Protein AF-A0A7R9VXJ0-F1 (afdb_monomer_lite)

Secondary structure (DSSP, 8-state):
-----PPPP-----S----------------S--------------------PPPP----------------PPPPB-STTTT-SSS---BPP-S-SSSS-HHHH---TTSPPGGGGB-SSTTPBP--TTT-SPPB-TTS-B--SSGGGGSSHHHHHHHHHHHHHHHHHHHHHHHH-TT--HHHHHHHHHHHHHHHHHHHIIIIIHHHHHSSPPSPP----TTS--PPPHHHHHTGGGGGGTS--SEE--B-TTSPBPTTPPEEHHHHTT-HHHHHHTTTT--HHHHHHHTTSPPPPSSS---HIIIIISS-HHHHHHHHHHHTTPPBHHHHHHHTTPPPP--HHHHHGGG-HHHHHHHHHHH-TT-GGG-BHHHHHHHPPPSSTT-SS-HHHHHHHHHHHHHHHHT-TT-GGGTS-HHHHTTPPPHHHHHHHHS-TTTSTTS-S-SSS---GGGGS----S-----

Organism: NCBI:txid2749911

Sequence (467 aa):
AEATIAAPLSSPQCVVNVCPAGGAGAGGTADTPHHLPFHRTTRTSGTGGTSVTSGSAGGSAGGNSQHGSRDLFKGPADGNAQGDTLVPDSPANFATSFLDLDMMYGPVHDGPLQSDLRSGVGGRLVMDSTTDLPLKDANGLFVTADPQSRMTPGFFALNVVWRKYHNLRADALRERYPTMTDEELFQNARMETIAAYQHIVEETYVPTILGEPLDPYEGYDDSVDPSVDVFFSTCSFRYGHSGLSGLVRLLGPDFAPMARDPILLRNAFNRTEHVMSILDDRVEPIIRGLAYEPSKNIDASFVEDVSLFTGTMTFKNVQRGRDNGLPSYNDAREWFNLSRVTSLEELAGENGEAVTKALKGLYGKSGVDKVDSYVGALLELPSSPTMVMGPLMTASIKDQFARLRDGDRLWYKNRYSREEYESFPSLSEIIREVLDEEEMRRFPRDSFAVFDPSSSGLAGRGKSEGG

Foldseek 3Di:
DDDDPDDPDDFFFWLFLDDPPPFPDPDDPPDDDDDDDDDDDDDDDDDDDDDPDDDDDDDDDDDDDPPDDDDGDFADFPCVCVVPPVDDTAHDGQADLFLQPCQAQDQGPPADHNVVQAPQPLLAGDADPPLRAADADPVRHGRTNDSCCQQFLLSRLVSSLLRLQLRVQSVVCCVVPVPDGSVRSNVRSSLLSSQLSLLQCQVPVLCQALVHGFDDFPAADQPFDLHDDPCLSLAQVCLSQQQDDQWQFFAFLLRHGDPCPTDGSLRRGSPNSVVCVVVVNDSLRRLSSSLADTTHFRAPDGDCCSCPRNSRNVVSSLVNLVSNPPAFQQVLCVVLVHHGDQFLCSLQPPVDDVSSVVCCVPQNRRRSRVHRNNNSQRSADPPDSSHRGHPSSSSSSSVSSVSSQRNDPSHSCNPDDPVVSVPRAHPLVSSCVSDPVSSSVQPDSHSGHNDDSVVSPPPDDDDDDDD

Radius of gyration: 24.35 Å; chains: 1; bounding box: 81×63×75 Å

Structure (mmCIF, N/CA/C/O backbone):
data_AF-A0A7R9VXJ0-F1
#
_entry.id   AF-A0A7R9VXJ0-F1
#
loop_
_atom_site.group_PDB
_atom_site.id
_atom_site.type_symbol
_atom_site.label_atom_id
_atom_site.label_alt_id
_atom_site.label_comp_id
_atom_site.label_asym_id
_atom_site.label_entity_id
_atom_site.label_seq_id
_atom_site.pdbx_PDB_ins_code
_atom_site.Cartn_x
_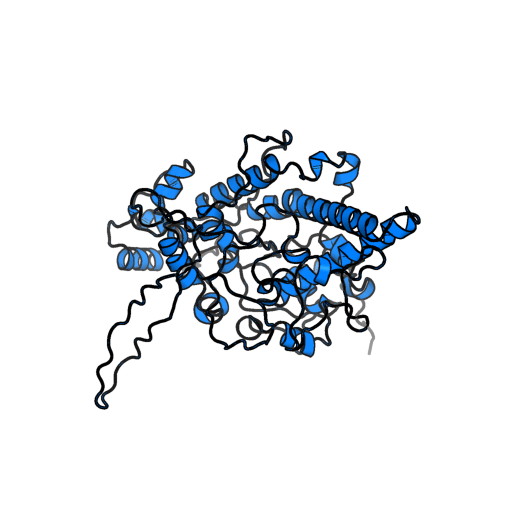atom_site.Cartn_y
_atom_site.Cartn_z
_atom_site.occupancy
_atom_site.B_iso_or_equiv
_atom_site.auth_seq_id
_atom_site.auth_comp_id
_atom_site.auth_asym_id
_atom_site.auth_atom_id
_atom_site.pdbx_PDB_model_num
ATOM 1 N N . ALA A 1 1 ? 5.919 21.228 42.729 1.00 31.42 1 ALA A N 1
ATOM 2 C CA . ALA A 1 1 ? 5.708 19.798 42.445 1.00 31.42 1 ALA A CA 1
ATOM 3 C C . ALA A 1 1 ? 5.103 19.717 41.053 1.00 31.42 1 ALA A C 1
ATOM 5 O O . ALA A 1 1 ? 3.890 19.671 40.908 1.00 31.42 1 ALA A O 1
ATOM 6 N N . GLU A 1 2 ? 5.956 19.870 40.042 1.00 21.97 2 GLU A N 1
ATOM 7 C CA . GLU A 1 2 ? 5.585 19.712 38.638 1.00 21.97 2 GLU A CA 1
ATOM 8 C C . GLU A 1 2 ? 5.627 18.217 38.337 1.00 21.97 2 GLU A C 1
ATOM 10 O O . GLU A 1 2 ? 6.651 17.564 38.537 1.00 21.97 2 GLU A O 1
ATOM 15 N N . ALA A 1 3 ? 4.475 17.666 37.973 1.00 22.23 3 ALA A N 1
ATOM 16 C CA . ALA A 1 3 ? 4.348 16.275 37.590 1.00 22.23 3 ALA A CA 1
ATOM 17 C C . ALA A 1 3 ? 4.893 16.116 36.169 1.00 22.23 3 ALA A C 1
ATOM 19 O O . ALA A 1 3 ? 4.280 16.555 35.198 1.00 22.23 3 ALA A O 1
ATOM 20 N N . THR A 1 4 ? 6.066 15.500 36.071 1.00 20.84 4 THR A N 1
ATOM 21 C CA . THR A 1 4 ? 6.641 14.984 34.834 1.00 20.84 4 THR A CA 1
ATOM 22 C C . THR A 1 4 ? 5.694 13.923 34.274 1.00 20.84 4 THR A C 1
ATOM 24 O O . THR A 1 4 ? 5.582 12.831 34.829 1.00 20.84 4 THR A O 1
ATOM 27 N N . ILE A 1 5 ? 4.982 14.249 33.196 1.00 21.75 5 ILE A N 1
ATOM 28 C CA . ILE A 1 5 ? 4.254 13.260 32.399 1.00 21.75 5 ILE A CA 1
ATOM 29 C C . ILE A 1 5 ? 5.323 12.453 31.662 1.00 21.75 5 ILE A C 1
ATOM 31 O O . ILE A 1 5 ? 6.014 12.973 30.787 1.00 21.75 5 ILE A O 1
ATOM 35 N N . ALA A 1 6 ? 5.520 11.209 32.092 1.00 20.47 6 ALA A N 1
ATOM 36 C CA . ALA A 1 6 ? 6.372 10.254 31.406 1.00 20.47 6 ALA A CA 1
ATOM 37 C C . ALA A 1 6 ? 5.823 10.031 29.989 1.00 20.47 6 ALA A C 1
ATOM 39 O O . ALA A 1 6 ? 4.648 9.707 29.822 1.00 20.47 6 ALA A O 1
ATOM 40 N N . ALA A 1 7 ? 6.666 10.244 28.979 1.00 20.33 7 ALA A N 1
ATOM 41 C CA . ALA A 1 7 ? 6.354 9.892 27.602 1.00 20.33 7 ALA A CA 1
ATOM 42 C C . ALA A 1 7 ? 6.136 8.368 27.514 1.00 20.33 7 ALA A C 1
ATOM 44 O O . ALA A 1 7 ? 6.981 7.623 28.025 1.00 20.33 7 ALA A O 1
ATOM 45 N N . PRO A 1 8 ? 5.036 7.887 26.910 1.00 21.92 8 PRO A N 1
ATOM 46 C CA . PRO A 1 8 ? 4.869 6.465 26.681 1.00 21.92 8 PRO A CA 1
ATOM 47 C C . PRO A 1 8 ? 5.908 5.976 25.665 1.00 21.92 8 PRO A C 1
ATOM 49 O O . PRO A 1 8 ? 6.337 6.706 24.770 1.00 21.92 8 PRO A O 1
ATOM 52 N N . LEU A 1 9 ? 6.345 4.740 25.891 1.00 21.98 9 LEU A N 1
ATOM 53 C CA . LEU A 1 9 ? 7.356 4.002 25.141 1.00 21.98 9 LEU A CA 1
ATOM 54 C C . LEU A 1 9 ? 7.104 4.096 23.628 1.00 21.98 9 LEU A C 1
ATOM 56 O O . LEU A 1 9 ? 5.987 3.895 23.163 1.00 21.98 9 LEU A O 1
ATOM 60 N N . SER A 1 10 ? 8.155 4.412 22.873 1.00 24.64 10 SER A N 1
ATOM 61 C CA . SER A 1 10 ? 8.127 4.539 21.417 1.00 24.64 10 SER A CA 1
ATOM 62 C C . SER A 1 10 ? 7.727 3.216 20.758 1.00 24.64 10 SER A C 1
ATOM 64 O O . SER A 1 10 ? 8.511 2.264 20.772 1.00 24.64 10 SER A O 1
ATOM 66 N N . SER A 1 11 ? 6.535 3.169 20.165 1.00 25.53 11 SER A N 1
ATOM 67 C CA . SER A 1 11 ? 6.144 2.128 19.212 1.00 25.53 11 SER A CA 1
ATOM 68 C C . SER A 1 11 ? 7.113 2.122 18.017 1.00 25.53 11 SER A C 1
ATOM 70 O O . SER A 1 11 ? 7.604 3.190 17.634 1.00 25.53 11 SER A O 1
ATOM 72 N N . PRO A 1 12 ? 7.418 0.965 17.412 1.00 27.91 12 PRO A N 1
ATOM 73 C CA . PRO A 1 12 ? 8.249 0.879 16.223 1.00 27.91 12 PRO A CA 1
ATOM 74 C C . PRO A 1 12 ? 7.531 1.605 15.090 1.00 27.91 12 PRO A C 1
ATOM 76 O O . PRO A 1 12 ? 6.436 1.232 14.677 1.00 27.91 12 PRO A O 1
ATOM 79 N N . GLN A 1 13 ? 8.136 2.690 14.622 1.00 30.86 13 GLN A N 1
ATOM 80 C CA . GLN A 1 13 ? 7.635 3.431 13.476 1.00 30.86 13 GLN A CA 1
ATOM 81 C C . GLN A 1 13 ? 8.172 2.761 12.211 1.00 30.86 13 GLN A C 1
ATOM 83 O O . GLN A 1 13 ? 9.382 2.610 12.058 1.00 30.86 13 GLN A O 1
ATOM 88 N N . CYS A 1 14 ? 7.282 2.339 11.314 1.00 32.22 14 CYS A N 1
ATOM 89 C CA . CYS A 1 14 ? 7.664 1.901 9.974 1.00 32.22 14 CYS A CA 1
ATOM 90 C C . CYS A 1 14 ? 7.820 3.138 9.086 1.00 32.22 14 CYS A C 1
ATOM 92 O O . CYS A 1 14 ? 7.090 4.116 9.224 1.00 32.22 14 CYS A O 1
ATOM 94 N N . VAL A 1 15 ? 8.782 3.121 8.175 1.00 32.78 15 VAL A N 1
ATOM 95 C CA . VAL A 1 15 ? 9.068 4.266 7.297 1.00 32.78 15 VAL A CA 1
ATOM 96 C C . VAL A 1 15 ? 8.158 4.296 6.069 1.00 32.78 15 VAL A C 1
ATOM 98 O O . VAL A 1 15 ? 7.968 5.325 5.432 1.00 32.78 15 VAL A O 1
ATOM 101 N N . VAL A 1 16 ? 7.507 3.180 5.751 1.00 32.38 16 VAL A N 1
ATOM 102 C CA . VAL A 1 16 ? 6.900 2.991 4.440 1.00 32.38 16 VAL A CA 1
ATOM 103 C C . VAL A 1 16 ? 5.430 2.611 4.578 1.00 32.38 16 VAL A C 1
ATOM 105 O O . VAL A 1 16 ? 5.054 1.471 4.835 1.00 32.38 16 VAL A O 1
ATOM 108 N N . ASN A 1 17 ? 4.575 3.605 4.334 1.00 34.47 17 ASN A N 1
ATOM 109 C CA . ASN A 1 17 ? 3.143 3.438 4.097 1.00 34.47 17 ASN A CA 1
ATOM 110 C C . ASN A 1 17 ? 2.949 3.005 2.626 1.00 34.47 17 ASN A C 1
ATOM 112 O O . ASN A 1 17 ? 2.418 3.746 1.801 1.00 34.47 17 ASN A O 1
ATOM 116 N N . VAL A 1 18 ? 3.507 1.846 2.260 1.00 31.80 18 VAL A N 1
ATOM 117 C CA . VAL A 1 18 ? 3.459 1.306 0.893 1.00 31.80 18 VAL A CA 1
ATOM 118 C C . VAL A 1 18 ? 2.881 -0.089 0.939 1.00 31.80 18 VAL A C 1
ATOM 120 O O . VAL A 1 18 ? 3.587 -1.089 0.931 1.00 31.80 18 VAL A O 1
ATOM 123 N N . CYS A 1 19 ? 1.560 -0.132 0.927 1.00 28.03 19 CYS A N 1
ATOM 124 C CA . CYS A 1 19 ? 0.884 -1.086 0.075 1.00 28.03 19 CYS A CA 1
ATOM 125 C C . CYS A 1 19 ? -0.267 -0.379 -0.618 1.00 28.03 19 CYS A C 1
ATOM 127 O O . CYS A 1 19 ? -1.146 0.177 0.043 1.00 28.03 19 CYS A O 1
ATOM 129 N N . PRO A 1 20 ? -0.298 -0.418 -1.949 1.00 33.09 20 PRO A N 1
ATOM 130 C CA . PRO A 1 20 ? -1.513 -0.195 -2.686 1.00 33.09 20 PRO A CA 1
ATOM 131 C C . PRO A 1 20 ? -2.245 -1.530 -2.649 1.00 33.09 20 PRO A C 1
ATOM 133 O O . PRO A 1 20 ? -2.043 -2.369 -3.519 1.00 33.09 20 PRO A O 1
ATOM 136 N N . ALA A 1 21 ? -3.063 -1.772 -1.621 1.00 27.08 21 ALA A N 1
ATOM 137 C CA . ALA A 1 21 ? -4.188 -2.652 -1.901 1.00 27.08 21 ALA A CA 1
ATOM 138 C C . ALA A 1 21 ? -5.062 -1.869 -2.870 1.00 27.08 21 ALA A C 1
ATOM 140 O O . ALA A 1 21 ? -5.585 -0.800 -2.530 1.00 27.08 21 ALA A O 1
ATOM 141 N N . GLY A 1 22 ? -5.134 -2.365 -4.100 1.00 27.19 22 GLY A N 1
ATOM 142 C CA . GLY A 1 22 ? -6.082 -1.880 -5.078 1.00 27.19 22 GLY A CA 1
ATOM 143 C C . GLY A 1 22 ? -7.488 -1.845 -4.478 1.00 27.19 22 GLY A C 1
ATOM 144 O O . GLY A 1 22 ? -7.895 -2.709 -3.703 1.00 27.19 22 GLY A O 1
ATOM 145 N N . GLY A 1 23 ? -8.238 -0.811 -4.847 1.00 28.86 23 GLY A N 1
ATOM 146 C CA . GLY A 1 23 ? -9.669 -0.991 -5.053 1.00 28.86 23 GLY A CA 1
ATOM 147 C C . GLY A 1 23 ? -10.585 -1.106 -3.833 1.00 28.86 23 GLY A C 1
ATOM 148 O O . GLY A 1 23 ? -11.617 -1.751 -3.943 1.00 28.86 23 GLY A O 1
ATOM 149 N N . ALA A 1 24 ? -10.358 -0.396 -2.725 1.00 29.03 24 ALA A N 1
ATOM 150 C CA . ALA A 1 24 ? -11.479 -0.044 -1.838 1.00 29.03 24 ALA A CA 1
ATOM 151 C C . ALA A 1 24 ? -12.126 1.265 -2.322 1.00 29.03 24 ALA A C 1
ATOM 153 O O . ALA A 1 24 ? -11.979 2.312 -1.684 1.00 29.03 24 ALA A O 1
ATOM 154 N N . GLY A 1 25 ? -12.791 1.200 -3.483 1.00 28.59 25 GLY A N 1
ATOM 155 C CA . GLY A 1 25 ? -13.334 2.326 -4.249 1.00 28.59 25 GLY A CA 1
ATOM 156 C C . GLY A 1 25 ? -13.845 3.484 -3.389 1.00 28.59 25 GLY A C 1
ATOM 157 O O . GLY A 1 25 ? -14.967 3.468 -2.876 1.00 28.59 25 GLY A O 1
ATOM 158 N N . ALA A 1 26 ? -13.033 4.533 -3.257 1.00 28.94 26 ALA A N 1
ATOM 159 C CA . ALA A 1 26 ? -13.538 5.835 -2.868 1.00 28.94 26 ALA A CA 1
ATOM 160 C C . ALA A 1 26 ? -14.323 6.348 -4.076 1.00 28.94 26 ALA A C 1
ATOM 162 O O . ALA A 1 26 ? -13.732 6.667 -5.102 1.00 28.94 26 ALA A O 1
ATOM 163 N N . GLY A 1 27 ? -15.656 6.362 -3.970 1.00 28.06 27 GLY A N 1
ATOM 164 C CA . GLY A 1 27 ? -16.522 6.886 -5.023 1.00 28.06 27 GLY A CA 1
ATOM 165 C C . GLY A 1 27 ? -16.023 8.263 -5.449 1.00 28.06 27 GLY A C 1
ATOM 166 O O . GLY A 1 27 ? -16.027 9.202 -4.647 1.00 28.06 27 GLY A O 1
ATOM 167 N N . GLY A 1 28 ? -15.536 8.346 -6.687 1.00 26.08 28 GLY A N 1
ATOM 168 C CA . GLY A 1 28 ? -15.168 9.602 -7.310 1.00 26.08 28 GLY A CA 1
ATOM 169 C C . GLY A 1 28 ? -16.397 10.496 -7.335 1.00 26.08 28 GLY A C 1
ATOM 170 O O . GLY A 1 28 ? -17.466 10.097 -7.793 1.00 26.08 28 GLY A O 1
ATOM 171 N N . THR A 1 29 ? -16.263 11.706 -6.806 1.00 27.02 29 THR A N 1
ATOM 172 C CA . THR A 1 29 ? -17.212 12.779 -7.084 1.00 27.02 29 THR A CA 1
ATOM 173 C C . THR A 1 29 ? -17.069 13.107 -8.564 1.00 27.02 29 THR A C 1
ATOM 175 O O . THR A 1 29 ? -16.114 13.774 -8.963 1.00 27.02 29 THR A O 1
ATOM 178 N N . ALA A 1 30 ? -17.971 12.568 -9.380 1.00 25.17 30 ALA A N 1
ATOM 179 C CA . ALA A 1 30 ? -18.114 12.953 -10.768 1.00 25.17 30 ALA A CA 1
ATOM 180 C C . ALA A 1 30 ? -18.641 14.390 -10.812 1.00 25.17 30 ALA A C 1
ATOM 182 O O . ALA A 1 30 ? -19.838 14.618 -10.699 1.00 25.17 30 ALA A O 1
ATOM 183 N N . ASP A 1 31 ? -17.733 15.345 -10.965 1.00 25.31 31 ASP A N 1
ATOM 184 C CA . ASP A 1 31 ? -18.052 16.678 -11.463 1.00 25.31 31 ASP A CA 1
ATOM 185 C C . ASP A 1 31 ? -16.962 17.081 -12.455 1.00 25.31 31 ASP A C 1
ATOM 187 O O . ASP A 1 31 ? -15.991 17.760 -12.131 1.00 25.31 31 ASP A O 1
ATOM 191 N N . THR A 1 32 ? -17.081 16.584 -13.686 1.00 25.22 32 THR A N 1
ATOM 192 C CA . THR A 1 32 ? -16.586 17.263 -14.893 1.00 25.22 32 THR A CA 1
ATOM 193 C C . THR A 1 32 ? -17.223 16.632 -16.140 1.00 25.22 32 THR A C 1
ATOM 195 O O . THR A 1 32 ? -17.308 15.407 -16.241 1.00 25.22 32 THR A O 1
ATOM 198 N N . PRO A 1 33 ? -17.721 17.436 -17.100 1.00 24.61 33 PRO A N 1
ATOM 199 C CA . PRO A 1 33 ? -18.437 16.926 -18.261 1.00 24.61 33 PRO A CA 1
ATOM 200 C C . PRO A 1 33 ? -17.438 16.428 -19.312 1.00 24.61 33 PRO A C 1
ATOM 202 O O . PRO A 1 33 ? -16.864 17.214 -20.065 1.00 24.61 33 PRO A O 1
ATOM 205 N N . HIS A 1 34 ? -17.232 15.116 -19.389 1.00 28.86 34 HIS A N 1
ATOM 206 C CA . HIS A 1 34 ? -16.459 14.512 -20.470 1.00 28.86 34 HIS A CA 1
ATOM 207 C C . HIS A 1 34 ? -17.331 14.355 -21.721 1.00 28.86 34 HIS A C 1
ATOM 209 O O . HIS A 1 34 ? -18.120 13.423 -21.850 1.00 28.86 34 HIS A O 1
ATOM 215 N N . HIS A 1 35 ? -17.167 15.271 -22.674 1.00 23.44 35 HIS A N 1
ATOM 216 C CA . HIS A 1 35 ? -17.507 15.022 -24.070 1.00 23.44 35 HIS A CA 1
ATOM 217 C C . HIS A 1 35 ? -16.250 14.544 -24.801 1.00 23.44 35 HIS A C 1
ATOM 219 O O . HIS A 1 35 ? -15.355 15.339 -25.073 1.00 23.44 35 HIS A O 1
ATOM 225 N N . LEU A 1 36 ? -16.209 13.266 -25.181 1.00 25.42 36 LEU A N 1
ATOM 226 C CA . LEU A 1 36 ? -15.390 12.800 -26.301 1.00 25.42 36 LEU A CA 1
ATOM 227 C C . LEU A 1 36 ? -16.274 11.993 -27.266 1.00 25.42 36 LEU A C 1
ATOM 229 O O . LEU A 1 36 ? -17.103 11.199 -26.814 1.00 25.42 36 LEU A O 1
ATOM 233 N N . PRO A 1 37 ? -16.163 12.213 -28.589 1.00 24.23 37 PRO A N 1
ATOM 234 C CA . PRO A 1 37 ? -17.080 11.644 -29.559 1.00 24.23 37 PRO A CA 1
ATOM 235 C C . PRO A 1 37 ? -16.534 10.317 -30.087 1.00 24.23 37 PRO A C 1
ATOM 237 O O . PRO A 1 37 ? -15.619 10.308 -30.900 1.00 24.23 37 PRO A O 1
ATOM 240 N N . PHE A 1 38 ? -17.142 9.195 -29.710 1.00 25.50 38 PHE A N 1
ATOM 241 C CA . PHE A 1 38 ? -17.044 7.973 -30.508 1.00 25.50 38 PHE A CA 1
ATOM 242 C C . PHE A 1 38 ? -18.418 7.316 -30.641 1.00 25.50 38 PHE A C 1
ATOM 244 O O . PHE A 1 38 ? -19.027 6.831 -29.691 1.00 25.50 38 PHE A O 1
ATOM 251 N N . HIS A 1 39 ? -18.931 7.347 -31.870 1.00 22.36 39 HIS A N 1
ATOM 252 C CA . HIS A 1 39 ? -20.136 6.648 -32.289 1.00 22.36 39 HIS A CA 1
ATOM 253 C C . HIS A 1 39 ? -19.923 5.126 -32.253 1.00 22.36 39 HIS A C 1
ATOM 255 O O . HIS A 1 39 ? -19.171 4.612 -33.078 1.00 22.36 39 HIS A O 1
ATOM 261 N N . ARG A 1 40 ? -20.699 4.400 -31.430 1.00 23.31 40 ARG A N 1
ATOM 262 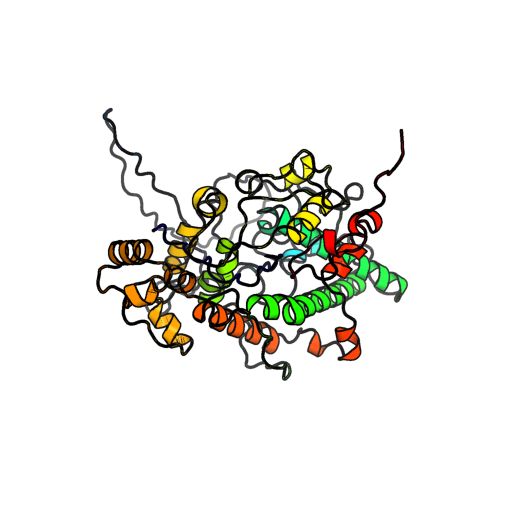C CA . ARG A 1 40 ? -21.526 3.259 -31.888 1.00 23.31 40 ARG A CA 1
ATOM 263 C C . ARG A 1 40 ? -22.481 2.714 -30.809 1.00 23.31 40 ARG A C 1
ATOM 265 O O . ARG A 1 40 ? -22.068 2.107 -29.835 1.00 23.31 40 ARG A O 1
ATOM 272 N N . THR A 1 41 ? -23.775 2.907 -31.078 1.00 23.16 41 THR A N 1
ATOM 273 C CA . THR A 1 41 ? -24.922 1.996 -30.846 1.00 23.16 41 THR A CA 1
ATOM 274 C C . THR A 1 41 ? -25.109 1.315 -29.479 1.00 23.16 41 THR A C 1
ATOM 276 O O . THR A 1 41 ? -24.701 0.180 -29.268 1.00 23.16 41 THR A O 1
ATOM 279 N N . THR A 1 42 ? -25.879 2.002 -28.629 1.00 25.00 42 THR A N 1
ATOM 280 C CA . THR A 1 42 ? -27.056 1.534 -27.857 1.00 25.00 42 THR A CA 1
ATOM 281 C C . THR A 1 42 ? -27.138 0.072 -27.388 1.00 25.00 42 THR A C 1
ATOM 283 O O . THR A 1 42 ? -27.484 -0.820 -28.166 1.00 25.00 42 THR A O 1
ATOM 286 N N . ARG A 1 43 ? -27.127 -0.108 -26.060 1.00 22.81 43 ARG A N 1
ATOM 287 C CA . ARG A 1 43 ? -28.089 -0.975 -25.360 1.00 22.81 43 ARG A CA 1
ATOM 288 C C . ARG A 1 43 ? -28.466 -0.328 -24.023 1.00 22.81 43 ARG A C 1
ATOM 290 O O . ARG A 1 43 ? -27.618 -0.083 -23.179 1.00 22.81 43 ARG A O 1
ATOM 297 N N . THR A 1 44 ? -29.737 0.028 -23.890 1.00 25.73 44 THR A N 1
ATOM 298 C CA . THR A 1 44 ? -30.339 0.668 -22.717 1.00 25.73 44 THR A CA 1
ATOM 299 C C . THR A 1 44 ? -30.647 -0.361 -21.630 1.00 25.73 44 THR A C 1
ATOM 301 O O . THR A 1 44 ? -31.416 -1.287 -21.885 1.00 25.73 44 THR A O 1
ATOM 304 N N . SER A 1 45 ? -30.154 -0.147 -20.413 1.00 25.73 45 SER A N 1
ATOM 305 C CA . SER A 1 45 ? -30.756 -0.664 -19.178 1.00 25.73 45 SER A CA 1
ATOM 306 C C . SER A 1 45 ? -30.746 0.465 -18.152 1.00 25.73 45 SER A C 1
ATOM 308 O O . SER A 1 45 ? -29.687 0.963 -17.782 1.00 25.73 45 SER A O 1
ATOM 310 N N . GLY A 1 46 ? -31.938 0.943 -17.795 1.00 26.78 46 GLY A N 1
ATOM 311 C CA . GLY A 1 46 ? -32.120 2.102 -16.930 1.00 26.78 46 GLY A CA 1
ATOM 312 C C . GLY A 1 46 ? -31.734 1.811 -15.484 1.00 26.78 46 GLY A C 1
ATOM 313 O O . GLY A 1 46 ? -32.154 0.806 -14.919 1.00 26.78 46 GLY A O 1
ATOM 314 N N . THR A 1 47 ? -30.987 2.729 -14.881 1.00 30.02 47 THR A N 1
ATOM 315 C CA . THR A 1 47 ? -30.775 2.807 -13.437 1.00 30.02 47 THR A CA 1
ATOM 316 C C . THR A 1 47 ? -31.591 3.980 -12.900 1.00 30.02 47 THR A C 1
ATOM 318 O O . THR A 1 47 ? -31.352 5.146 -13.213 1.00 30.02 47 THR A O 1
ATOM 321 N N . GLY A 1 48 ? -32.625 3.664 -12.122 1.00 25.64 48 GLY A N 1
ATOM 322 C CA . GLY A 1 48 ? -33.351 4.645 -11.327 1.00 25.64 48 GLY A CA 1
ATOM 323 C C . GLY A 1 48 ? -32.510 5.024 -10.114 1.00 25.64 48 GLY A C 1
ATOM 324 O O . GLY A 1 48 ? -32.505 4.302 -9.125 1.00 25.64 48 GLY A O 1
ATOM 325 N N . GLY A 1 49 ? -31.789 6.141 -10.191 1.00 25.39 49 GLY A N 1
ATOM 326 C CA . GLY A 1 49 ? -31.178 6.764 -9.021 1.00 25.39 49 GLY A CA 1
ATOM 327 C C . GLY A 1 49 ? -32.237 7.522 -8.225 1.00 25.39 49 GLY A C 1
ATOM 328 O O . GLY A 1 49 ? -32.794 8.506 -8.709 1.00 25.39 49 GLY A O 1
ATOM 329 N N . THR A 1 50 ? -32.530 7.084 -7.003 1.00 25.48 50 THR A N 1
ATOM 330 C CA . THR A 1 50 ? -33.296 7.884 -6.041 1.00 25.48 50 THR A CA 1
ATOM 331 C C . THR A 1 50 ? -32.413 9.009 -5.514 1.00 25.48 50 THR A C 1
ATOM 333 O O . THR A 1 50 ? -31.510 8.773 -4.713 1.00 25.48 50 THR A O 1
ATOM 336 N N . SER A 1 51 ? -32.673 10.238 -5.960 1.00 25.02 51 SER A N 1
ATOM 337 C CA . SER A 1 51 ? -32.132 11.441 -5.334 1.00 25.02 51 SER A CA 1
ATOM 338 C C . SER A 1 51 ? -32.932 11.756 -4.069 1.00 25.02 51 SER A C 1
ATOM 340 O O . SER A 1 51 ? -34.158 11.861 -4.094 1.00 25.02 51 SER A O 1
ATOM 342 N N . VAL A 1 52 ? -32.247 11.926 -2.941 1.00 24.72 52 VAL A N 1
ATOM 343 C CA . VAL A 1 52 ? -32.847 12.570 -1.769 1.00 24.72 52 VAL A CA 1
ATOM 344 C C . VAL A 1 52 ? -32.589 14.063 -1.926 1.00 24.72 52 VAL A C 1
ATOM 346 O O . VAL A 1 52 ? -31.521 14.559 -1.585 1.00 24.72 52 VAL A O 1
ATOM 349 N N . THR A 1 53 ? -33.550 14.778 -2.508 1.00 25.44 53 THR A N 1
ATOM 350 C CA . THR A 1 53 ? -33.543 16.246 -2.542 1.00 25.44 53 THR A CA 1
ATOM 351 C C . THR A 1 53 ? -34.377 16.776 -1.376 1.00 25.44 53 THR A C 1
ATOM 353 O O . THR A 1 53 ? -35.571 16.504 -1.278 1.00 25.44 53 THR A O 1
ATOM 356 N N . SER A 1 54 ? -33.765 17.540 -0.469 1.00 27.39 54 SER A N 1
ATOM 357 C CA . SER A 1 54 ? -34.501 18.381 0.484 1.00 27.39 54 SER A CA 1
ATOM 358 C C . SER A 1 54 ? -34.619 19.795 -0.084 1.00 27.39 54 SER A C 1
ATOM 360 O O . SER A 1 54 ? -33.627 20.382 -0.512 1.00 27.39 54 SER A O 1
ATOM 362 N N . GLY A 1 55 ? -35.856 20.293 -0.137 1.00 23.75 55 GLY A N 1
ATOM 363 C CA . GLY A 1 55 ? -36.309 21.371 -1.014 1.00 23.75 55 GLY A CA 1
ATOM 364 C C . GLY A 1 55 ? -35.720 22.768 -0.803 1.00 23.75 55 GLY A C 1
ATOM 365 O O . GLY A 1 55 ? -35.312 23.169 0.285 1.00 23.75 55 GLY A O 1
ATOM 366 N N . SER A 1 56 ? -35.772 23.535 -1.892 1.00 26.48 56 SER A N 1
ATOM 367 C CA . SER A 1 56 ? -35.525 24.971 -1.941 1.00 26.48 56 SER A CA 1
ATOM 368 C C . SER A 1 56 ? -36.688 25.762 -1.335 1.00 26.48 56 SER A C 1
ATOM 370 O O . SER A 1 56 ? -37.832 25.610 -1.770 1.00 26.48 56 SER A O 1
ATOM 372 N N . ALA A 1 57 ? -36.388 26.704 -0.447 1.00 25.55 57 ALA A N 1
ATOM 373 C CA . ALA A 1 57 ? -37.229 27.871 -0.210 1.00 25.55 57 ALA A CA 1
ATOM 374 C C . ALA A 1 57 ? -36.332 29.114 -0.199 1.00 25.55 57 ALA A C 1
ATOM 376 O O . ALA A 1 57 ? -35.360 29.185 0.551 1.00 25.55 57 ALA A O 1
ATOM 377 N N . GLY A 1 58 ? -36.622 30.062 -1.090 1.00 24.64 58 GLY A N 1
ATOM 378 C CA . GLY A 1 58 ? -35.915 31.335 -1.173 1.00 24.64 58 GLY A CA 1
ATOM 379 C C . GLY A 1 58 ? -36.356 32.329 -0.098 1.00 24.64 58 GLY A C 1
ATOM 380 O O . GLY A 1 58 ? -37.472 32.252 0.409 1.00 24.64 58 GLY A O 1
ATOM 381 N N . GLY A 1 59 ? -35.500 33.322 0.164 1.00 24.44 59 GLY A N 1
ATOM 382 C CA . GLY A 1 59 ? -35.930 34.615 0.698 1.00 24.44 59 GLY A CA 1
ATOM 383 C C . GLY A 1 59 ? -35.210 35.138 1.944 1.00 24.44 59 GLY A C 1
ATOM 384 O O . GLY A 1 59 ? -35.581 34.829 3.067 1.00 24.44 59 GLY A O 1
ATOM 385 N N . SER A 1 60 ? -34.341 36.121 1.693 1.00 23.27 60 SER A N 1
ATOM 386 C CA . SER A 1 60 ? -33.954 37.247 2.561 1.00 23.27 60 SER A CA 1
ATOM 387 C C . SER A 1 60 ? -32.864 37.056 3.625 1.00 23.27 60 SER A C 1
ATOM 389 O O . SER A 1 60 ? -32.750 36.050 4.314 1.00 23.27 60 SER A O 1
ATOM 391 N N . ALA A 1 61 ? -32.033 38.096 3.684 1.00 39.59 61 ALA A N 1
ATOM 392 C CA . ALA A 1 61 ? -30.799 38.219 4.432 1.00 39.59 61 ALA A CA 1
ATOM 393 C C . ALA A 1 61 ? -31.011 38.224 5.953 1.00 39.59 61 ALA A C 1
ATOM 395 O O . ALA A 1 61 ? -31.770 39.025 6.491 1.00 39.59 61 ALA A O 1
ATOM 396 N N . GLY A 1 62 ? -30.248 37.379 6.637 1.00 25.05 62 GLY A N 1
ATOM 397 C CA . GLY A 1 62 ? -30.104 37.340 8.087 1.00 25.05 62 GLY A CA 1
ATOM 398 C C . GLY A 1 62 ? -29.111 36.236 8.425 1.00 25.05 62 GLY A C 1
ATOM 399 O O . GLY A 1 62 ? -29.250 35.128 7.917 1.00 25.05 62 GLY A O 1
ATOM 400 N N . GLY A 1 63 ? -28.056 36.566 9.174 1.00 38.28 63 GLY A N 1
ATOM 401 C CA . GLY A 1 63 ? -26.900 35.696 9.396 1.00 38.28 63 GLY A CA 1
ATOM 402 C C . GLY A 1 63 ? -27.284 34.275 9.807 1.00 38.28 63 GLY A C 1
ATOM 403 O O . GLY A 1 63 ? -28.043 34.087 10.751 1.00 38.28 63 GLY A O 1
ATOM 404 N N . ASN A 1 64 ? -26.740 33.286 9.100 1.00 27.86 64 ASN A N 1
ATOM 405 C CA . ASN A 1 64 ? -26.909 31.881 9.434 1.00 27.86 64 ASN A CA 1
ATOM 406 C C . ASN A 1 64 ? -25.609 31.132 9.141 1.00 27.86 64 ASN A C 1
ATOM 408 O O . ASN A 1 64 ? -25.021 31.271 8.067 1.00 27.86 64 ASN A O 1
ATOM 412 N N . SER A 1 65 ? -25.166 30.354 10.125 1.00 34.38 65 SER A N 1
ATOM 413 C CA . SER A 1 65 ? -24.118 29.348 9.998 1.00 34.38 65 SER A CA 1
ATOM 414 C C . SER A 1 65 ? -24.352 28.517 8.740 1.00 34.38 65 SER A C 1
ATOM 416 O O . SER A 1 65 ? -25.421 27.923 8.588 1.00 34.38 65 SER A O 1
ATOM 418 N N . GLN A 1 66 ? -23.368 28.471 7.841 1.00 34.91 66 GLN A N 1
ATOM 419 C CA . GLN A 1 66 ? -23.395 27.574 6.691 1.00 34.91 66 GLN A CA 1
ATOM 420 C C . GLN A 1 66 ? -23.369 26.123 7.190 1.00 34.91 66 GLN A C 1
ATOM 422 O O . GLN A 1 66 ? -22.312 25.525 7.368 1.00 34.91 66 GLN A O 1
ATOM 427 N N . HIS A 1 67 ? -24.543 25.541 7.418 1.00 40.34 67 HIS A N 1
ATOM 428 C CA . HIS A 1 67 ? -24.716 24.097 7.361 1.00 40.34 67 HIS A CA 1
ATOM 429 C C . HIS A 1 67 ? -24.636 23.691 5.889 1.00 40.34 67 HIS A C 1
ATOM 431 O O . HIS A 1 67 ? -25.647 23.570 5.206 1.00 40.34 67 HIS A O 1
ATOM 437 N N . GLY A 1 68 ? -23.410 23.569 5.380 1.00 49.66 68 GLY A N 1
ATOM 438 C CA . GLY A 1 68 ? -23.163 22.953 4.083 1.00 49.66 68 GLY A CA 1
ATOM 439 C C . GLY A 1 68 ? -23.334 21.441 4.201 1.00 49.66 68 GLY A C 1
ATOM 440 O O . GLY A 1 68 ? -22.678 20.813 5.032 1.00 49.66 68 GLY A O 1
ATOM 441 N N . SER A 1 69 ? -24.210 20.852 3.390 1.00 56.91 69 SER A N 1
ATOM 442 C CA . SER A 1 69 ? -24.161 19.419 3.105 1.00 56.91 69 SER A CA 1
ATOM 443 C C . SER A 1 69 ? -22.904 19.122 2.282 1.00 56.91 69 SER A C 1
ATOM 445 O O . SER A 1 69 ? -22.491 19.934 1.454 1.00 56.91 69 SER A O 1
ATOM 447 N N . ARG A 1 70 ? -22.270 17.972 2.524 1.00 59.75 70 ARG A N 1
ATOM 448 C CA . ARG A 1 70 ? -21.253 17.429 1.617 1.00 59.75 70 ARG A CA 1
ATOM 449 C C . ARG A 1 70 ? -21.867 16.271 0.862 1.00 59.75 70 ARG A C 1
ATOM 451 O O . ARG A 1 70 ? -22.368 15.341 1.493 1.00 59.75 70 ARG A O 1
ATOM 458 N N . ASP A 1 71 ? -21.786 16.330 -0.457 1.00 66.56 71 ASP A N 1
ATOM 459 C CA . ASP A 1 71 ? -22.314 15.276 -1.304 1.00 66.56 71 ASP A CA 1
ATOM 460 C C . ASP A 1 71 ? -21.423 14.035 -1.186 1.00 66.56 71 ASP A C 1
ATOM 462 O O . ASP A 1 71 ? -20.207 14.074 -1.397 1.00 66.56 71 ASP A O 1
ATOM 466 N N . LEU A 1 72 ? -22.042 12.928 -0.784 1.00 61.44 72 LEU A N 1
ATOM 467 C CA . LEU A 1 72 ? -21.454 11.599 -0.792 1.00 61.44 72 LEU A CA 1
ATOM 468 C C . LEU A 1 72 ? -22.360 10.699 -1.612 1.00 61.44 72 LEU A C 1
ATOM 470 O O . LEU A 1 72 ? -23.552 10.580 -1.331 1.00 61.44 72 LEU A O 1
ATOM 474 N N . PHE A 1 73 ? -21.772 10.042 -2.601 1.00 70.12 73 PHE A N 1
ATOM 475 C CA . PHE A 1 73 ? -22.460 9.043 -3.398 1.00 70.12 73 PHE A CA 1
ATOM 476 C C . PHE A 1 73 ? -22.206 7.657 -2.804 1.00 70.12 73 PHE A C 1
ATOM 478 O O . PHE A 1 73 ? -21.078 7.345 -2.392 1.00 70.12 73 PHE A O 1
ATOM 485 N N . LYS A 1 74 ? -23.269 6.844 -2.763 1.00 67.25 74 LYS A N 1
ATOM 486 C CA . LYS A 1 74 ? -23.192 5.418 -2.429 1.00 67.25 74 LYS A CA 1
ATOM 487 C C . LYS A 1 74 ? -22.169 4.746 -3.346 1.00 67.25 74 LYS A C 1
ATOM 489 O O . LYS A 1 74 ? -22.072 5.083 -4.529 1.00 67.25 74 LYS A O 1
ATOM 494 N N . GLY A 1 75 ? -21.366 3.848 -2.782 1.00 58.47 75 GLY A N 1
ATOM 495 C CA . GLY A 1 75 ? -20.462 3.023 -3.574 1.00 58.47 75 GLY A CA 1
ATOM 496 C C . GLY A 1 75 ? -21.228 2.173 -4.595 1.00 58.47 75 GLY A C 1
ATOM 497 O O . GLY A 1 75 ? -22.376 1.804 -4.351 1.00 58.47 75 GLY A O 1
ATOM 498 N N . PRO A 1 76 ? -20.628 1.853 -5.747 1.00 61.69 76 PRO A N 1
ATOM 499 C CA . PRO A 1 76 ? -21.225 0.894 -6.666 1.00 61.69 76 PRO A CA 1
ATOM 500 C C . PRO A 1 76 ? -21.334 -0.482 -6.000 1.00 61.69 76 PRO A C 1
ATOM 502 O O . PRO A 1 76 ? -20.416 -0.932 -5.312 1.00 61.69 76 PRO A O 1
ATOM 505 N N . ALA A 1 77 ? -22.480 -1.123 -6.210 1.00 66.19 77 ALA A N 1
ATOM 506 C CA . ALA A 1 77 ? -22.795 -2.445 -5.693 1.00 66.19 77 ALA A CA 1
ATOM 507 C C . ALA A 1 77 ? -22.750 -3.492 -6.814 1.00 66.19 77 ALA A C 1
ATOM 509 O O . ALA A 1 77 ? -22.860 -3.154 -7.994 1.00 66.19 77 ALA A O 1
ATOM 510 N N . ASP A 1 78 ? -22.639 -4.759 -6.429 1.00 65.88 78 ASP A N 1
ATOM 511 C CA . ASP A 1 78 ? -22.719 -5.929 -7.310 1.00 65.88 78 ASP A CA 1
ATOM 512 C C . ASP A 1 78 ? -24.069 -6.060 -8.048 1.00 65.88 78 ASP A C 1
ATOM 514 O O . ASP A 1 78 ? -24.186 -6.813 -9.015 1.00 65.88 78 ASP A O 1
ATOM 518 N N . GLY A 1 79 ? -25.083 -5.296 -7.627 1.00 59.00 79 GLY A N 1
ATOM 519 C CA . GLY A 1 79 ? -26.406 -5.253 -8.244 1.00 59.00 79 GLY A CA 1
ATOM 520 C C . GLY A 1 79 ? -27.257 -6.483 -7.931 1.00 59.00 79 GLY A C 1
ATOM 521 O O . GLY A 1 79 ? -28.318 -6.656 -8.541 1.00 59.00 79 GLY A O 1
ATOM 522 N N . ASN A 1 80 ? -26.821 -7.322 -6.986 1.00 60.50 80 ASN A N 1
ATOM 523 C CA . ASN A 1 80 ? -27.516 -8.551 -6.619 1.00 60.50 80 ASN A CA 1
ATOM 524 C C . ASN A 1 80 ? -28.789 -8.291 -5.818 1.00 60.50 80 ASN A C 1
ATOM 526 O O . ASN A 1 80 ? -29.686 -9.133 -5.851 1.00 60.50 80 ASN A O 1
ATOM 530 N N . ALA A 1 81 ? -28.922 -7.131 -5.163 1.00 57.78 81 ALA A N 1
ATOM 531 C CA . ALA A 1 81 ? -30.098 -6.880 -4.349 1.00 57.78 81 ALA A CA 1
ATOM 532 C C . ALA A 1 81 ? -31.393 -6.841 -5.167 1.00 57.78 81 ALA A C 1
ATOM 534 O O . ALA A 1 81 ? -32.410 -7.128 -4.576 1.00 57.78 81 ALA A O 1
ATOM 535 N N . GLN A 1 82 ? -31.412 -6.513 -6.474 1.00 56.53 82 GLN A N 1
ATOM 536 C CA . GLN A 1 82 ? -32.583 -6.544 -7.399 1.00 56.53 82 GLN A CA 1
ATOM 537 C C . GLN A 1 82 ? -33.996 -6.226 -6.812 1.00 56.53 82 GLN A C 1
ATOM 539 O O . GLN A 1 82 ? -35.008 -6.651 -7.366 1.00 56.53 82 GLN A O 1
ATOM 544 N N . GLY A 1 83 ? -34.109 -5.458 -5.721 1.00 54.28 83 GLY A N 1
ATOM 545 C CA . GLY A 1 83 ? -35.365 -5.234 -4.986 1.00 54.28 83 GLY A CA 1
ATOM 546 C C . GLY A 1 83 ? -35.763 -6.309 -3.952 1.00 54.28 83 GLY A C 1
ATOM 547 O O . GLY A 1 83 ? -36.835 -6.190 -3.359 1.00 54.28 83 GLY A O 1
ATOM 548 N N . ASP A 1 84 ? -34.936 -7.326 -3.716 1.00 53.72 84 ASP A N 1
ATOM 549 C CA . ASP A 1 84 ? -35.040 -8.313 -2.641 1.00 53.72 84 ASP A CA 1
ATOM 550 C C . ASP A 1 84 ? -34.474 -7.758 -1.320 1.00 53.72 84 ASP A C 1
ATOM 552 O O . ASP A 1 84 ? -33.359 -7.249 -1.241 1.00 53.72 84 ASP A O 1
ATOM 556 N N . THR A 1 85 ? -35.264 -7.856 -0.254 1.00 58.19 85 THR A N 1
ATOM 557 C CA . THR A 1 85 ? -34.896 -7.410 1.097 1.00 58.19 85 THR A CA 1
ATOM 558 C C . THR A 1 85 ? -34.055 -8.428 1.871 1.00 58.19 85 THR A C 1
ATOM 560 O O . THR A 1 85 ? -33.634 -8.127 2.986 1.00 58.19 85 THR A O 1
ATOM 563 N N . LEU A 1 86 ? -33.866 -9.641 1.339 1.00 59.22 86 LEU A N 1
ATOM 564 C CA . LEU A 1 86 ? -33.151 -10.733 2.011 1.00 59.22 86 LEU A CA 1
ATOM 565 C C . LEU A 1 86 ? -31.685 -10.867 1.580 1.00 59.22 86 LEU A C 1
ATOM 567 O O . LEU A 1 86 ? -30.908 -11.483 2.307 1.00 59.22 86 LEU A O 1
ATOM 571 N N . VAL A 1 87 ? -31.303 -10.280 0.442 1.00 63.19 87 VAL A N 1
ATOM 572 C CA . VAL A 1 87 ? -29.917 -10.251 -0.042 1.00 63.19 87 VAL A CA 1
ATOM 573 C C . VAL A 1 87 ? -29.431 -8.799 -0.031 1.00 63.19 87 VAL A C 1
ATOM 575 O O . VAL A 1 87 ? -29.864 -8.012 -0.873 1.00 63.19 87 VAL A O 1
ATOM 578 N N . PRO A 1 88 ? -28.583 -8.400 0.933 1.00 66.56 88 PRO A N 1
ATOM 579 C CA . PRO A 1 88 ? -28.026 -7.054 0.942 1.00 66.56 88 PRO A CA 1
ATOM 580 C C . PRO A 1 88 ? -27.111 -6.833 -0.273 1.00 66.56 88 PRO A C 1
ATOM 582 O O . PRO A 1 88 ? -26.400 -7.742 -0.697 1.00 66.56 88 PRO A O 1
ATOM 585 N N . ASP A 1 89 ? -27.116 -5.608 -0.809 1.00 68.56 89 ASP A N 1
ATOM 586 C CA . ASP A 1 89 ? -26.125 -5.160 -1.798 1.00 68.56 89 ASP A CA 1
ATOM 587 C C . ASP A 1 89 ? -24.710 -5.332 -1.223 1.00 68.56 89 ASP A C 1
ATOM 589 O O . ASP A 1 89 ? -24.446 -4.871 -0.108 1.00 68.56 89 ASP A O 1
ATOM 593 N N . SER A 1 90 ? -23.788 -5.905 -2.000 1.00 75.75 90 SER A N 1
ATOM 594 C CA . SER A 1 90 ? -22.363 -5.948 -1.645 1.00 75.75 90 SER A CA 1
ATOM 595 C C . SER A 1 90 ? -21.567 -4.950 -2.489 1.00 75.75 90 SER A C 1
ATOM 597 O O . SER A 1 90 ? -21.881 -4.764 -3.668 1.00 75.75 90 SER A O 1
ATOM 599 N N . PRO A 1 91 ? -20.548 -4.274 -1.928 1.00 83.38 91 PRO A N 1
ATOM 600 C CA . PRO A 1 91 ? -19.721 -3.357 -2.703 1.00 83.38 91 PRO A CA 1
ATOM 601 C C . PRO A 1 91 ? -18.945 -4.115 -3.786 1.00 83.38 91 PRO A C 1
ATOM 603 O O . PRO A 1 91 ? -18.389 -5.183 -3.536 1.00 83.38 91 PRO A O 1
ATOM 606 N N . ALA A 1 92 ? -18.882 -3.547 -4.989 1.00 82.44 92 ALA A N 1
ATOM 607 C CA . ALA A 1 92 ? -18.119 -4.133 -6.084 1.00 82.44 92 ALA A CA 1
ATOM 608 C C . ALA A 1 92 ? -16.613 -3.856 -5.919 1.00 82.44 92 ALA A C 1
ATOM 610 O O . ALA A 1 92 ? -16.208 -2.708 -5.712 1.00 82.44 92 ALA A O 1
ATOM 611 N N . ASN A 1 93 ? -15.786 -4.895 -6.068 1.00 84.81 93 ASN A N 1
ATOM 612 C CA . ASN A 1 93 ? -14.347 -4.739 -6.269 1.00 84.81 93 ASN A CA 1
ATOM 613 C C . ASN A 1 93 ? -14.055 -4.579 -7.768 1.00 84.81 93 ASN A C 1
ATOM 615 O O . ASN A 1 93 ? -14.471 -5.393 -8.590 1.00 84.81 93 ASN A O 1
ATOM 619 N N . PHE A 1 94 ? -13.344 -3.514 -8.111 1.00 82.88 94 PHE A N 1
ATOM 620 C CA . PHE A 1 94 ? -12.989 -3.150 -9.484 1.00 82.88 94 PHE A CA 1
ATOM 621 C C . PHE A 1 94 ? -11.548 -3.478 -9.871 1.00 82.88 94 PHE A C 1
ATOM 623 O O . PHE A 1 94 ? -11.161 -3.278 -11.023 1.00 82.88 94 PHE A O 1
ATOM 630 N N . ALA A 1 95 ? -10.769 -3.903 -8.886 1.00 85.50 95 ALA A N 1
ATOM 631 C CA . ALA A 1 95 ? -9.430 -4.441 -9.012 1.00 85.50 95 ALA A CA 1
ATOM 632 C C . ALA A 1 95 ? -9.511 -5.972 -8.944 1.00 85.50 95 ALA A C 1
ATOM 634 O O . ALA A 1 95 ? -10.524 -6.534 -8.508 1.00 85.50 95 ALA A O 1
ATOM 635 N N . THR A 1 96 ? -8.450 -6.664 -9.350 1.00 89.94 96 THR A N 1
ATOM 636 C CA . THR A 1 96 ? -8.351 -8.086 -9.015 1.00 89.94 96 THR A CA 1
ATOM 637 C C . THR A 1 96 ? -8.130 -8.216 -7.506 1.00 89.94 96 THR A C 1
ATOM 639 O O . THR A 1 96 ? -7.595 -7.318 -6.858 1.00 89.94 96 THR A O 1
ATOM 642 N N . SER A 1 97 ? -8.594 -9.308 -6.899 1.00 91.31 97 SER A N 1
ATOM 643 C CA . SER A 1 97 ? -8.304 -9.541 -5.479 1.00 91.31 97 SER A CA 1
ATOM 644 C C . SER A 1 97 ? -6.851 -9.947 -5.243 1.00 91.31 97 SER A C 1
ATOM 646 O O . SER A 1 97 ? -6.357 -9.777 -4.137 1.00 91.31 97 SER A O 1
ATOM 648 N N . PHE A 1 98 ? -6.166 -10.468 -6.260 1.00 94.12 98 PHE A N 1
ATOM 649 C CA . PHE A 1 98 ? -4.832 -11.033 -6.119 1.00 94.12 98 PHE A CA 1
ATOM 650 C C . PHE A 1 98 ? -3.756 -9.953 -5.966 1.00 94.12 98 PHE A C 1
ATOM 652 O O . PHE A 1 98 ? -3.881 -8.829 -6.443 1.00 94.12 98 PHE A O 1
ATOM 659 N N . LEU A 1 99 ? -2.637 -10.326 -5.343 1.00 95.56 99 LEU A N 1
ATOM 660 C CA . LEU A 1 99 ? -1.436 -9.493 -5.284 1.00 95.56 99 LEU A CA 1
ATOM 661 C C . LEU A 1 99 ? -0.650 -9.620 -6.600 1.00 95.56 99 LEU A C 1
ATOM 663 O O . LEU A 1 99 ? 0.422 -10.221 -6.637 1.00 95.56 99 LEU A O 1
ATOM 667 N N . ASP A 1 100 ? -1.210 -9.097 -7.694 1.00 94.06 100 ASP A N 1
ATOM 668 C CA . ASP A 1 100 ? -0.741 -9.333 -9.069 1.00 94.06 100 ASP A CA 1
ATOM 669 C C . ASP A 1 100 ? -0.343 -8.057 -9.837 1.00 94.06 100 ASP A C 1
ATOM 671 O O . ASP A 1 100 ? -0.158 -8.081 -11.061 1.00 94.06 100 ASP A O 1
ATOM 675 N N . LEU A 1 101 ? -0.160 -6.949 -9.108 1.00 93.94 101 LEU A N 1
ATOM 676 C CA . LEU A 1 101 ? 0.213 -5.635 -9.645 1.00 93.94 101 LEU A CA 1
ATOM 677 C C . LEU A 1 101 ? -0.762 -5.119 -10.724 1.00 93.94 101 LEU A C 1
ATOM 679 O O . LEU A 1 101 ? -0.351 -4.426 -11.662 1.00 93.94 101 LEU A O 1
ATOM 683 N N . ASP A 1 102 ? -2.056 -5.415 -10.607 1.00 89.88 102 ASP A N 1
ATOM 684 C CA . ASP A 1 102 ? -3.097 -4.876 -11.491 1.00 89.88 102 ASP A CA 1
ATOM 685 C C . ASP A 1 102 ? -3.100 -3.336 -11.574 1.00 89.88 102 ASP A C 1
ATOM 687 O O . ASP A 1 102 ? -3.305 -2.776 -12.648 1.00 89.88 102 ASP A O 1
ATOM 691 N N . MET A 1 103 ? -2.718 -2.634 -10.507 1.00 85.19 103 MET A N 1
ATOM 692 C CA . MET A 1 103 ? -2.476 -1.183 -10.494 1.00 85.19 103 MET A CA 1
ATOM 693 C C . MET A 1 103 ? -1.437 -0.696 -11.523 1.00 85.19 103 MET A C 1
ATOM 695 O O . MET A 1 103 ? -1.355 0.500 -11.819 1.00 85.19 103 MET A O 1
ATOM 699 N N . MET A 1 104 ? -0.614 -1.600 -12.060 1.00 88.62 104 MET A N 1
ATOM 700 C CA . MET A 1 104 ? 0.392 -1.329 -13.085 1.00 88.62 104 MET A CA 1
ATOM 701 C C . MET A 1 104 ? 0.046 -1.963 -14.435 1.00 88.62 104 MET A C 1
ATOM 703 O O . MET A 1 104 ? 0.323 -1.352 -15.471 1.00 88.62 104 MET A O 1
ATOM 707 N N . TYR A 1 105 ? -0.529 -3.170 -14.428 1.00 92.38 105 TYR A N 1
ATOM 708 C CA . TYR A 1 105 ? -0.802 -3.950 -15.640 1.00 92.38 105 TYR A CA 1
ATOM 709 C C . TYR A 1 105 ? -2.239 -3.831 -16.160 1.00 92.38 105 TYR A C 1
ATOM 711 O O . TYR A 1 105 ? -2.466 -4.090 -17.341 1.00 92.38 105 TYR A O 1
ATOM 719 N N . GLY A 1 106 ? -3.183 -3.446 -15.304 1.00 82.44 106 GLY A N 1
ATOM 720 C CA . GLY A 1 106 ? -4.609 -3.377 -15.591 1.00 82.44 106 GLY A CA 1
ATOM 721 C C . GLY A 1 106 ? -5.254 -4.732 -15.932 1.00 82.44 106 GLY A C 1
ATOM 722 O O . GLY A 1 106 ? -4.578 -5.764 -15.985 1.00 82.44 106 GLY A O 1
ATOM 723 N N . PRO A 1 107 ? -6.564 -4.725 -16.230 1.00 69.00 107 PRO A N 1
ATOM 724 C CA . PRO A 1 107 ? -7.450 -3.567 -16.134 1.00 69.00 107 PRO A CA 1
ATOM 725 C C . PRO A 1 107 ? -7.901 -3.311 -14.687 1.00 69.00 107 PRO A C 1
ATOM 727 O O . PRO A 1 107 ? -8.267 -4.236 -13.971 1.00 69.00 107 PRO A O 1
ATOM 730 N N . VAL A 1 108 ? -7.932 -2.036 -14.304 1.00 71.00 108 VAL A N 1
ATOM 731 C CA . VAL A 1 108 ? -8.683 -1.519 -13.149 1.00 71.00 108 VAL A CA 1
ATOM 732 C C . VAL A 1 108 ? -9.805 -0.646 -13.727 1.00 71.00 108 VAL A C 1
ATOM 734 O O . VAL A 1 108 ? -9.619 -0.058 -14.792 1.00 71.00 108 VAL A O 1
ATOM 737 N N . HIS A 1 109 ? -10.990 -0.608 -13.109 1.00 68.94 109 HIS A N 1
ATOM 738 C CA . HIS A 1 109 ? -12.165 0.110 -13.646 1.00 68.94 109 HIS A CA 1
ATOM 739 C C . HIS A 1 109 ? -11.850 1.543 -14.122 1.00 68.94 109 HIS A C 1
ATOM 741 O O . HIS A 1 109 ? -11.132 2.281 -13.450 1.00 68.94 109 HIS A O 1
ATOM 747 N N . ASP A 1 110 ? -12.399 1.922 -15.285 1.00 68.44 110 ASP A N 1
ATOM 748 C CA . ASP A 1 110 ? -12.131 3.168 -16.036 1.00 68.44 110 ASP A CA 1
ATOM 749 C C . ASP A 1 110 ? -10.661 3.415 -16.442 1.00 68.44 110 ASP A C 1
ATOM 751 O O . ASP A 1 110 ? -10.337 4.463 -17.006 1.00 68.44 110 ASP A O 1
ATOM 755 N N . GLY A 1 111 ? -9.764 2.463 -16.180 1.00 68.88 111 GLY A N 1
ATOM 756 C CA . GLY A 1 111 ? -8.364 2.505 -16.578 1.00 68.88 111 GLY A CA 1
ATOM 757 C C . GLY A 1 111 ? -8.118 2.032 -18.018 1.00 68.88 111 GLY A C 1
ATOM 758 O O . GLY A 1 111 ? -8.980 1.400 -18.638 1.00 68.88 111 GLY A O 1
ATOM 759 N N . PRO A 1 112 ? -6.925 2.321 -18.569 1.00 78.94 112 PRO A N 1
ATOM 760 C CA . PRO A 1 112 ? -6.501 1.802 -19.866 1.00 78.94 112 PRO A CA 1
ATOM 761 C C . PRO A 1 112 ? -6.403 0.270 -19.861 1.00 78.94 112 PRO A C 1
ATOM 763 O O . PRO A 1 112 ? -6.176 -0.361 -18.824 1.00 78.94 112 PRO A O 1
ATOM 766 N N . LEU A 1 113 ? -6.518 -0.340 -21.043 1.00 84.56 113 LEU A N 1
ATOM 767 C CA . LEU A 1 113 ? -6.267 -1.770 -21.193 1.00 84.56 113 LEU A CA 1
ATOM 768 C C . LEU A 1 113 ? -4.767 -2.054 -21.079 1.00 84.56 113 LEU A C 1
ATOM 770 O O . LEU A 1 113 ? -3.929 -1.214 -21.408 1.00 84.56 113 LEU A O 1
ATOM 774 N N . GLN A 1 114 ? -4.411 -3.286 -20.708 1.00 89.31 114 GLN A N 1
ATOM 775 C CA . GLN A 1 114 ? -3.011 -3.722 -20.673 1.00 89.31 114 GLN A CA 1
ATOM 776 C C . GLN A 1 114 ? -2.284 -3.468 -22.007 1.00 89.31 114 GLN A C 1
ATOM 778 O O . GLN A 1 114 ? -1.109 -3.107 -22.012 1.00 89.31 114 GLN A O 1
ATOM 783 N N . SER A 1 115 ? -2.978 -3.620 -23.140 1.00 88.50 115 SER A N 1
ATOM 784 C CA . SER A 1 115 ? -2.434 -3.337 -24.474 1.00 88.50 115 SER A CA 1
ATOM 785 C C . SER A 1 115 ? -2.011 -1.882 -24.657 1.00 88.50 115 SER A C 1
ATOM 787 O O . SER A 1 115 ? -1.027 -1.626 -25.341 1.00 88.50 115 SER A O 1
ATOM 789 N N . ASP A 1 116 ? -2.713 -0.942 -24.025 1.00 89.31 116 ASP A N 1
ATOM 790 C CA . ASP A 1 116 ? -2.452 0.497 -24.149 1.00 89.31 116 ASP A CA 1
ATOM 791 C C . ASP A 1 116 ? -1.226 0.921 -23.324 1.00 89.31 116 ASP A C 1
ATOM 793 O O . ASP A 1 116 ? -0.649 1.988 -23.528 1.00 89.31 116 ASP A O 1
ATOM 797 N N . LEU A 1 117 ? -0.816 0.070 -22.380 1.00 93.50 117 LEU A N 1
ATOM 798 C CA . LEU A 1 117 ? 0.315 0.292 -21.484 1.00 93.50 117 LEU A CA 1
ATOM 799 C C . LEU A 1 117 ? 1.618 -0.335 -21.998 1.00 93.50 117 LEU A C 1
ATOM 801 O O . LEU A 1 117 ? 2.676 -0.095 -21.409 1.00 93.50 117 LEU A O 1
ATOM 805 N N . ARG A 1 118 ? 1.558 -1.123 -23.078 1.00 95.62 118 ARG A N 1
ATOM 806 C CA . ARG A 1 118 ? 2.682 -1.870 -23.664 1.00 95.62 118 ARG A CA 1
ATOM 807 C C . ARG A 1 118 ? 3.275 -1.156 -24.872 1.00 95.62 118 ARG A C 1
ATOM 809 O O . ARG A 1 118 ? 2.558 -0.570 -25.674 1.00 95.62 118 ARG A O 1
ATOM 816 N N . SER A 1 119 ? 4.596 -1.243 -25.029 1.00 95.62 119 SER A N 1
ATOM 817 C CA . SER A 1 119 ? 5.289 -0.711 -26.213 1.00 95.62 119 SER A CA 1
ATOM 818 C C . SER A 1 119 ? 5.083 -1.577 -27.458 1.00 95.62 119 SER A C 1
ATOM 820 O O . SER A 1 119 ? 5.292 -1.104 -28.573 1.00 95.62 119 SER A O 1
ATOM 822 N N . GLY A 1 120 ? 4.731 -2.855 -27.265 1.00 95.88 120 GLY A N 1
ATOM 823 C CA . GLY A 1 120 ? 4.715 -3.875 -28.316 1.00 95.88 120 GLY A CA 1
ATOM 824 C C . GLY A 1 120 ? 6.110 -4.239 -28.839 1.00 95.88 120 GLY A C 1
ATOM 825 O O . GLY A 1 120 ? 6.223 -4.877 -29.887 1.00 95.88 120 GLY A O 1
ATOM 826 N N . VAL A 1 121 ? 7.170 -3.797 -28.153 1.00 96.06 121 VAL A N 1
ATOM 827 C CA . VAL A 1 121 ? 8.562 -4.067 -28.516 1.00 96.06 121 VAL A CA 1
ATOM 828 C C . VAL A 1 121 ? 9.363 -4.477 -27.283 1.00 96.06 121 VAL A C 1
ATOM 830 O O . VAL A 1 121 ? 9.512 -3.703 -26.333 1.00 96.06 121 VAL A O 1
ATOM 833 N N . GLY A 1 122 ? 9.958 -5.670 -27.350 1.00 97.31 122 GLY A N 1
ATOM 834 C CA . GLY A 1 122 ? 10.888 -6.184 -26.343 1.00 97.31 122 GLY A CA 1
ATOM 835 C C . GLY A 1 122 ? 10.232 -6.588 -25.025 1.00 97.31 122 GLY A C 1
ATOM 836 O O . GLY A 1 122 ? 10.936 -6.688 -24.029 1.00 97.31 122 GLY A O 1
ATOM 837 N N . GLY A 1 123 ? 8.914 -6.784 -25.005 1.00 98.00 123 GLY A N 1
ATOM 838 C CA . GLY A 1 123 ? 8.147 -7.134 -23.817 1.00 98.00 123 GLY A CA 1
ATOM 839 C C . GLY A 1 123 ? 8.027 -5.998 -22.803 1.00 98.00 123 GLY A C 1
ATOM 840 O O . GLY A 1 123 ? 7.846 -6.273 -21.625 1.00 98.00 123 GLY A O 1
ATOM 841 N N . ARG A 1 124 ? 8.176 -4.736 -23.231 1.00 98.19 124 ARG A N 1
ATOM 842 C CA . ARG A 1 124 ? 8.261 -3.566 -22.343 1.00 98.19 124 ARG A CA 1
ATOM 843 C C . ARG A 1 124 ? 6.918 -2.855 -22.138 1.00 98.19 124 ARG A C 1
ATOM 845 O O . ARG A 1 124 ? 6.058 -2.801 -23.021 1.00 98.19 124 ARG A O 1
ATOM 852 N N . LEU A 1 125 ? 6.788 -2.210 -20.982 1.00 97.25 125 LEU A N 1
ATOM 853 C CA . LEU A 1 125 ? 5.809 -1.159 -20.713 1.00 97.25 125 LEU A CA 1
ATOM 854 C C . LEU A 1 125 ? 6.281 0.174 -21.312 1.00 97.25 125 LEU A C 1
ATOM 856 O O . LEU A 1 125 ? 7.478 0.478 -21.327 1.00 97.25 125 LEU A O 1
ATOM 860 N N . VAL A 1 126 ? 5.335 0.986 -21.790 1.00 95.50 126 VAL A N 1
ATOM 861 C CA . VAL A 1 126 ? 5.633 2.283 -22.417 1.00 95.50 126 VAL A CA 1
ATOM 862 C C . VAL A 1 126 ? 6.177 3.276 -21.390 1.00 95.50 126 VAL A C 1
ATOM 864 O O . VAL A 1 126 ? 5.594 3.453 -20.319 1.00 95.50 126 VAL A O 1
ATOM 867 N N . MET A 1 127 ? 7.259 3.960 -21.754 1.00 95.69 127 MET A N 1
ATOM 868 C CA . MET A 1 127 ? 7.861 5.067 -21.011 1.00 95.69 127 MET A CA 1
ATOM 869 C C . MET A 1 127 ? 8.201 6.192 -21.991 1.00 95.69 127 MET A C 1
ATOM 871 O O . MET A 1 127 ? 8.526 5.928 -23.151 1.00 95.69 127 MET A O 1
ATOM 875 N N . ASP A 1 128 ? 8.117 7.437 -21.539 1.00 95.94 128 ASP A N 1
ATOM 876 C CA . ASP A 1 128 ? 8.611 8.594 -22.276 1.00 95.94 128 ASP A CA 1
ATOM 877 C C . ASP A 1 128 ? 10.138 8.516 -22.385 1.00 95.94 128 ASP A C 1
ATOM 879 O O . ASP A 1 128 ? 10.837 8.340 -21.390 1.00 95.94 128 ASP A O 1
ATOM 883 N N . SER A 1 129 ? 10.677 8.652 -23.595 1.00 93.06 129 SER A N 1
ATOM 884 C CA . SER A 1 129 ? 12.110 8.456 -23.845 1.00 93.06 129 SER A CA 1
ATOM 885 C C . SER A 1 129 ? 13.009 9.550 -23.263 1.00 93.06 129 SER A C 1
ATOM 887 O O . SER A 1 129 ? 14.225 9.388 -23.268 1.00 93.06 129 SER A O 1
ATOM 889 N N . THR A 1 130 ? 12.438 10.680 -22.840 1.00 92.50 130 THR A N 1
ATOM 890 C CA . THR A 1 130 ? 13.190 11.833 -22.323 1.00 92.50 130 THR A CA 1
ATOM 891 C C . THR A 1 130 ? 13.199 11.841 -20.802 1.00 92.50 130 THR A C 1
ATOM 893 O O . THR A 1 130 ? 14.233 12.082 -20.191 1.00 92.50 130 THR A O 1
ATOM 896 N N . THR A 1 131 ? 12.038 11.592 -20.203 1.00 93.62 131 THR A N 1
ATOM 897 C CA . THR A 1 131 ? 11.829 11.664 -18.750 1.00 93.62 131 THR A CA 1
ATOM 898 C C . THR A 1 131 ? 11.929 10.301 -18.073 1.00 93.62 131 THR A C 1
ATOM 900 O O . THR A 1 131 ? 12.113 10.232 -16.863 1.00 93.62 131 THR A O 1
ATOM 903 N N . ASP A 1 132 ? 11.810 9.211 -18.839 1.00 94.06 132 ASP A N 1
ATOM 904 C CA . ASP A 1 132 ? 11.721 7.842 -18.330 1.00 94.06 132 ASP A CA 1
ATOM 905 C C . ASP A 1 132 ? 10.638 7.696 -17.240 1.00 94.06 132 ASP A C 1
ATOM 907 O O . ASP A 1 132 ? 10.831 7.059 -16.199 1.00 94.06 132 ASP A O 1
ATOM 911 N N . LEU A 1 133 ? 9.488 8.329 -17.501 1.00 96.00 133 LEU A N 1
ATOM 912 C CA . LEU A 1 133 ? 8.227 8.240 -16.763 1.00 96.00 133 LEU A CA 1
ATOM 913 C C . LEU A 1 133 ? 7.114 7.691 -17.678 1.00 96.00 133 LEU A C 1
ATOM 915 O O . LEU A 1 133 ? 7.286 7.658 -18.898 1.00 96.00 133 LEU A O 1
ATOM 919 N N . PRO A 1 134 ? 5.945 7.285 -17.145 1.00 95.69 134 PRO A N 1
ATOM 920 C CA . PRO A 1 134 ? 4.770 7.012 -17.968 1.00 95.69 134 PRO A CA 1
ATOM 921 C C . PRO A 1 134 ? 4.431 8.182 -18.906 1.00 95.69 134 PRO A C 1
ATOM 923 O O . PRO A 1 134 ? 4.679 9.343 -18.581 1.00 95.69 134 PRO A O 1
ATOM 926 N N . LEU A 1 135 ? 3.832 7.892 -20.065 1.00 95.19 135 LEU A N 1
ATOM 927 C CA . LEU A 1 135 ? 3.377 8.945 -20.980 1.00 95.19 135 LEU A CA 1
ATOM 928 C C . LEU A 1 135 ? 2.299 9.815 -20.328 1.00 95.19 135 LEU A C 1
ATOM 930 O O . LEU A 1 135 ? 1.567 9.350 -19.456 1.00 95.19 135 LEU A O 1
ATOM 934 N N . LYS A 1 136 ? 2.167 11.060 -20.792 1.00 94.81 136 LYS A N 1
ATOM 935 C CA . LYS A 1 136 ? 1.047 11.939 -20.437 1.00 94.81 136 LYS A CA 1
ATOM 936 C C . LYS A 1 136 ? -0.061 11.847 -21.494 1.00 94.81 136 LYS A C 1
ATOM 938 O O . LYS A 1 136 ? 0.229 11.751 -22.686 1.00 94.81 136 LYS A O 1
ATOM 943 N N . ASP A 1 137 ? -1.318 11.864 -21.061 1.00 92.69 137 ASP A N 1
ATOM 944 C CA . ASP A 1 137 ? -2.493 11.909 -21.931 1.00 92.69 137 ASP A CA 1
ATOM 945 C C . ASP A 1 137 ? -2.718 13.319 -22.520 1.00 92.69 137 ASP A C 1
ATOM 947 O O . ASP A 1 137 ? -1.952 14.257 -22.282 1.00 92.69 137 ASP A O 1
ATOM 951 N N . ALA A 1 138 ? -3.801 13.496 -23.283 1.00 93.69 138 ALA A N 1
ATOM 952 C CA . ALA A 1 138 ? -4.153 14.789 -23.879 1.00 93.69 138 ALA A CA 1
ATOM 953 C C . ALA A 1 138 ? -4.449 15.900 -22.848 1.00 93.69 138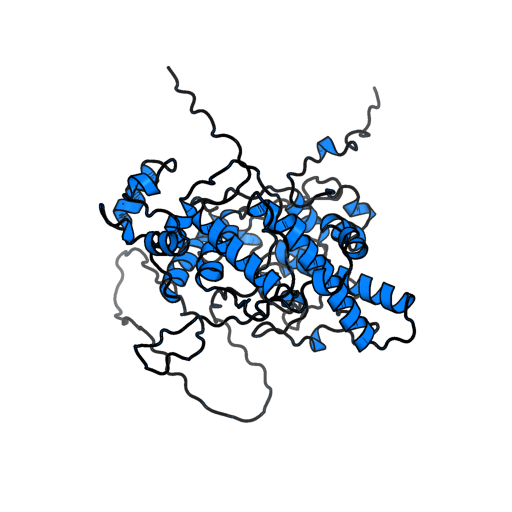 ALA A C 1
ATOM 955 O O . ALA A 1 138 ? -4.422 17.079 -23.202 1.00 93.69 138 ALA A O 1
ATOM 956 N N . ASN A 1 139 ? -4.720 15.542 -21.590 1.00 92.75 139 ASN A N 1
ATOM 957 C CA . ASN A 1 139 ? -4.952 16.473 -20.486 1.00 92.75 139 ASN A CA 1
ATOM 958 C C . ASN A 1 139 ? -3.666 16.768 -19.695 1.00 92.75 139 ASN A C 1
ATOM 960 O O . ASN A 1 139 ? -3.700 17.534 -18.732 1.00 92.75 139 ASN A O 1
ATOM 964 N N . GLY A 1 140 ? -2.534 16.175 -20.088 1.00 93.81 140 GLY A N 1
ATOM 965 C CA . GLY A 1 140 ? -1.257 16.308 -19.395 1.00 93.81 140 GLY A CA 1
ATOM 966 C C . GLY A 1 140 ? -1.126 15.423 -18.152 1.00 93.81 140 GLY A C 1
ATOM 967 O O . GLY A 1 140 ? -0.204 15.644 -17.368 1.00 93.81 140 GLY A O 1
ATOM 968 N N . LEU A 1 141 ? -2.017 14.444 -17.962 1.00 94.12 141 LEU A N 1
ATOM 969 C CA . LEU A 1 141 ? -2.000 13.517 -16.829 1.00 94.12 141 LEU A CA 1
ATOM 970 C C . LEU A 1 141 ? -1.195 12.269 -17.164 1.00 94.12 141 LEU A C 1
ATOM 972 O O . LEU A 1 141 ? -1.298 11.751 -18.272 1.00 94.12 141 LEU A O 1
ATOM 976 N N . PHE A 1 142 ? -0.427 11.747 -16.209 1.00 94.88 142 PHE A N 1
ATOM 977 C CA . PHE A 1 142 ? 0.302 10.497 -16.431 1.00 94.88 142 PHE A CA 1
ATOM 978 C C . PHE A 1 142 ? -0.664 9.322 -16.673 1.00 94.88 142 PHE A C 1
ATOM 980 O O . PHE A 1 142 ? -1.665 9.163 -15.974 1.00 94.88 142 PHE A O 1
ATOM 987 N N . VAL A 1 143 ? -0.355 8.480 -17.657 1.00 92.50 143 VAL A N 1
ATOM 988 C CA . VAL A 1 143 ? -1.140 7.291 -17.999 1.00 92.50 143 VAL A CA 1
ATOM 989 C C . VAL A 1 143 ? -0.715 6.134 -17.098 1.00 92.50 143 VAL A C 1
ATOM 991 O O . VAL A 1 143 ? 0.376 5.581 -17.239 1.00 92.50 143 VAL A O 1
ATOM 994 N N . THR A 1 144 ? -1.595 5.759 -16.176 1.00 89.94 144 THR A N 1
ATOM 995 C CA . THR A 1 144 ? -1.420 4.660 -15.217 1.00 89.94 144 THR A CA 1
ATOM 996 C C . THR A 1 144 ? -2.594 3.687 -15.326 1.00 89.94 144 THR A C 1
ATOM 998 O O . THR A 1 144 ? -3.687 4.099 -15.711 1.00 89.94 144 THR A O 1
ATOM 1001 N N . ALA A 1 145 ? -2.387 2.401 -15.006 1.00 89.88 145 ALA A N 1
ATOM 1002 C CA . ALA A 1 145 ? -3.472 1.413 -15.070 1.00 89.88 145 ALA A CA 1
ATOM 1003 C C . ALA A 1 145 ? -4.570 1.714 -14.042 1.00 89.88 145 ALA A C 1
ATOM 1005 O O . ALA A 1 145 ? -5.746 1.719 -14.386 1.00 89.88 145 ALA A O 1
ATOM 1006 N N . ASP A 1 146 ? -4.169 2.039 -12.809 1.00 87.56 146 ASP A N 1
ATOM 1007 C CA . ASP A 1 146 ? -5.048 2.640 -11.809 1.00 87.56 146 ASP A CA 1
ATOM 1008 C C . ASP A 1 146 ? -4.811 4.163 -11.757 1.00 87.56 146 ASP A C 1
ATOM 1010 O O . ASP A 1 146 ? -3.726 4.605 -11.346 1.00 87.56 146 ASP A O 1
ATOM 1014 N N . PRO A 1 147 ? -5.787 5.005 -12.147 1.00 84.94 147 PRO A N 1
ATOM 1015 C CA . PRO A 1 147 ? -5.687 6.458 -12.018 1.00 84.94 147 PRO A CA 1
ATOM 1016 C C . PRO A 1 147 ? -5.443 6.937 -10.577 1.00 84.94 147 PRO A C 1
ATOM 1018 O O . PRO A 1 147 ? -4.867 8.011 -10.383 1.00 84.94 147 PRO A O 1
ATOM 1021 N N . GLN A 1 148 ? -5.828 6.152 -9.562 1.00 84.81 148 GLN A N 1
ATOM 1022 C CA . GLN A 1 148 ? -5.609 6.481 -8.150 1.00 84.81 148 GLN A CA 1
ATOM 1023 C C . GLN A 1 148 ? -4.128 6.479 -7.755 1.00 84.81 148 GLN A C 1
ATOM 1025 O O . GLN A 1 148 ? -3.751 7.152 -6.793 1.00 84.81 148 GLN A O 1
ATOM 1030 N N . SER A 1 149 ? -3.262 5.820 -8.532 1.00 87.81 149 SER A N 1
ATOM 1031 C CA . SER A 1 149 ? -1.805 5.906 -8.346 1.00 87.81 149 SER A CA 1
ATOM 1032 C C . SER A 1 149 ? -1.264 7.334 -8.412 1.00 87.81 149 SER A C 1
ATOM 1034 O O . SER A 1 149 ? -0.220 7.620 -7.834 1.00 87.81 149 SER A O 1
ATOM 1036 N N . ARG A 1 150 ? -2.010 8.272 -9.010 1.00 91.38 150 ARG A N 1
ATOM 1037 C CA . ARG A 1 150 ? -1.654 9.697 -9.083 1.00 91.38 150 ARG A CA 1
ATOM 1038 C C . ARG A 1 150 ? -2.217 10.536 -7.936 1.00 91.38 150 ARG A C 1
ATOM 1040 O O . ARG A 1 150 ? -1.951 11.738 -7.891 1.00 91.38 150 ARG A O 1
ATOM 1047 N N . MET A 1 151 ? -2.960 9.951 -6.990 1.00 89.12 151 MET A N 1
ATOM 1048 C CA . MET A 1 151 ? -3.521 10.706 -5.860 1.00 89.12 151 MET A CA 1
ATOM 1049 C C . MET A 1 151 ? -2.441 11.290 -4.955 1.00 89.12 151 MET A C 1
ATOM 1051 O O . MET A 1 151 ? -2.610 12.386 -4.423 1.00 89.12 151 MET A O 1
ATOM 1055 N N . THR A 1 152 ? -1.322 10.586 -4.783 1.00 91.69 152 THR A N 1
ATOM 1056 C CA . THR A 1 152 ? -0.160 11.114 -4.068 1.00 91.69 152 THR A CA 1
ATOM 1057 C C . THR A 1 152 ? 1.105 10.911 -4.900 1.00 91.69 152 THR A C 1
ATOM 1059 O O . THR A 1 152 ? 1.256 9.854 -5.518 1.00 91.69 152 THR A O 1
ATOM 1062 N N . PRO A 1 153 ? 2.053 11.868 -4.884 1.00 95.12 153 PRO A N 1
ATOM 1063 C CA . PRO A 1 153 ? 3.310 11.713 -5.613 1.00 95.12 153 PRO A CA 1
ATOM 1064 C C . PRO A 1 153 ? 4.120 10.492 -5.159 1.00 95.12 153 PRO A C 1
ATOM 1066 O O . PRO A 1 153 ? 4.839 9.903 -5.958 1.00 95.12 153 PRO A O 1
ATOM 1069 N N . GLY A 1 154 ? 3.987 10.093 -3.887 1.00 94.19 154 GLY A N 1
ATOM 1070 C CA . GLY A 1 154 ? 4.642 8.904 -3.344 1.00 94.19 154 GLY A CA 1
ATOM 1071 C C . GLY A 1 154 ? 4.143 7.609 -3.978 1.00 94.19 154 GLY A C 1
ATOM 1072 O O . GLY A 1 154 ? 4.954 6.796 -4.416 1.00 94.19 154 GLY A O 1
ATOM 1073 N N . PHE A 1 155 ? 2.822 7.437 -4.094 1.00 92.44 155 PHE A N 1
ATOM 1074 C CA . PHE A 1 155 ? 2.252 6.257 -4.747 1.00 92.44 155 PHE A CA 1
ATOM 1075 C C . PHE A 1 155 ? 2.647 6.209 -6.234 1.00 92.44 155 PHE A C 1
ATOM 1077 O O . PHE A 1 155 ? 3.110 5.175 -6.720 1.00 92.44 155 PHE A O 1
ATOM 1084 N N . PHE A 1 156 ? 2.589 7.343 -6.935 1.00 96.12 156 PHE A N 1
ATOM 1085 C CA . PHE A 1 156 ? 3.039 7.424 -8.324 1.00 96.12 156 PHE A CA 1
ATOM 1086 C C . PHE A 1 156 ? 4.514 7.033 -8.481 1.00 96.12 156 PHE A C 1
ATOM 1088 O O . PHE A 1 156 ? 4.841 6.199 -9.322 1.00 96.12 156 PHE A O 1
ATOM 1095 N N . ALA A 1 157 ? 5.401 7.575 -7.640 1.00 96.62 157 ALA A N 1
ATOM 1096 C CA . ALA A 1 157 ? 6.831 7.278 -7.690 1.00 96.62 157 ALA A CA 1
ATOM 1097 C C . ALA A 1 157 ? 7.126 5.774 -7.527 1.00 96.62 157 ALA A C 1
ATOM 1099 O O . ALA A 1 157 ? 7.983 5.232 -8.220 1.00 96.62 157 ALA A O 1
ATOM 1100 N N . LEU A 1 158 ? 6.385 5.072 -6.667 1.00 95.56 158 LEU A N 1
ATOM 1101 C CA . LEU A 1 158 ? 6.528 3.620 -6.504 1.00 95.56 158 LEU A CA 1
ATOM 1102 C C . LEU A 1 158 ? 5.976 2.833 -7.692 1.00 95.56 158 LEU A C 1
ATOM 1104 O O . LEU A 1 158 ? 6.570 1.831 -8.083 1.00 95.56 158 LEU A O 1
ATOM 1108 N N . ASN A 1 159 ? 4.882 3.291 -8.306 1.00 94.44 159 ASN A N 1
ATOM 1109 C CA . ASN A 1 159 ? 4.391 2.704 -9.554 1.00 94.44 159 ASN A CA 1
ATOM 1110 C C . ASN A 1 159 ? 5.449 2.815 -10.670 1.00 94.44 159 ASN A C 1
ATOM 1112 O O . ASN A 1 159 ? 5.684 1.853 -11.399 1.00 94.44 159 ASN A O 1
ATOM 1116 N N . VAL A 1 160 ? 6.158 3.950 -10.740 1.00 96.94 160 VAL A N 1
ATOM 1117 C CA . VAL A 1 160 ? 7.289 4.151 -11.660 1.00 96.94 160 VAL A CA 1
ATOM 1118 C C . VAL A 1 160 ? 8.429 3.168 -11.377 1.00 96.94 160 VAL A C 1
ATOM 1120 O O . VAL A 1 160 ? 8.937 2.565 -12.320 1.00 96.94 160 VAL A O 1
ATOM 1123 N N . VAL A 1 161 ? 8.803 2.957 -10.109 1.00 97.62 161 VAL A N 1
ATOM 1124 C CA . VAL A 1 161 ? 9.829 1.967 -9.716 1.00 97.62 161 VAL A CA 1
ATOM 1125 C C . VAL A 1 161 ? 9.468 0.570 -10.229 1.00 97.62 161 VAL A C 1
ATOM 1127 O O . VAL A 1 161 ? 10.280 -0.060 -10.905 1.00 97.62 161 VAL A O 1
ATOM 1130 N N . TRP A 1 162 ? 8.237 0.109 -9.994 1.00 97.81 162 TRP A N 1
ATOM 1131 C CA . TRP A 1 162 ? 7.786 -1.206 -10.467 1.00 97.81 162 TRP A CA 1
ATOM 1132 C C . TRP A 1 162 ? 7.744 -1.312 -11.994 1.00 97.81 162 TRP A C 1
ATOM 1134 O O . TRP A 1 162 ? 8.117 -2.346 -12.551 1.00 97.81 162 TRP A O 1
ATOM 1144 N N . ARG A 1 163 ? 7.360 -0.236 -12.690 1.00 97.06 163 ARG A N 1
ATOM 1145 C CA . ARG A 1 163 ? 7.348 -0.205 -14.159 1.00 97.06 163 ARG A CA 1
ATOM 1146 C C . ARG A 1 163 ? 8.760 -0.278 -14.740 1.00 97.06 163 ARG A C 1
ATOM 1148 O O . ARG A 1 163 ? 8.985 -1.012 -15.703 1.00 97.06 163 ARG A O 1
ATOM 1155 N N . LYS A 1 164 ? 9.717 0.445 -14.153 1.00 98.00 164 LYS A N 1
ATOM 1156 C CA . LYS A 1 164 ? 11.131 0.361 -14.545 1.00 98.00 164 LYS A CA 1
ATOM 1157 C C . LYS A 1 164 ? 11.702 -1.028 -14.250 1.00 98.00 164 LYS A C 1
ATOM 1159 O O . LYS A 1 164 ? 12.383 -1.583 -15.109 1.00 98.00 164 LYS A O 1
ATOM 1164 N N . TYR A 1 165 ? 11.349 -1.628 -13.111 1.00 98.44 165 TYR A N 1
ATOM 1165 C CA . TYR A 1 165 ? 11.756 -2.994 -12.772 1.00 98.44 165 TYR A CA 1
ATOM 1166 C C . TYR A 1 165 ? 11.236 -4.024 -13.780 1.00 98.44 165 TYR A C 1
ATOM 1168 O O . TYR A 1 165 ? 12.010 -4.839 -14.276 1.00 98.44 165 TYR A O 1
ATOM 1176 N N . HIS A 1 166 ? 9.967 -3.930 -14.188 1.00 98.62 166 HIS A N 1
ATOM 1177 C CA . HIS A 1 166 ? 9.429 -4.770 -15.259 1.00 98.62 166 HIS A CA 1
ATOM 1178 C C . HIS A 1 166 ? 10.249 -4.651 -16.553 1.00 98.62 166 HIS A C 1
ATOM 1180 O O . HIS A 1 166 ? 10.645 -5.660 -17.134 1.00 98.62 166 HIS A O 1
ATOM 1186 N N . ASN A 1 167 ? 10.547 -3.424 -16.995 1.00 98.56 167 ASN A N 1
ATOM 1187 C CA . ASN A 1 167 ? 11.325 -3.196 -18.215 1.00 98.56 167 ASN A CA 1
ATOM 1188 C C . ASN A 1 167 ? 12.753 -3.754 -18.112 1.00 98.56 167 ASN A C 1
ATOM 1190 O O . ASN A 1 167 ? 13.258 -4.319 -19.082 1.00 98.56 167 ASN A O 1
ATOM 1194 N N . LEU A 1 168 ? 13.374 -3.656 -16.935 1.00 98.19 168 LEU A N 1
ATOM 1195 C CA . LEU A 1 168 ? 14.673 -4.263 -16.649 1.00 98.19 168 LEU A CA 1
ATOM 1196 C C . LEU A 1 168 ? 14.628 -5.800 -16.736 1.00 98.19 168 LEU A C 1
ATOM 1198 O O . LEU A 1 168 ? 15.570 -6.426 -17.228 1.00 98.19 168 LEU A O 1
ATOM 1202 N N . ARG A 1 169 ? 13.538 -6.434 -16.282 1.00 98.50 169 ARG A N 1
ATOM 1203 C CA . ARG A 1 169 ? 13.317 -7.884 -16.445 1.00 98.50 169 ARG A CA 1
ATOM 1204 C C . ARG A 1 169 ? 13.080 -8.281 -17.890 1.00 98.50 169 ARG A C 1
ATOM 1206 O O . ARG A 1 169 ? 13.708 -9.229 -18.357 1.00 98.50 169 ARG A O 1
ATOM 1213 N N . ALA A 1 170 ? 12.283 -7.515 -18.625 1.00 98.69 170 ALA A N 1
ATOM 1214 C CA . ALA A 1 170 ? 12.067 -7.743 -20.048 1.00 98.69 170 ALA A CA 1
ATOM 1215 C C . ALA A 1 170 ? 13.385 -7.693 -20.848 1.00 98.69 170 ALA A C 1
ATOM 1217 O O . ALA A 1 170 ? 13.640 -8.569 -21.677 1.00 98.69 170 ALA A O 1
ATOM 1218 N N . ASP A 1 171 ? 14.269 -6.733 -20.554 1.00 98.44 171 ASP A N 1
ATOM 1219 C CA . ASP A 1 171 ? 15.574 -6.633 -21.216 1.00 98.44 171 ASP A CA 1
ATOM 1220 C C . ASP A 1 171 ? 16.512 -7.801 -20.891 1.00 98.44 171 ASP A C 1
ATOM 1222 O O . ASP A 1 171 ? 17.124 -8.360 -21.804 1.00 98.44 171 ASP A O 1
ATOM 1226 N N . ALA A 1 172 ? 16.586 -8.226 -19.628 1.00 98.25 172 ALA A N 1
ATOM 1227 C CA . ALA A 1 172 ? 17.402 -9.378 -19.249 1.00 98.25 172 ALA A CA 1
ATOM 1228 C C . ALA A 1 172 ? 16.883 -10.691 -19.858 1.00 98.25 172 ALA A C 1
ATOM 1230 O O . ALA A 1 172 ? 17.669 -11.529 -20.304 1.00 98.25 172 ALA A O 1
ATOM 1231 N N . LEU A 1 173 ? 15.559 -10.865 -19.929 1.00 98.44 173 LEU A N 1
ATOM 1232 C CA . LEU A 1 173 ? 14.940 -12.007 -20.602 1.00 98.44 173 LEU A CA 1
ATOM 1233 C C . LEU A 1 173 ? 15.229 -11.998 -22.102 1.00 98.44 173 LEU A C 1
ATOM 1235 O O . LEU A 1 173 ? 15.532 -13.046 -22.665 1.00 98.44 173 LEU A O 1
ATOM 1239 N N . ARG A 1 174 ? 15.203 -10.827 -22.743 1.00 98.00 174 ARG A N 1
ATOM 1240 C CA . ARG A 1 174 ? 15.542 -10.670 -24.163 1.00 98.00 174 ARG A CA 1
ATOM 1241 C C . ARG A 1 174 ? 17.000 -11.019 -24.451 1.00 98.00 174 ARG A C 1
ATOM 1243 O O . ARG A 1 174 ? 17.281 -11.625 -25.483 1.00 98.00 174 ARG A O 1
ATOM 1250 N N . GLU A 1 175 ? 17.923 -10.654 -23.563 1.00 98.19 175 GLU A N 1
ATOM 1251 C CA . GLU A 1 175 ? 19.336 -11.033 -23.678 1.00 98.19 175 GLU A CA 1
ATOM 1252 C C . GLU A 1 175 ? 19.532 -12.544 -23.490 1.00 98.19 175 GLU A C 1
ATOM 1254 O O . GLU A 1 175 ? 20.223 -13.190 -24.280 1.00 98.19 175 GLU A O 1
ATOM 1259 N N . ARG A 1 176 ? 18.882 -13.124 -22.475 1.00 97.94 176 ARG A N 1
ATOM 1260 C CA . ARG A 1 176 ? 18.996 -14.550 -22.143 1.00 97.94 176 ARG A CA 1
ATOM 1261 C C . ARG A 1 176 ? 18.290 -15.463 -23.147 1.00 97.94 176 ARG A C 1
ATOM 1263 O O . ARG A 1 176 ? 18.773 -16.565 -23.411 1.00 97.94 176 ARG A O 1
ATOM 1270 N N . TYR A 1 177 ? 17.171 -15.016 -23.712 1.00 97.50 177 TYR A N 1
ATOM 1271 C CA . TYR A 1 177 ? 16.323 -15.775 -24.631 1.00 97.50 177 TYR A CA 1
ATOM 1272 C C . TYR A 1 177 ? 16.007 -14.970 -25.909 1.00 97.50 177 TYR A C 1
ATOM 1274 O O . TYR A 1 177 ? 14.862 -14.563 -26.123 1.00 97.50 177 TYR A O 1
ATOM 1282 N N . PRO A 1 178 ? 16.982 -14.784 -26.824 1.00 95.88 178 PRO A N 1
ATOM 1283 C CA . PRO A 1 178 ? 16.840 -13.884 -27.978 1.00 95.88 178 PRO A CA 1
ATOM 1284 C C . PRO A 1 178 ? 15.753 -14.261 -28.996 1.00 95.88 178 PRO A C 1
ATOM 1286 O O . PRO A 1 178 ? 15.451 -13.470 -29.887 1.00 95.88 178 PRO A O 1
ATOM 1289 N N . THR A 1 179 ? 15.201 -15.476 -28.918 1.00 97.00 179 THR A N 1
ATOM 1290 C CA . THR A 1 179 ? 14.156 -15.973 -29.826 1.00 97.00 179 THR A CA 1
ATOM 1291 C C . THR A 1 179 ? 12.737 -15.767 -29.302 1.00 97.00 179 THR A C 1
ATOM 1293 O O . THR A 1 179 ? 11.798 -16.059 -30.039 1.00 97.00 179 THR A O 1
ATOM 1296 N N . MET A 1 180 ? 12.564 -15.320 -28.052 1.00 97.94 180 MET A N 1
ATOM 1297 C CA . MET A 1 180 ? 11.237 -15.047 -27.496 1.00 97.94 180 MET A CA 1
ATOM 1298 C C . MET A 1 180 ? 10.571 -13.870 -28.215 1.00 97.94 180 MET A C 1
ATOM 1300 O O . MET A 1 180 ? 11.204 -12.863 -28.541 1.00 97.94 180 MET A O 1
ATOM 1304 N N . THR A 1 181 ? 9.272 -14.005 -28.453 1.00 98.38 181 THR A N 1
ATOM 1305 C CA . THR A 1 181 ? 8.409 -12.946 -28.984 1.00 98.38 181 THR A CA 1
ATOM 1306 C C . THR A 1 181 ? 8.171 -11.841 -27.949 1.00 98.38 181 THR A C 1
ATOM 1308 O O . THR A 1 181 ? 8.405 -12.031 -26.757 1.00 98.38 181 THR A O 1
ATOM 1311 N N . ASP A 1 182 ? 7.653 -10.684 -28.385 1.00 98.25 182 ASP A N 1
ATOM 1312 C CA . ASP A 1 182 ? 7.243 -9.602 -27.472 1.00 98.25 182 ASP A CA 1
ATOM 1313 C C . ASP A 1 182 ? 6.276 -10.090 -26.383 1.00 98.25 182 ASP A C 1
ATOM 1315 O O . ASP A 1 182 ? 6.435 -9.748 -25.215 1.00 98.25 182 ASP A O 1
ATOM 1319 N N . GLU A 1 183 ? 5.308 -10.929 -26.759 1.00 98.06 183 GLU A N 1
ATOM 1320 C CA . GLU A 1 183 ? 4.320 -11.475 -25.828 1.00 98.06 183 GLU A CA 1
ATOM 1321 C C . GLU A 1 183 ? 4.959 -12.395 -24.789 1.00 98.06 183 GLU A C 1
ATOM 1323 O O . GLU A 1 183 ? 4.685 -12.265 -23.597 1.00 98.06 183 GLU A O 1
ATOM 1328 N N . GLU A 1 184 ? 5.838 -13.301 -25.220 1.00 98.38 184 GLU A N 1
ATOM 1329 C CA . GLU A 1 184 ? 6.544 -14.195 -24.303 1.00 98.38 184 GLU A CA 1
ATOM 1330 C C . GLU A 1 184 ? 7.438 -13.403 -23.346 1.00 98.38 184 GLU A C 1
ATOM 1332 O O . GLU A 1 184 ? 7.413 -13.661 -22.143 1.00 98.38 184 GLU A O 1
ATOM 1337 N N . LEU A 1 185 ? 8.177 -12.405 -23.841 1.00 98.69 185 LEU A N 1
ATOM 1338 C CA . LEU A 1 185 ? 8.996 -11.531 -22.999 1.00 98.69 185 LEU A CA 1
ATOM 1339 C C . LEU A 1 185 ? 8.143 -10.774 -21.977 1.00 98.69 185 LEU A C 1
ATOM 1341 O O . LEU A 1 185 ? 8.470 -10.783 -20.792 1.00 98.69 185 LEU A O 1
ATOM 1345 N N . PHE A 1 186 ? 7.030 -10.176 -22.410 1.00 98.50 186 PHE A N 1
ATOM 1346 C CA . PHE A 1 186 ? 6.143 -9.413 -21.535 1.00 98.50 186 PHE A CA 1
ATOM 1347 C C . PHE A 1 186 ? 5.548 -10.281 -20.422 1.00 98.50 186 PHE A C 1
ATOM 1349 O O . PHE A 1 186 ? 5.606 -9.901 -19.252 1.00 98.50 186 PHE A O 1
ATOM 1356 N N . GLN A 1 187 ? 4.992 -11.453 -20.753 1.00 97.94 187 GLN A N 1
ATOM 1357 C CA . GLN A 1 187 ? 4.370 -12.317 -19.744 1.00 97.94 187 GLN A CA 1
ATOM 1358 C C . GLN A 1 187 ? 5.404 -12.889 -18.771 1.00 97.94 187 GLN A C 1
ATOM 1360 O O . GLN A 1 187 ? 5.131 -12.944 -17.573 1.00 97.94 187 GLN A O 1
ATOM 1365 N N . ASN A 1 188 ? 6.600 -13.264 -19.240 1.00 98.06 188 ASN A N 1
ATOM 1366 C CA . ASN A 1 188 ? 7.666 -13.725 -18.346 1.00 98.06 188 ASN A CA 1
ATOM 1367 C C . ASN A 1 188 ? 8.172 -12.592 -17.437 1.00 98.06 188 ASN A C 1
ATOM 1369 O O . ASN A 1 188 ? 8.248 -12.785 -16.226 1.00 98.06 188 ASN A O 1
ATOM 1373 N N . ALA A 1 189 ? 8.408 -11.388 -17.974 1.00 98.56 189 ALA A N 1
ATOM 1374 C CA . ALA A 1 189 ? 8.800 -10.225 -17.174 1.00 98.56 189 ALA A CA 1
ATOM 1375 C C . ALA A 1 189 ? 7.720 -9.842 -16.150 1.00 98.56 189 ALA A C 1
ATOM 1377 O O . ALA A 1 189 ? 8.027 -9.509 -15.003 1.00 98.56 189 ALA A O 1
ATOM 1378 N N . ARG A 1 190 ? 6.440 -9.931 -16.537 1.00 97.94 190 ARG A N 1
ATOM 1379 C CA . ARG A 1 190 ? 5.295 -9.734 -15.643 1.00 97.94 190 ARG A CA 1
ATOM 1380 C C . ARG A 1 190 ? 5.283 -10.759 -14.514 1.00 97.94 190 ARG A C 1
ATOM 1382 O O . ARG A 1 190 ? 5.138 -10.357 -13.364 1.00 97.94 190 ARG A O 1
ATOM 1389 N N . MET A 1 191 ? 5.461 -12.045 -14.820 1.00 97.44 191 MET A N 1
ATOM 1390 C CA . MET A 1 191 ? 5.511 -13.105 -13.807 1.00 97.44 191 MET A CA 1
ATOM 1391 C C . MET A 1 191 ? 6.666 -12.906 -12.820 1.00 97.44 191 MET A C 1
ATOM 1393 O O . MET A 1 191 ? 6.423 -12.949 -11.618 1.00 97.44 191 MET A O 1
ATOM 1397 N N . GLU A 1 192 ? 7.883 -12.621 -13.297 1.00 98.00 192 GLU A N 1
ATOM 1398 C CA . GLU A 1 192 ? 9.040 -12.357 -12.423 1.00 98.00 192 GLU A CA 1
ATOM 1399 C C . GLU A 1 192 ? 8.814 -11.125 -11.533 1.00 98.00 192 GLU A C 1
ATOM 1401 O O . GLU A 1 192 ? 9.102 -11.146 -10.338 1.00 98.00 192 GLU A O 1
ATOM 1406 N N . THR A 1 193 ? 8.237 -10.061 -12.095 1.00 98.56 193 THR A N 1
ATOM 1407 C CA . THR A 1 193 ? 7.954 -8.825 -11.353 1.00 98.56 193 THR A CA 1
ATOM 1408 C C . THR A 1 193 ? 6.887 -9.032 -10.274 1.00 98.56 193 THR A C 1
ATOM 1410 O O . THR A 1 193 ? 7.047 -8.553 -9.153 1.00 98.56 193 THR A O 1
ATOM 1413 N N . ILE A 1 194 ? 5.811 -9.762 -10.588 1.00 98.44 194 ILE A N 1
ATOM 1414 C CA . ILE A 1 194 ? 4.766 -10.114 -9.615 1.00 98.44 194 ILE A CA 1
ATOM 1415 C C . ILE A 1 194 ? 5.342 -11.007 -8.514 1.00 98.44 194 ILE A C 1
ATOM 1417 O O . ILE A 1 194 ? 5.051 -10.784 -7.344 1.00 98.44 194 ILE A O 1
ATOM 1421 N N . ALA A 1 195 ? 6.195 -11.971 -8.861 1.00 98.50 195 ALA A N 1
ATOM 1422 C CA . ALA A 1 195 ? 6.814 -12.860 -7.887 1.00 98.50 195 ALA A CA 1
ATOM 1423 C C . ALA A 1 195 ? 7.693 -12.096 -6.880 1.00 98.50 195 ALA A C 1
ATOM 1425 O O . ALA A 1 195 ? 7.571 -12.312 -5.675 1.00 98.50 195 ALA A O 1
ATOM 1426 N N . ALA A 1 196 ? 8.50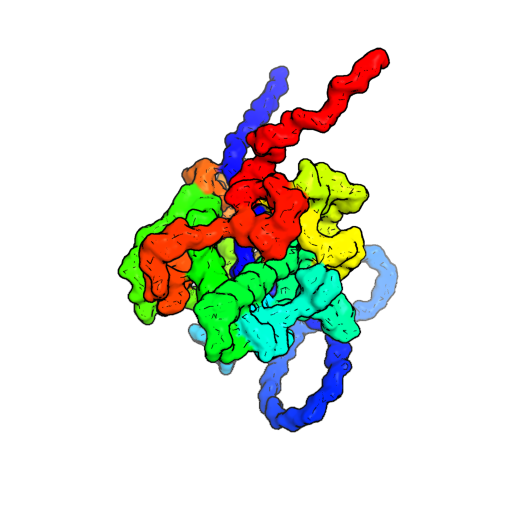9 -11.147 -7.355 1.00 98.38 196 ALA A N 1
ATOM 1427 C CA . ALA A 1 196 ? 9.286 -10.263 -6.486 1.00 98.38 196 ALA A CA 1
ATOM 1428 C C . ALA A 1 196 ? 8.384 -9.394 -5.588 1.00 98.38 196 ALA A C 1
ATOM 1430 O O . ALA A 1 196 ? 8.659 -9.234 -4.399 1.00 98.38 196 ALA A O 1
ATOM 1431 N N . TYR A 1 197 ? 7.278 -8.872 -6.133 1.00 98.31 197 TYR A N 1
ATOM 1432 C CA . TYR A 1 197 ? 6.300 -8.099 -5.365 1.00 98.31 197 TYR A CA 1
ATOM 1433 C C . TYR A 1 197 ? 5.639 -8.927 -4.255 1.00 98.31 197 TYR A C 1
ATOM 1435 O O . TYR A 1 197 ? 5.649 -8.504 -3.101 1.00 98.31 197 TYR A O 1
ATOM 1443 N N . GLN A 1 198 ? 5.120 -10.115 -4.573 1.00 98.25 198 GLN A N 1
ATOM 1444 C CA . GLN A 1 198 ? 4.499 -11.018 -3.598 1.00 98.25 198 GLN A CA 1
ATOM 1445 C C . GLN A 1 198 ? 5.478 -11.415 -2.487 1.00 98.25 198 GLN A C 1
ATOM 1447 O O . GLN A 1 198 ? 5.113 -11.385 -1.313 1.00 98.25 198 GLN A O 1
ATOM 1452 N N . HIS A 1 199 ? 6.731 -11.711 -2.844 1.00 97.94 199 HIS A N 1
ATOM 1453 C CA . HIS A 1 199 ? 7.792 -12.009 -1.883 1.00 97.94 199 HIS A CA 1
ATOM 1454 C C . HIS A 1 199 ? 8.061 -10.834 -0.930 1.00 97.94 199 HIS A C 1
ATOM 1456 O O . HIS A 1 199 ? 8.068 -11.024 0.281 1.00 97.94 199 HIS A O 1
ATOM 1462 N N . ILE A 1 200 ? 8.204 -9.605 -1.443 1.00 97.25 200 ILE A N 1
ATOM 1463 C CA . ILE A 1 200 ? 8.375 -8.405 -0.601 1.00 97.25 200 ILE A CA 1
ATOM 1464 C C . ILE A 1 200 ? 7.161 -8.189 0.315 1.00 97.25 200 ILE A C 1
ATOM 1466 O O . ILE A 1 200 ? 7.321 -7.806 1.479 1.00 97.25 200 ILE A O 1
ATOM 1470 N N . VAL A 1 201 ? 5.946 -8.432 -0.185 1.00 96.44 201 VAL A N 1
ATOM 1471 C CA . VAL A 1 201 ? 4.730 -8.305 0.625 1.00 96.44 201 VAL A CA 1
ATOM 1472 C C . VAL A 1 201 ? 4.730 -9.318 1.772 1.00 96.44 201 VAL A C 1
ATOM 1474 O O . VAL A 1 201 ? 4.544 -8.918 2.920 1.00 96.44 201 VAL A O 1
ATOM 1477 N N . GLU A 1 202 ? 4.971 -10.598 1.487 1.00 96.12 202 GLU A N 1
ATOM 1478 C CA . GLU A 1 202 ? 4.916 -11.680 2.478 1.00 96.12 202 GLU A CA 1
ATOM 1479 C C . GLU A 1 202 ? 6.065 -11.632 3.486 1.00 96.12 202 GLU A C 1
ATOM 1481 O O . GLU A 1 202 ? 5.835 -11.784 4.681 1.00 96.12 202 GLU A O 1
ATOM 1486 N N . GLU A 1 203 ? 7.294 -11.425 3.019 1.00 94.69 203 GLU A N 1
ATOM 1487 C CA . GLU A 1 203 ? 8.493 -11.586 3.847 1.00 94.69 203 GLU A CA 1
ATOM 1488 C C . GLU A 1 203 ? 8.925 -10.274 4.519 1.00 94.69 203 GLU A C 1
ATOM 1490 O O . GLU A 1 203 ? 9.739 -10.285 5.440 1.00 94.69 203 GLU A O 1
ATOM 1495 N N . TH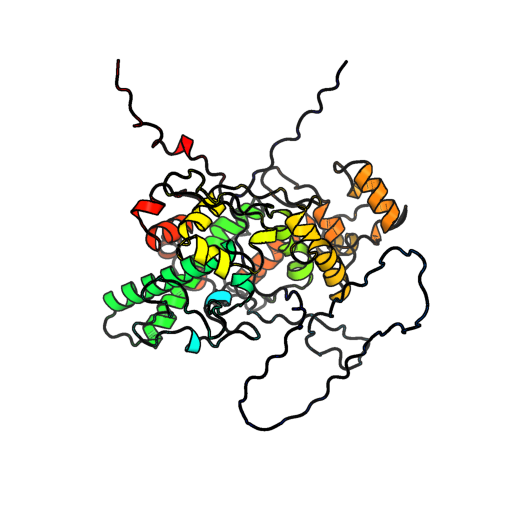R A 1 204 ? 8.405 -9.119 4.082 1.00 92.81 204 THR A N 1
ATOM 1496 C CA . THR A 1 204 ? 8.803 -7.813 4.637 1.00 92.81 204 THR A CA 1
ATOM 1497 C C . THR A 1 204 ? 7.617 -6.981 5.101 1.00 92.81 204 THR A C 1
ATOM 1499 O O . THR A 1 204 ? 7.530 -6.647 6.284 1.00 92.81 204 THR A O 1
ATOM 1502 N N . TYR A 1 205 ? 6.685 -6.638 4.210 1.00 93.62 205 TYR A N 1
ATOM 1503 C CA . TYR A 1 205 ? 5.611 -5.703 4.556 1.00 93.62 205 TYR A CA 1
ATOM 1504 C C . TYR A 1 205 ? 4.650 -6.279 5.605 1.00 93.62 205 TYR A C 1
ATOM 1506 O O . TYR A 1 205 ? 4.423 -5.638 6.632 1.00 93.62 205 TYR A O 1
ATOM 1514 N N . VAL A 1 206 ? 4.125 -7.491 5.387 1.00 94.62 206 VAL A N 1
ATOM 1515 C CA . VAL A 1 206 ? 3.166 -8.131 6.302 1.00 94.62 206 VAL A CA 1
ATOM 1516 C C . VAL A 1 206 ? 3.757 -8.315 7.710 1.00 94.62 206 VAL A C 1
ATOM 1518 O O . VAL A 1 206 ? 3.132 -7.835 8.660 1.00 94.62 206 VAL A O 1
ATOM 1521 N N . PRO A 1 207 ? 4.970 -8.880 7.887 1.00 93.12 207 PRO A N 1
ATOM 1522 C CA . PRO A 1 207 ? 5.612 -8.962 9.196 1.00 93.12 207 PRO A CA 1
ATOM 1523 C C . PRO A 1 207 ? 5.819 -7.601 9.858 1.00 93.12 207 PRO A C 1
ATOM 1525 O O . PRO A 1 207 ? 5.659 -7.479 11.070 1.00 93.12 207 PRO A O 1
ATOM 1528 N N . THR A 1 208 ? 6.133 -6.564 9.076 1.00 90.31 208 THR A N 1
ATOM 1529 C CA . THR A 1 208 ? 6.350 -5.215 9.613 1.00 90.31 208 THR A CA 1
ATOM 1530 C C . THR A 1 208 ? 5.070 -4.621 10.197 1.00 90.31 208 THR A C 1
ATOM 1532 O O . THR A 1 208 ? 5.119 -3.971 11.239 1.00 90.31 208 THR A O 1
ATOM 1535 N N . ILE A 1 209 ? 3.917 -4.834 9.555 1.00 89.62 209 ILE A N 1
ATOM 1536 C CA . ILE A 1 209 ? 2.646 -4.254 10.019 1.00 89.62 209 ILE A CA 1
ATOM 1537 C C . ILE A 1 209 ? 1.931 -5.129 11.057 1.00 89.62 209 ILE A C 1
ATOM 1539 O O . ILE A 1 209 ? 1.211 -4.609 11.907 1.00 89.62 209 ILE A O 1
ATOM 1543 N N . LEU A 1 210 ? 2.128 -6.448 11.024 1.00 91.50 210 LEU A N 1
ATOM 1544 C CA . LEU A 1 210 ? 1.539 -7.368 12.001 1.00 91.50 210 LEU A CA 1
ATOM 1545 C C . LEU A 1 210 ? 2.430 -7.575 13.230 1.00 91.50 210 LEU A C 1
ATOM 1547 O O . LEU A 1 210 ? 1.955 -8.076 14.243 1.00 91.50 210 LEU A O 1
ATOM 1551 N N . GLY A 1 211 ? 3.712 -7.211 13.158 1.00 90.31 211 GLY A N 1
ATOM 1552 C CA . GLY A 1 211 ? 4.700 -7.492 14.200 1.00 90.31 211 GLY A CA 1
ATOM 1553 C C . GLY A 1 211 ? 5.146 -8.957 14.269 1.00 90.31 211 GLY A C 1
ATOM 1554 O O . GLY A 1 211 ? 5.949 -9.299 15.139 1.00 90.31 211 GLY A O 1
ATOM 1555 N N . GLU A 1 212 ? 4.630 -9.808 13.379 1.00 91.69 212 GLU A N 1
ATOM 1556 C CA . GLU A 1 212 ? 4.939 -11.230 13.228 1.00 91.69 212 GLU A CA 1
ATOM 1557 C C . GLU A 1 212 ? 4.634 -11.696 11.790 1.00 91.69 212 GLU A C 1
ATOM 1559 O O . GLU A 1 212 ? 3.761 -11.119 11.136 1.00 91.69 212 GLU A O 1
ATOM 1564 N N . PRO A 1 213 ? 5.330 -12.725 11.271 1.00 94.81 213 PRO A N 1
ATOM 1565 C CA . PRO A 1 213 ? 4.991 -13.308 9.977 1.00 94.81 213 PRO A CA 1
ATOM 1566 C C . PRO A 1 213 ? 3.644 -14.044 10.014 1.00 94.81 213 PRO A C 1
ATOM 1568 O O . PRO A 1 213 ? 3.126 -14.394 11.076 1.00 94.81 213 PRO A O 1
ATOM 1571 N N . LEU A 1 214 ? 3.092 -14.314 8.829 1.00 95.75 214 LEU A N 1
ATOM 1572 C CA . LEU A 1 214 ? 1.980 -15.256 8.685 1.00 95.75 214 LEU A CA 1
ATOM 1573 C C . LEU A 1 214 ? 2.422 -16.676 9.063 1.00 95.75 214 LEU A C 1
ATOM 1575 O O . LEU A 1 214 ? 3.614 -16.996 9.055 1.00 95.75 214 LEU A O 1
ATOM 1579 N N . ASP A 1 215 ? 1.447 -17.547 9.328 1.00 96.25 215 ASP A N 1
ATOM 1580 C CA . ASP A 1 215 ? 1.712 -18.973 9.519 1.00 96.25 215 ASP A CA 1
ATOM 1581 C C . ASP A 1 215 ? 2.386 -19.569 8.268 1.00 96.25 215 ASP A C 1
ATOM 1583 O O . ASP A 1 215 ? 2.139 -19.076 7.161 1.00 96.25 215 ASP A O 1
ATOM 1587 N N . PRO A 1 216 ? 3.244 -20.601 8.399 1.00 95.88 216 PRO A N 1
ATOM 1588 C CA . PRO A 1 216 ? 3.970 -21.170 7.267 1.00 95.88 216 PRO A CA 1
ATOM 1589 C C . PRO A 1 216 ? 3.056 -21.548 6.099 1.00 95.88 216 PRO A C 1
ATOM 1591 O O . PRO A 1 216 ? 1.967 -22.076 6.296 1.00 95.88 216 PRO A O 1
ATOM 1594 N N . TYR A 1 217 ? 3.513 -21.290 4.875 1.00 97.31 217 TYR A N 1
ATOM 1595 C CA . TYR A 1 217 ? 2.762 -21.643 3.676 1.00 97.31 217 TYR A CA 1
ATOM 1596 C C . TYR A 1 217 ? 2.727 -23.163 3.475 1.00 97.31 217 TYR A C 1
ATOM 1598 O O . TYR A 1 217 ? 3.781 -23.784 3.315 1.00 97.31 217 TYR A O 1
ATOM 1606 N N . GLU A 1 218 ? 1.530 -23.753 3.452 1.00 96.69 218 GLU A N 1
ATOM 1607 C CA . GLU A 1 218 ? 1.333 -25.203 3.274 1.00 96.69 218 GLU A CA 1
ATOM 1608 C C . GLU A 1 218 ? 1.054 -25.611 1.816 1.00 96.69 218 GLU A C 1
ATOM 1610 O O . GLU A 1 218 ? 0.981 -26.800 1.502 1.00 96.69 218 GLU A O 1
ATOM 1615 N N . GLY A 1 219 ? 0.973 -24.636 0.907 1.00 96.69 219 GLY A N 1
ATOM 1616 C CA . GLY A 1 219 ? 0.660 -24.835 -0.506 1.00 96.69 219 GLY A CA 1
ATOM 1617 C C . GLY A 1 219 ? -0.664 -24.187 -0.903 1.00 96.69 219 GLY A C 1
ATOM 1618 O O . GLY A 1 219 ? -1.387 -23.646 -0.072 1.00 96.69 219 GLY A O 1
ATOM 1619 N N . TYR A 1 220 ? -0.955 -24.208 -2.202 1.00 98.38 220 TYR A N 1
ATOM 1620 C CA . TYR A 1 220 ? -2.218 -23.701 -2.734 1.00 98.38 220 TYR A CA 1
ATOM 1621 C C . TYR A 1 220 ? -3.394 -24.586 -2.308 1.00 98.38 220 TYR A C 1
ATOM 1623 O O . TYR A 1 220 ? -3.341 -25.805 -2.488 1.00 98.38 220 TYR A O 1
ATOM 1631 N N . ASP A 1 221 ? -4.461 -23.953 -1.823 1.00 98.25 221 ASP A N 1
ATOM 1632 C CA . ASP A 1 221 ? -5.728 -24.583 -1.459 1.00 98.25 221 ASP A CA 1
ATOM 1633 C C . ASP A 1 221 ? -6.863 -23.974 -2.298 1.00 98.25 221 ASP A C 1
ATOM 1635 O O . ASP A 1 221 ? -7.171 -22.785 -2.202 1.00 98.25 221 ASP A O 1
ATOM 1639 N N . ASP A 1 222 ? -7.494 -24.790 -3.147 1.00 97.44 222 ASP A N 1
ATOM 1640 C CA . ASP A 1 222 ? -8.584 -24.354 -4.025 1.00 97.44 222 ASP A CA 1
ATOM 1641 C C . ASP A 1 222 ? -9.931 -24.178 -3.304 1.00 97.44 222 ASP A C 1
ATOM 1643 O O . ASP A 1 222 ? -10.881 -23.664 -3.900 1.00 97.44 222 ASP A O 1
ATOM 1647 N N . SER A 1 223 ? -10.010 -24.562 -2.026 1.00 98.00 223 SER A N 1
ATOM 1648 C CA . SER A 1 223 ? -11.174 -24.350 -1.166 1.00 98.00 223 SER A CA 1
ATOM 1649 C C . SER A 1 223 ? -11.164 -23.000 -0.439 1.00 98.00 223 SER A C 1
ATOM 1651 O O . SER A 1 223 ? -12.195 -22.591 0.102 1.00 98.00 223 SER A O 1
ATOM 1653 N N . VAL A 1 224 ? -10.034 -22.284 -0.453 1.00 98.06 224 VAL A N 1
ATOM 1654 C CA . VAL A 1 224 ? -9.895 -20.944 0.130 1.00 98.06 224 VAL A CA 1
ATOM 1655 C C . VAL A 1 224 ? -10.451 -19.892 -0.828 1.00 98.06 224 VAL A C 1
ATOM 1657 O O . VAL A 1 224 ? -10.092 -19.860 -2.001 1.00 98.06 224 VAL A O 1
ATOM 1660 N N . ASP A 1 225 ? -11.296 -18.988 -0.321 1.00 96.94 225 ASP A N 1
ATOM 1661 C CA . ASP A 1 225 ? -11.774 -17.819 -1.068 1.00 96.94 225 ASP A CA 1
ATOM 1662 C C . ASP A 1 225 ? -10.802 -16.628 -0.903 1.00 96.94 225 ASP A C 1
ATOM 1664 O O . ASP A 1 225 ? -10.752 -16.016 0.177 1.00 96.94 225 ASP A O 1
ATOM 1668 N N . PRO A 1 226 ? -10.036 -16.260 -1.951 1.00 95.88 226 PRO A N 1
ATOM 1669 C CA . PRO A 1 226 ? -9.089 -15.151 -1.897 1.00 95.88 226 PRO A CA 1
ATOM 1670 C C . PRO A 1 226 ? -9.765 -13.785 -2.083 1.00 95.88 226 PRO A C 1
ATOM 1672 O O . PRO A 1 226 ? -9.072 -12.769 -2.132 1.00 95.88 226 PRO A O 1
ATOM 1675 N N . SER A 1 227 ? -11.094 -13.719 -2.216 1.00 94.31 227 SER A N 1
ATOM 1676 C CA . SER A 1 227 ? -11.805 -12.454 -2.406 1.00 94.31 227 SER A CA 1
ATOM 1677 C C . SER A 1 227 ? -11.485 -11.459 -1.287 1.00 94.31 227 SER A C 1
ATOM 1679 O O . SER A 1 227 ? -11.319 -11.814 -0.113 1.00 94.31 227 SER A O 1
ATOM 1681 N N . VAL A 1 228 ? -11.383 -10.183 -1.661 1.00 93.75 228 VAL A N 1
ATOM 1682 C CA . VAL A 1 228 ? -11.158 -9.100 -0.698 1.00 93.75 228 VAL A CA 1
ATOM 1683 C C . VAL A 1 228 ? -12.415 -8.923 0.147 1.00 93.75 228 VAL A C 1
ATOM 1685 O O . VAL A 1 228 ? -13.481 -8.590 -0.367 1.00 93.75 228 VAL A O 1
ATOM 1688 N N . ASP A 1 229 ? -12.272 -9.114 1.453 1.00 94.31 229 ASP A N 1
ATOM 1689 C CA . ASP A 1 229 ? -13.341 -8.952 2.423 1.00 94.31 229 ASP A CA 1
ATOM 1690 C C . ASP A 1 229 ? -13.736 -7.470 2.586 1.00 94.31 229 ASP A C 1
ATOM 1692 O O . ASP A 1 229 ? -12.920 -6.536 2.515 1.00 94.31 229 ASP A O 1
ATOM 1696 N N . VAL A 1 230 ? -15.030 -7.239 2.808 1.00 93.06 230 VAL A N 1
ATOM 1697 C CA . VAL A 1 230 ? -15.595 -5.891 2.940 1.00 93.06 230 VAL A CA 1
ATOM 1698 C C . VAL A 1 230 ? -15.103 -5.223 4.221 1.00 93.06 230 VAL A C 1
ATOM 1700 O O . VAL A 1 230 ? -14.796 -4.026 4.204 1.00 93.06 230 VAL A O 1
ATOM 1703 N N . PHE A 1 231 ? -14.984 -5.970 5.323 1.00 96.19 231 PHE A N 1
ATOM 1704 C CA . PHE A 1 231 ? -14.464 -5.435 6.578 1.00 96.19 231 PHE A CA 1
ATOM 1705 C C . PHE A 1 231 ? -12.974 -5.096 6.454 1.00 96.19 231 PHE A C 1
ATOM 1707 O O . PHE A 1 231 ? -12.570 -3.995 6.838 1.00 96.19 231 PHE A O 1
ATOM 1714 N N . PHE A 1 232 ? -12.174 -5.962 5.829 1.00 96.62 232 PHE A N 1
ATOM 1715 C CA . PHE A 1 232 ? -10.776 -5.680 5.506 1.00 96.62 232 PHE A CA 1
ATOM 1716 C C . PHE A 1 232 ? -10.634 -4.384 4.693 1.00 96.62 232 PHE A C 1
ATOM 1718 O O . PHE A 1 232 ? -9.961 -3.452 5.130 1.00 96.62 232 PHE A O 1
ATOM 1725 N N . SER A 1 233 ? -11.304 -4.275 3.544 1.00 93.00 233 SER A N 1
ATOM 1726 C CA . SER A 1 233 ? -11.156 -3.133 2.622 1.00 93.00 233 SER A CA 1
ATOM 1727 C C . SER A 1 233 ? -11.759 -1.821 3.146 1.00 93.00 233 SER A C 1
ATOM 1729 O O . SER A 1 233 ? -11.292 -0.721 2.827 1.00 93.00 233 SER A O 1
ATOM 1731 N N . THR A 1 234 ? -12.816 -1.903 3.957 1.00 92.81 234 THR A N 1
ATOM 1732 C CA . THR A 1 234 ? -13.567 -0.723 4.413 1.00 92.81 234 THR A CA 1
ATOM 1733 C C . THR A 1 234 ? -13.154 -0.253 5.807 1.00 92.81 234 THR A C 1
ATOM 1735 O O . THR A 1 234 ? -13.289 0.934 6.100 1.00 92.81 234 THR A O 1
ATOM 1738 N N . CYS A 1 235 ? -12.620 -1.141 6.648 1.00 95.44 235 CYS A N 1
ATOM 1739 C CA . CYS A 1 235 ? -12.213 -0.836 8.017 1.00 95.44 235 CYS A CA 1
ATOM 1740 C C . CYS A 1 235 ? -10.704 -1.017 8.212 1.00 95.44 235 CYS A C 1
ATOM 1742 O O . CYS A 1 235 ? -9.988 -0.025 8.356 1.00 95.44 235 CYS A O 1
ATOM 1744 N N . SER A 1 236 ? -10.212 -2.256 8.190 1.00 95.88 236 SER A N 1
ATOM 1745 C CA . SER A 1 236 ? -8.863 -2.573 8.675 1.00 95.88 236 SER A CA 1
ATOM 1746 C C . SER A 1 236 ? -7.765 -2.027 7.771 1.00 95.88 236 SER A C 1
ATOM 1748 O O . SER A 1 236 ? -6.892 -1.305 8.234 1.00 95.88 236 SER A O 1
ATOM 1750 N N . PHE A 1 237 ? -7.835 -2.257 6.460 1.00 94.31 237 PHE A N 1
ATOM 1751 C CA . PHE A 1 237 ? -6.817 -1.795 5.513 1.00 94.31 237 PHE A CA 1
ATOM 1752 C C . PHE A 1 237 ? -6.876 -0.282 5.231 1.00 94.31 237 PHE A C 1
ATOM 1754 O O . PHE A 1 237 ? -6.066 0.262 4.484 1.00 94.31 237 PHE A O 1
ATOM 1761 N N . ARG A 1 238 ? -7.797 0.440 5.890 1.00 91.50 238 ARG A N 1
ATOM 1762 C CA . ARG A 1 238 ? -7.796 1.909 5.948 1.00 91.50 238 ARG A CA 1
ATOM 1763 C C . ARG A 1 238 ? -6.894 2.467 7.048 1.00 91.50 238 ARG A C 1
ATOM 1765 O O . ARG A 1 238 ? -6.777 3.693 7.132 1.00 91.50 238 ARG A O 1
ATOM 1772 N N . TYR A 1 239 ? -6.237 1.610 7.840 1.00 90.75 239 TYR A N 1
ATOM 1773 C CA . TYR A 1 239 ? -5.271 2.007 8.870 1.00 90.75 239 TYR A CA 1
ATOM 1774 C C . TYR A 1 239 ? -4.209 2.976 8.323 1.00 90.75 239 TYR A C 1
ATOM 1776 O O . TYR A 1 239 ? -3.849 3.948 8.990 1.00 90.75 239 TYR A O 1
ATOM 1784 N N . GLY A 1 240 ? -3.790 2.782 7.063 1.00 88.62 240 GLY A N 1
ATOM 1785 C CA . GLY A 1 240 ? -2.792 3.612 6.394 1.00 88.62 240 GLY A CA 1
ATOM 1786 C C . GLY A 1 240 ? -3.143 5.102 6.379 1.00 88.62 240 GLY A C 1
ATOM 1787 O O . GLY A 1 240 ? -2.237 5.927 6.454 1.00 88.62 240 GLY A O 1
ATOM 1788 N N . HIS A 1 241 ? -4.432 5.472 6.380 1.00 90.81 241 HIS A N 1
ATOM 1789 C CA . HIS A 1 241 ? -4.853 6.875 6.456 1.00 90.81 241 HIS A CA 1
ATOM 1790 C C . HIS A 1 241 ? -4.454 7.556 7.771 1.00 90.81 241 HIS A C 1
ATOM 1792 O O . HIS A 1 241 ? -4.203 8.759 7.764 1.00 90.81 241 HIS A O 1
ATOM 1798 N N . SER A 1 242 ? -4.414 6.817 8.885 1.00 90.19 242 SER A N 1
ATOM 1799 C CA . SER A 1 242 ? -3.962 7.351 10.177 1.00 90.19 242 SER A CA 1
ATOM 1800 C C . SER A 1 242 ? -2.439 7.523 10.192 1.00 90.19 242 SER A C 1
ATOM 1802 O O . SER A 1 242 ? -1.926 8.553 10.621 1.00 90.19 242 SER A O 1
ATOM 1804 N N . GLY A 1 243 ? -1.717 6.586 9.567 1.00 90.25 243 GLY A N 1
ATOM 1805 C CA . GLY A 1 243 ? -0.254 6.613 9.470 1.00 90.25 243 GLY A CA 1
ATOM 1806 C C . GLY A 1 243 ? 0.337 7.660 8.516 1.00 90.25 243 GLY A C 1
ATOM 1807 O O . GLY A 1 243 ? 1.561 7.794 8.439 1.00 90.25 243 GLY A O 1
ATOM 1808 N N . LEU A 1 244 ? -0.486 8.402 7.767 1.00 89.50 244 LEU A N 1
ATOM 1809 C CA . LEU A 1 244 ? -0.015 9.406 6.809 1.00 89.50 244 LEU A CA 1
ATOM 1810 C C . LEU A 1 244 ? 0.579 10.643 7.501 1.00 89.50 244 LEU A C 1
ATOM 1812 O O . LEU A 1 244 ? 0.004 11.217 8.425 1.00 89.50 244 LEU A O 1
ATOM 1816 N N . SER A 1 245 ? 1.707 11.124 6.972 1.00 90.12 245 SER A N 1
ATOM 1817 C CA . SER A 1 245 ? 2.269 12.422 7.349 1.00 90.12 245 SER A CA 1
ATOM 1818 C C . SER A 1 245 ? 1.539 13.566 6.641 1.00 90.12 245 SER A C 1
ATOM 1820 O O . SER A 1 245 ? 1.100 13.441 5.499 1.00 90.12 245 SER A O 1
ATOM 1822 N N . GLY A 1 246 ? 1.456 14.727 7.295 1.00 90.94 246 GLY A N 1
ATOM 1823 C CA . GLY A 1 246 ? 0.983 15.968 6.668 1.00 90.94 246 GLY A CA 1
ATOM 1824 C C . GLY A 1 246 ? 2.000 16.587 5.702 1.00 90.94 246 GLY A C 1
ATOM 1825 O O . GLY A 1 246 ? 1.747 17.659 5.156 1.00 90.94 246 GLY A O 1
ATOM 1826 N N . LEU A 1 247 ? 3.152 15.940 5.508 1.00 92.88 247 LEU A N 1
ATOM 1827 C CA . LEU A 1 247 ? 4.279 16.417 4.718 1.00 92.88 247 LEU A CA 1
ATOM 1828 C C . LEU A 1 247 ? 4.658 15.389 3.647 1.00 92.88 247 LEU A C 1
ATOM 1830 O O . LEU A 1 247 ? 4.690 14.190 3.907 1.00 92.88 247 LEU A O 1
ATOM 1834 N N . VAL A 1 248 ? 5.021 15.881 2.468 1.00 94.44 248 VAL A N 1
ATOM 1835 C CA . VAL A 1 248 ? 5.734 15.148 1.422 1.00 94.44 248 VAL A CA 1
ATOM 1836 C C . VAL A 1 248 ? 7.164 15.671 1.416 1.00 94.44 248 VAL A C 1
ATOM 1838 O O . VAL A 1 248 ? 7.405 16.830 1.060 1.00 94.44 248 VAL A O 1
ATOM 1841 N N . ARG A 1 249 ? 8.101 14.830 1.862 1.00 95.31 249 ARG A N 1
ATOM 1842 C CA . ARG A 1 249 ? 9.522 15.176 1.934 1.00 95.31 249 ARG A CA 1
ATOM 1843 C C . ARG A 1 249 ? 10.175 15.079 0.557 1.00 95.31 249 ARG A C 1
ATOM 1845 O O . ARG A 1 249 ? 9.959 14.105 -0.158 1.00 95.31 249 ARG A O 1
ATOM 1852 N N . LEU A 1 250 ? 10.977 16.078 0.209 1.00 96.50 250 LEU A N 1
ATOM 1853 C CA . LEU A 1 250 ? 11.742 16.176 -1.031 1.00 96.50 250 LEU A CA 1
ATOM 1854 C C . LEU A 1 250 ? 13.221 16.303 -0.694 1.00 96.50 250 LEU A C 1
ATOM 1856 O O . LEU A 1 250 ? 13.711 17.378 -0.350 1.00 96.50 250 LEU A O 1
ATOM 1860 N N . LEU A 1 251 ? 13.945 15.197 -0.762 1.00 95.38 251 LEU A N 1
ATOM 1861 C CA . LEU A 1 251 ? 15.344 15.191 -0.344 1.00 95.38 251 LEU A CA 1
ATOM 1862 C C . LEU A 1 251 ? 16.272 15.286 -1.562 1.00 95.38 251 LEU A C 1
ATOM 1864 O O . LEU A 1 251 ? 15.846 15.030 -2.691 1.00 95.38 251 LEU A O 1
ATOM 1868 N N . GLY A 1 252 ? 17.549 15.596 -1.358 1.00 94.56 252 GLY A N 1
ATOM 1869 C CA . GLY A 1 252 ? 18.633 15.429 -2.332 1.00 94.56 252 GLY A CA 1
ATOM 1870 C C . GLY A 1 252 ? 19.397 14.103 -2.153 1.00 94.56 252 GLY A C 1
ATOM 1871 O O . GLY A 1 252 ? 19.121 13.359 -1.206 1.00 94.56 252 GLY A O 1
ATOM 1872 N N . PRO A 1 253 ? 20.366 13.783 -3.032 1.00 93.19 253 PRO A N 1
ATOM 1873 C CA . PRO A 1 253 ? 21.153 12.538 -2.971 1.00 93.19 253 PRO A CA 1
ATOM 1874 C C . PRO A 1 253 ? 21.884 12.293 -1.638 1.00 93.19 253 PRO A C 1
ATOM 1876 O O . PRO A 1 253 ? 22.200 11.164 -1.269 1.00 93.19 253 PRO A O 1
ATOM 1879 N N . ASP A 1 254 ? 22.154 13.351 -0.878 1.00 91.06 254 ASP A N 1
ATOM 1880 C CA . ASP A 1 254 ? 22.766 13.306 0.448 1.00 91.06 254 ASP A CA 1
ATOM 1881 C C . ASP A 1 254 ? 21.754 13.234 1.604 1.00 91.06 254 ASP A C 1
ATOM 1883 O O . ASP A 1 254 ? 22.170 13.295 2.760 1.00 91.06 254 ASP A O 1
ATOM 1887 N N . PHE A 1 255 ? 20.462 13.067 1.296 1.00 92.06 255 PHE A N 1
ATOM 1888 C CA . PHE A 1 255 ? 19.321 13.186 2.210 1.00 92.06 255 PHE A CA 1
ATOM 1889 C C . PHE A 1 255 ? 19.141 14.589 2.817 1.00 92.06 255 PHE A C 1
ATOM 1891 O O . PHE A 1 255 ? 18.365 14.758 3.759 1.00 92.06 255 PHE A O 1
ATOM 1898 N N . ALA A 1 256 ? 19.795 15.620 2.267 1.00 93.88 256 ALA A N 1
ATOM 1899 C CA . ALA A 1 256 ? 19.522 16.995 2.661 1.00 93.88 256 ALA A CA 1
ATOM 1900 C C . ALA A 1 256 ? 18.181 17.478 2.071 1.00 93.88 256 ALA A C 1
ATOM 1902 O O . ALA A 1 256 ? 17.850 17.130 0.934 1.00 93.88 256 ALA A O 1
ATOM 1903 N N . PRO A 1 257 ? 17.407 18.297 2.802 1.00 96.38 257 PRO A N 1
ATOM 1904 C CA . PRO A 1 257 ? 16.224 18.968 2.267 1.00 96.38 257 PRO A CA 1
ATOM 1905 C C . PRO A 1 257 ? 16.526 19.750 0.981 1.00 96.38 257 PRO A C 1
ATOM 1907 O O . PRO A 1 257 ? 17.454 20.561 0.943 1.00 96.38 257 PRO A O 1
ATOM 1910 N N . MET A 1 258 ? 15.726 19.550 -0.068 1.00 95.50 258 MET A N 1
ATOM 1911 C CA . MET A 1 258 ? 15.763 20.412 -1.254 1.00 95.50 258 MET A CA 1
ATOM 1912 C C . MET A 1 258 ? 15.154 21.787 -0.950 1.00 95.50 258 MET A C 1
ATOM 1914 O O . MET A 1 258 ? 14.400 21.955 0.002 1.00 95.50 258 MET A O 1
ATOM 1918 N N . ALA A 1 259 ? 15.385 22.776 -1.819 1.00 94.25 259 ALA A N 1
ATOM 1919 C CA . ALA A 1 259 ? 14.850 24.133 -1.645 1.00 94.25 259 ALA A CA 1
ATOM 1920 C C . ALA A 1 259 ? 13.310 24.209 -1.526 1.00 94.25 259 ALA A C 1
ATOM 1922 O O . ALA A 1 259 ? 12.783 25.186 -1.001 1.00 94.25 259 ALA A O 1
ATOM 1923 N N . ARG A 1 260 ? 12.589 23.202 -2.035 1.00 92.50 260 ARG A N 1
ATOM 1924 C CA . ARG A 1 260 ? 11.121 23.097 -1.981 1.00 92.50 260 ARG A CA 1
ATOM 1925 C C . ARG A 1 260 ? 10.617 22.114 -0.907 1.00 92.50 260 ARG A C 1
ATOM 1927 O O . ARG A 1 260 ? 9.422 21.839 -0.876 1.00 92.50 260 ARG A O 1
ATOM 1934 N N . ASP A 1 261 ? 11.501 21.574 -0.063 1.00 95.56 261 ASP A N 1
ATOM 1935 C CA . ASP A 1 261 ? 11.148 20.679 1.049 1.00 95.56 261 ASP A CA 1
ATOM 1936 C C . ASP A 1 261 ? 10.670 21.458 2.289 1.00 95.56 261 ASP A C 1
ATOM 1938 O O . ASP A 1 261 ? 11.274 22.479 2.629 1.00 95.56 261 ASP A O 1
ATOM 1942 N N . PRO A 1 262 ? 9.669 20.954 3.033 1.00 95.56 262 PRO A N 1
ATOM 1943 C CA . PRO A 1 262 ? 8.677 19.955 2.631 1.00 95.56 262 PRO A CA 1
ATOM 1944 C C . PRO A 1 262 ? 7.503 20.582 1.865 1.00 95.56 262 PRO A C 1
ATOM 1946 O O . PRO A 1 262 ? 7.181 21.760 2.034 1.00 95.56 262 PRO A O 1
ATOM 1949 N N . ILE A 1 263 ? 6.782 19.768 1.090 1.00 95.38 263 ILE A N 1
ATOM 1950 C CA . ILE A 1 263 ? 5.469 20.152 0.549 1.00 95.38 263 ILE A CA 1
ATOM 1951 C C . ILE A 1 263 ? 4.387 19.669 1.516 1.00 95.38 263 ILE A C 1
ATOM 1953 O O . ILE A 1 263 ? 4.401 18.518 1.938 1.00 95.38 263 ILE A O 1
ATOM 1957 N N . LEU A 1 264 ? 3.416 20.519 1.856 1.00 95.00 264 LEU A N 1
ATOM 1958 C CA . LEU A 1 264 ? 2.245 20.076 2.624 1.00 95.00 264 LEU A CA 1
ATOM 1959 C C . LEU A 1 264 ? 1.429 19.058 1.816 1.00 95.00 264 LEU A C 1
ATOM 1961 O O . LEU A 1 264 ? 1.177 19.283 0.630 1.00 95.00 264 LEU A O 1
ATOM 1965 N N . LEU A 1 265 ? 0.939 17.989 2.444 1.00 92.00 265 LEU A N 1
ATOM 1966 C CA . LEU A 1 265 ? 0.152 16.956 1.763 1.00 92.00 265 LEU A CA 1
ATOM 1967 C C . LEU A 1 265 ? -1.077 17.553 1.058 1.00 92.00 265 LEU A C 1
ATOM 1969 O O . LEU A 1 265 ? -1.349 17.200 -0.088 1.00 92.00 265 LEU A O 1
ATOM 1973 N N . ARG A 1 266 ? -1.756 18.540 1.661 1.00 91.50 266 ARG A N 1
ATOM 1974 C CA . ARG A 1 266 ? -2.876 19.273 1.033 1.00 91.50 266 ARG A CA 1
ATOM 1975 C C . ARG A 1 266 ? -2.508 19.943 -0.298 1.00 91.50 266 ARG A C 1
ATOM 1977 O O . ARG A 1 266 ? -3.380 20.189 -1.132 1.00 91.50 266 ARG A O 1
ATOM 1984 N N . ASN A 1 267 ? -1.225 20.245 -0.500 1.00 93.38 267 ASN A N 1
ATOM 1985 C CA . ASN A 1 267 ? -0.684 20.856 -1.714 1.00 93.38 267 ASN A CA 1
ATOM 1986 C C . ASN A 1 267 ? -0.180 19.840 -2.746 1.00 93.38 267 ASN A C 1
ATOM 1988 O O . ASN A 1 267 ? -0.004 20.211 -3.904 1.00 93.38 267 ASN A O 1
ATOM 1992 N N . ALA A 1 268 ? -0.002 18.581 -2.347 1.00 93.56 268 ALA A N 1
ATOM 1993 C CA . ALA A 1 268 ? 0.467 17.492 -3.200 1.00 93.56 268 ALA A CA 1
ATOM 1994 C C . ALA A 1 268 ? -0.647 16.506 -3.603 1.00 93.56 268 ALA A C 1
ATOM 1996 O O . ALA A 1 268 ? -0.548 15.865 -4.648 1.00 93.56 268 ALA A O 1
ATOM 1997 N N . PHE A 1 269 ? -1.709 16.388 -2.800 1.00 91.62 269 PHE A N 1
ATOM 1998 C CA . PHE A 1 269 ? -2.819 15.467 -3.048 1.00 91.62 269 PHE A CA 1
ATOM 1999 C C . PHE A 1 269 ? -3.555 15.813 -4.353 1.00 91.62 269 PHE A C 1
ATOM 2001 O O . PHE A 1 269 ? -3.916 16.973 -4.567 1.00 91.62 269 PHE A O 1
ATOM 2008 N N . ASN A 1 270 ? -3.758 14.819 -5.224 1.00 91.56 270 ASN A N 1
ATOM 2009 C CA . ASN A 1 270 ? -4.269 14.951 -6.597 1.00 91.56 270 ASN A CA 1
ATOM 2010 C C . ASN A 1 270 ? -3.514 15.986 -7.454 1.00 91.56 270 ASN A C 1
ATOM 2012 O O . ASN A 1 270 ? -4.084 16.585 -8.364 1.00 91.56 270 ASN A O 1
ATOM 2016 N N . ARG A 1 271 ? -2.236 16.236 -7.146 1.00 94.50 271 ARG A N 1
ATOM 2017 C CA . ARG A 1 271 ? -1.381 17.209 -7.844 1.00 94.50 271 ARG A CA 1
ATOM 2018 C C . ARG A 1 271 ? -0.028 16.614 -8.230 1.00 94.50 271 ARG A C 1
ATOM 2020 O O . ARG A 1 271 ? 0.974 17.325 -8.281 1.00 94.50 271 ARG A O 1
ATOM 2027 N N . THR A 1 272 ? 0.005 15.314 -8.510 1.00 95.62 272 THR A N 1
ATOM 2028 C CA . THR A 1 272 ? 1.233 14.582 -8.847 1.00 95.62 272 THR A CA 1
ATOM 2029 C C . THR A 1 272 ? 1.950 15.179 -10.051 1.00 95.62 272 THR A C 1
ATOM 2031 O O . THR A 1 272 ? 3.151 15.407 -9.987 1.00 95.62 272 THR A O 1
ATOM 2034 N N . GLU A 1 273 ? 1.229 15.541 -11.108 1.00 96.19 273 GLU A N 1
ATOM 2035 C CA . GLU A 1 273 ? 1.789 16.161 -12.312 1.00 96.19 273 GLU A CA 1
ATOM 2036 C C . GLU A 1 273 ? 2.483 17.492 -11.999 1.00 96.19 273 GLU A C 1
ATOM 2038 O O . GLU A 1 273 ? 3.562 17.778 -12.516 1.00 96.19 273 GLU A O 1
ATOM 2043 N N . HIS A 1 274 ? 1.891 18.293 -11.107 1.00 95.94 274 HIS A N 1
ATOM 2044 C CA . HIS A 1 274 ? 2.489 19.545 -10.653 1.00 95.94 274 HIS A CA 1
ATOM 2045 C C . HIS A 1 274 ? 3.757 19.297 -9.830 1.00 95.94 274 HIS A C 1
ATOM 2047 O O . HIS A 1 274 ? 4.764 19.967 -10.053 1.00 95.94 274 HIS A O 1
ATOM 2053 N N . VAL A 1 275 ? 3.723 18.329 -8.906 1.00 96.88 275 VAL A N 1
ATOM 2054 C CA . VAL A 1 275 ? 4.893 17.957 -8.097 1.00 96.88 275 VAL A CA 1
ATOM 2055 C C . VAL A 1 275 ? 6.020 17.416 -8.982 1.00 96.88 275 VAL A C 1
ATOM 2057 O O . VAL A 1 275 ? 7.174 17.766 -8.762 1.00 96.88 275 VAL A O 1
ATOM 2060 N N . MET A 1 276 ? 5.707 16.641 -10.021 1.00 96.94 276 MET A N 1
ATOM 2061 C CA . MET A 1 276 ? 6.715 16.157 -10.967 1.00 96.94 276 MET A CA 1
ATOM 2062 C C . MET A 1 276 ? 7.308 17.277 -11.811 1.00 96.94 276 MET A C 1
ATOM 2064 O O . MET A 1 276 ? 8.526 17.368 -11.927 1.00 96.94 276 MET A O 1
ATOM 2068 N N . SER A 1 277 ? 6.488 18.222 -12.271 1.00 95.06 277 SER A N 1
ATOM 2069 C CA . SER A 1 277 ? 6.982 19.386 -13.011 1.00 95.06 277 SER A CA 1
ATOM 2070 C C . SER A 1 277 ? 7.963 20.255 -12.214 1.00 95.06 277 SER A C 1
ATOM 2072 O O . SER A 1 277 ? 8.864 20.829 -12.813 1.00 95.06 277 SER A O 1
ATOM 2074 N N . ILE A 1 278 ? 7.808 20.393 -10.891 1.00 95.00 278 ILE A N 1
ATOM 2075 C CA . ILE A 1 278 ? 8.742 21.185 -10.061 1.00 95.00 278 ILE A CA 1
ATOM 2076 C C . ILE A 1 278 ? 10.001 20.409 -9.650 1.00 95.00 278 ILE A C 1
ATOM 2078 O O . ILE A 1 278 ? 10.898 21.002 -9.049 1.00 95.00 278 ILE A O 1
ATOM 2082 N N . LEU A 1 279 ? 10.027 19.103 -9.919 1.00 94.94 279 LEU A N 1
ATOM 2083 C CA . LEU A 1 279 ? 11.148 18.197 -9.687 1.00 94.94 279 LEU A CA 1
ATOM 2084 C C . LEU A 1 279 ? 11.850 17.819 -10.996 1.00 94.94 279 LEU A C 1
ATOM 2086 O O . LEU A 1 279 ? 12.618 16.864 -11.003 1.00 94.94 279 LEU A O 1
ATOM 2090 N N . ASP A 1 280 ? 11.565 18.528 -12.092 1.00 94.12 280 ASP A N 1
ATOM 2091 C CA . ASP A 1 280 ? 12.098 18.227 -13.424 1.00 94.12 280 ASP A CA 1
ATOM 2092 C C . ASP A 1 280 ? 11.867 16.752 -13.817 1.00 94.12 280 ASP A C 1
ATOM 2094 O O . ASP A 1 280 ? 12.749 16.085 -14.352 1.00 94.12 280 ASP A O 1
ATOM 2098 N N . ASP A 1 281 ? 10.671 16.239 -13.493 1.00 95.25 281 ASP A N 1
ATOM 2099 C CA . ASP A 1 281 ? 10.220 14.863 -13.734 1.00 95.25 281 ASP A CA 1
ATOM 2100 C C . ASP A 1 281 ? 11.097 13.774 -13.050 1.00 95.25 281 ASP A C 1
ATOM 2102 O O . ASP A 1 281 ? 11.130 12.620 -13.473 1.00 95.25 281 ASP A O 1
ATOM 2106 N N . ARG A 1 282 ? 11.767 14.109 -11.933 1.00 93.69 282 ARG A N 1
ATOM 2107 C CA . ARG A 1 282 ? 12.557 13.174 -11.101 1.00 93.69 282 ARG A CA 1
ATOM 2108 C C . ARG A 1 282 ? 11.752 12.599 -9.929 1.00 93.69 282 ARG A C 1
ATOM 2110 O O . ARG A 1 282 ? 11.207 13.348 -9.115 1.00 93.69 282 ARG A O 1
ATOM 2117 N N . VAL A 1 283 ? 11.729 11.271 -9.779 1.00 96.12 283 VAL A N 1
ATOM 2118 C CA . VAL A 1 283 ? 11.014 10.564 -8.688 1.00 96.12 283 VAL A CA 1
ATOM 2119 C C . VAL A 1 283 ? 11.885 10.304 -7.455 1.00 96.12 283 VAL A C 1
ATOM 2121 O O . VAL A 1 283 ? 11.373 10.137 -6.348 1.00 96.12 283 VAL A O 1
ATOM 2124 N N . GLU A 1 284 ? 13.205 10.314 -7.616 1.00 96.19 284 GLU A N 1
ATOM 2125 C CA . GLU A 1 284 ? 14.205 10.014 -6.590 1.00 96.19 284 GLU A CA 1
ATOM 2126 C C . GLU A 1 284 ? 14.069 10.895 -5.337 1.00 96.19 284 GLU A C 1
ATOM 2128 O O . GLU A 1 284 ? 14.136 10.351 -4.228 1.00 96.19 284 GLU A O 1
ATOM 2133 N N . PRO A 1 285 ? 13.812 12.220 -5.442 1.00 96.38 285 PRO A N 1
ATOM 2134 C CA . PRO A 1 285 ? 13.570 13.062 -4.272 1.00 96.38 285 PRO A CA 1
ATOM 2135 C C . PRO A 1 285 ? 12.414 12.593 -3.391 1.00 96.38 285 PRO A C 1
ATOM 2137 O O . PRO A 1 285 ? 12.517 12.667 -2.165 1.00 96.38 285 PRO A O 1
ATOM 2140 N N . ILE A 1 286 ? 11.341 12.099 -4.016 1.00 96.19 286 ILE A N 1
ATOM 2141 C CA . ILE A 1 286 ? 10.145 11.600 -3.333 1.00 96.19 286 ILE A CA 1
ATOM 2142 C C . ILE A 1 286 ? 10.443 10.241 -2.702 1.00 96.19 286 ILE A C 1
ATOM 2144 O O . ILE A 1 286 ? 10.134 10.043 -1.532 1.00 96.19 286 ILE A O 1
ATOM 2148 N N . ILE A 1 287 ? 11.079 9.325 -3.441 1.00 95.94 287 ILE A N 1
ATOM 2149 C CA . ILE A 1 287 ? 11.436 7.988 -2.939 1.00 95.94 287 ILE A CA 1
ATOM 2150 C C . ILE A 1 287 ? 12.350 8.085 -1.711 1.00 95.94 287 ILE A C 1
ATOM 2152 O O . ILE A 1 287 ? 12.107 7.419 -0.706 1.00 95.94 287 ILE A O 1
ATOM 2156 N N . ARG A 1 288 ? 13.357 8.968 -1.734 1.00 94.69 288 ARG A N 1
ATOM 2157 C CA . ARG A 1 288 ? 14.208 9.238 -0.561 1.00 94.69 288 ARG A CA 1
ATOM 2158 C C . ARG A 1 288 ? 13.418 9.853 0.596 1.00 94.69 288 ARG A C 1
ATOM 2160 O O . ARG A 1 288 ? 13.682 9.512 1.742 1.00 94.69 288 ARG A O 1
ATOM 2167 N N . GLY A 1 289 ? 12.448 10.722 0.309 1.00 94.00 289 GLY A N 1
ATOM 2168 C CA . GLY A 1 289 ? 11.546 11.282 1.314 1.00 94.00 289 GLY A CA 1
ATOM 2169 C C . GLY A 1 289 ? 10.672 10.229 1.998 1.00 94.00 289 GLY A C 1
ATOM 2170 O O . GLY A 1 289 ? 10.573 10.233 3.223 1.00 94.00 289 GLY A O 1
ATOM 2171 N N . LEU A 1 290 ? 10.100 9.301 1.220 1.00 92.38 290 LEU A N 1
ATOM 2172 C CA . LEU A 1 290 ? 9.347 8.155 1.739 1.00 92.38 290 LEU A CA 1
ATOM 2173 C C . LEU A 1 290 ? 10.220 7.282 2.634 1.00 92.38 290 LEU A C 1
ATOM 2175 O O . LEU A 1 290 ? 9.766 6.880 3.687 1.00 92.38 290 LEU A O 1
ATOM 2179 N N . ALA A 1 291 ? 11.473 7.044 2.248 1.00 91.00 291 ALA A N 1
ATOM 2180 C CA . ALA A 1 291 ? 12.420 6.249 3.023 1.00 91.00 291 ALA A CA 1
ATOM 2181 C C . ALA A 1 291 ? 13.044 6.986 4.228 1.00 91.00 291 ALA A C 1
ATOM 2183 O O . ALA A 1 291 ? 13.869 6.413 4.935 1.00 91.00 291 ALA A O 1
ATOM 2184 N N . TYR A 1 292 ? 12.713 8.261 4.445 1.00 89.88 292 TYR A N 1
ATOM 2185 C CA . TYR A 1 292 ? 13.276 9.076 5.524 1.00 89.88 292 TYR A CA 1
ATOM 2186 C C . TYR A 1 292 ? 12.248 9.427 6.600 1.00 89.88 292 TYR A C 1
ATOM 2188 O O . TYR A 1 292 ? 12.588 9.463 7.779 1.00 89.88 292 TYR A O 1
ATOM 2196 N N . GLU A 1 293 ? 11.009 9.732 6.210 1.00 85.75 293 GLU A N 1
ATOM 2197 C CA . GLU A 1 293 ? 9.958 10.158 7.136 1.00 85.75 293 GLU A CA 1
ATOM 2198 C C . GLU A 1 293 ? 9.270 8.935 7.768 1.00 85.75 293 GLU A C 1
ATOM 2200 O O . GLU A 1 293 ? 8.624 8.173 7.051 1.00 85.75 293 GLU A O 1
ATOM 2205 N N . PRO A 1 294 ? 9.326 8.756 9.099 1.00 86.69 294 PRO A N 1
ATOM 2206 C CA . PRO A 1 294 ? 8.574 7.697 9.761 1.00 86.69 294 PRO A CA 1
ATOM 2207 C C . PRO A 1 294 ? 7.061 7.909 9.632 1.00 86.69 294 PRO A C 1
ATOM 2209 O O . PRO A 1 294 ? 6.569 9.047 9.682 1.00 86.69 294 PRO A O 1
ATOM 2212 N N . SER A 1 295 ? 6.307 6.812 9.532 1.00 86.31 295 SER A N 1
ATOM 2213 C CA . SER A 1 295 ? 4.848 6.856 9.582 1.00 86.31 295 SER A CA 1
ATOM 2214 C C . SER A 1 295 ? 4.372 7.463 10.900 1.00 86.31 295 SER A C 1
ATOM 2216 O O . SER A 1 295 ? 5.026 7.365 11.944 1.00 86.31 295 SER A O 1
ATOM 2218 N N . LYS A 1 296 ? 3.191 8.083 10.875 1.00 89.62 296 LYS A N 1
ATOM 2219 C CA . LYS A 1 296 ? 2.497 8.421 12.120 1.00 89.62 296 LYS A CA 1
ATOM 2220 C C . LYS A 1 296 ? 1.995 7.140 12.788 1.00 89.62 296 LYS A C 1
ATOM 2222 O O . LYS A 1 296 ? 1.915 6.087 12.150 1.00 89.62 296 LYS A O 1
ATOM 2227 N N . ASN A 1 297 ? 1.710 7.236 14.081 1.00 88.56 297 ASN A N 1
ATOM 2228 C CA . ASN A 1 297 ? 1.095 6.136 14.810 1.00 88.56 297 ASN A CA 1
ATOM 2229 C C . ASN A 1 297 ? -0.290 5.855 14.223 1.00 88.56 297 ASN A C 1
ATOM 2231 O O . ASN A 1 297 ? -0.970 6.768 13.759 1.00 88.56 297 ASN A O 1
ATOM 2235 N N . ILE A 1 298 ? -0.693 4.588 14.236 1.00 90.31 298 ILE A N 1
ATOM 2236 C CA . ILE A 1 298 ? -2.024 4.187 13.796 1.00 90.31 298 ILE A CA 1
ATOM 2237 C C . ILE A 1 298 ? -2.964 4.330 14.987 1.00 90.31 298 ILE A C 1
ATOM 2239 O O . ILE A 1 298 ? -3.057 3.443 15.829 1.00 90.31 298 ILE A O 1
ATOM 2243 N N . ASP A 1 299 ? -3.624 5.477 15.073 1.00 89.81 299 ASP A N 1
ATOM 2244 C CA . ASP A 1 299 ? -4.553 5.793 16.154 1.00 89.81 299 ASP A CA 1
ATOM 2245 C C . ASP A 1 299 ? -5.701 6.703 15.667 1.00 89.81 299 ASP A C 1
ATOM 2247 O O . ASP A 1 299 ? -5.869 6.977 14.471 1.00 89.81 299 ASP A O 1
ATOM 2251 N N . ALA A 1 300 ? -6.544 7.166 16.590 1.00 89.56 300 ALA A N 1
ATOM 2252 C CA . ALA A 1 300 ? -7.643 8.080 16.283 1.00 89.56 300 ALA A CA 1
ATOM 2253 C C . ALA A 1 300 ? -7.202 9.545 16.022 1.00 89.56 300 ALA A C 1
ATOM 2255 O O . ALA A 1 300 ? -8.058 10.404 15.784 1.00 89.56 300 ALA A O 1
ATOM 2256 N N . SER A 1 301 ? -5.899 9.857 16.047 1.00 89.25 301 SER A N 1
ATOM 2257 C CA . SER A 1 301 ? -5.330 11.194 15.846 1.00 89.25 301 SER A CA 1
ATOM 2258 C C . SER A 1 301 ? -4.802 11.390 14.421 1.00 89.25 301 SER A C 1
ATOM 2260 O O . SER A 1 301 ? -3.619 11.249 14.122 1.00 89.25 301 SER A O 1
ATOM 2262 N N . PHE A 1 302 ? -5.681 11.852 13.535 1.00 90.38 302 PHE A N 1
ATOM 2263 C CA . PHE A 1 302 ? -5.325 12.153 12.149 1.00 90.38 302 PHE A CA 1
ATOM 2264 C C . PHE A 1 302 ? -4.686 13.532 12.004 1.00 90.38 302 PHE A C 1
ATOM 2266 O O . PHE A 1 302 ? -5.178 14.526 12.546 1.00 90.38 302 PHE A O 1
ATOM 2273 N N . VAL A 1 303 ? -3.658 13.623 11.158 1.00 90.56 303 VAL A N 1
ATOM 2274 C CA . VAL A 1 303 ? -3.140 14.919 10.707 1.00 90.56 303 VAL A CA 1
ATOM 2275 C C . VAL A 1 303 ? -4.227 15.706 9.963 1.00 90.56 303 VAL A C 1
ATOM 2277 O O . VAL A 1 303 ? -5.046 15.146 9.226 1.00 90.56 303 VAL A O 1
ATOM 2280 N N . GLU A 1 304 ? -4.230 17.029 10.139 1.00 88.31 304 GLU A N 1
ATOM 2281 C CA . GLU A 1 304 ? -5.274 17.910 9.602 1.00 88.31 304 GLU A CA 1
ATOM 2282 C C . GLU A 1 304 ? -5.398 17.806 8.072 1.00 88.31 304 GLU A C 1
ATOM 2284 O O . GLU A 1 304 ? -6.507 17.757 7.538 1.00 88.31 304 GLU A O 1
ATOM 2289 N N . ASP A 1 305 ? -4.266 17.702 7.368 1.00 87.25 305 ASP A N 1
ATOM 2290 C CA . ASP A 1 305 ? -4.213 17.538 5.913 1.00 87.25 305 ASP A CA 1
ATOM 2291 C C . ASP A 1 305 ? -5.040 16.332 5.451 1.00 87.25 305 ASP A C 1
ATOM 2293 O O . ASP A 1 305 ? -5.852 16.456 4.533 1.00 87.25 305 ASP A O 1
ATOM 2297 N N . VAL A 1 306 ? -4.925 15.196 6.141 1.00 85.12 306 VAL A N 1
ATOM 2298 C CA . VAL A 1 306 ? -5.702 13.989 5.835 1.00 85.12 306 VAL A CA 1
ATOM 2299 C C . VAL A 1 306 ? -7.163 14.170 6.247 1.00 85.12 306 VAL A C 1
ATOM 2301 O O . VAL A 1 306 ? -8.075 13.938 5.450 1.00 85.12 306 VAL A O 1
ATOM 2304 N N . SER A 1 307 ? -7.402 14.637 7.473 1.00 82.81 307 SER A N 1
ATOM 2305 C CA . SER A 1 307 ? -8.751 14.724 8.042 1.00 82.81 307 SER A CA 1
ATOM 2306 C C . SER A 1 307 ? -9.652 15.738 7.329 1.00 82.81 307 SER A C 1
ATOM 2308 O O . SER A 1 307 ? -10.848 15.493 7.184 1.00 82.81 307 SER A O 1
ATOM 2310 N N . LEU A 1 308 ? -9.104 16.861 6.852 1.00 76.19 308 LEU A N 1
ATOM 2311 C CA . LEU A 1 308 ? -9.886 17.980 6.312 1.00 76.19 308 LEU A CA 1
ATOM 2312 C C . LEU A 1 308 ? -9.610 18.281 4.836 1.00 76.19 308 LEU A C 1
ATOM 2314 O O . LEU A 1 308 ? -10.540 18.657 4.122 1.00 76.19 308 LEU A O 1
ATOM 2318 N N . PHE A 1 309 ? -8.373 18.118 4.360 1.00 75.69 309 PHE A N 1
ATOM 2319 C CA . PHE A 1 309 ? -7.961 18.651 3.055 1.00 75.69 309 PHE A CA 1
ATOM 2320 C C . PHE A 1 309 ? -7.853 17.597 1.948 1.00 75.69 309 PHE A C 1
ATOM 2322 O O . PHE A 1 309 ? -8.052 17.929 0.783 1.00 75.69 309 PHE A O 1
ATOM 2329 N N . THR A 1 310 ? -7.663 16.319 2.283 1.00 76.44 310 THR A N 1
ATOM 2330 C CA . THR A 1 310 ? -7.731 15.200 1.317 1.00 76.44 310 THR A CA 1
ATOM 2331 C C . THR A 1 310 ? -9.168 14.707 1.080 1.00 76.44 310 THR A C 1
ATOM 2333 O O . THR A 1 310 ? -9.459 13.517 0.999 1.00 76.44 310 THR A O 1
ATOM 2336 N N . GLY A 1 311 ? -10.125 15.638 1.003 1.00 69.94 311 GLY A N 1
ATOM 2337 C CA . GLY A 1 311 ? -11.532 15.306 0.757 1.00 69.94 311 GLY A CA 1
ATOM 2338 C C . GLY A 1 311 ? -12.251 14.687 1.958 1.00 69.94 311 GLY A C 1
ATOM 2339 O O . GLY A 1 311 ? -13.224 13.954 1.783 1.00 69.94 311 GLY A O 1
ATOM 2340 N N . THR A 1 312 ? -11.806 15.005 3.173 1.00 79.12 312 THR A N 1
ATOM 2341 C CA . THR A 1 312 ? -12.426 14.610 4.450 1.00 79.12 312 THR A CA 1
ATOM 2342 C C . THR A 1 312 ? -12.458 13.111 4.706 1.00 79.12 312 THR A C 1
ATOM 2344 O O . THR A 1 312 ? -13.504 12.516 4.968 1.00 79.12 312 THR A O 1
ATOM 2347 N N . MET A 1 313 ? -11.274 12.505 4.600 1.00 83.75 313 MET A N 1
ATOM 2348 C CA . MET A 1 313 ? -11.070 11.059 4.611 1.00 83.75 313 MET A CA 1
ATOM 2349 C C . MET A 1 313 ? -11.647 10.378 5.858 1.00 83.75 313 MET A C 1
ATOM 2351 O O . MET A 1 313 ? -12.309 9.351 5.752 1.00 83.75 313 MET A O 1
ATOM 2355 N N . THR A 1 314 ? -11.468 10.979 7.035 1.00 85.56 314 THR A N 1
ATOM 2356 C CA . THR A 1 314 ? -11.948 10.441 8.320 1.00 85.56 314 THR A CA 1
ATOM 2357 C C . THR A 1 314 ? -13.468 10.280 8.341 1.00 85.56 314 THR A C 1
ATOM 2359 O O . THR A 1 314 ? -13.980 9.210 8.666 1.00 85.56 314 THR A O 1
ATOM 2362 N N . PHE A 1 315 ? -14.195 11.311 7.905 1.00 88.12 315 PHE A N 1
ATOM 2363 C CA . PHE A 1 315 ? -15.649 11.266 7.753 1.00 88.12 315 PHE A CA 1
ATOM 2364 C C . PHE A 1 315 ? -16.081 10.250 6.688 1.00 88.12 315 PHE A C 1
ATOM 2366 O O . PHE A 1 315 ? -16.999 9.464 6.923 1.00 88.12 315 PHE A O 1
ATOM 2373 N N . LYS A 1 316 ? -15.401 10.233 5.533 1.00 88.12 316 LYS A N 1
ATOM 2374 C CA . LYS A 1 316 ? -15.688 9.287 4.447 1.00 88.12 316 LYS A CA 1
ATOM 2375 C C . LYS A 1 316 ? -15.509 7.835 4.874 1.00 88.12 316 LYS A C 1
ATOM 2377 O O . LYS A 1 316 ? -16.326 7.018 4.478 1.00 88.12 316 LYS A O 1
ATOM 2382 N N . ASN A 1 317 ? -14.503 7.514 5.685 1.00 90.56 317 ASN A N 1
ATOM 2383 C CA . ASN A 1 317 ? -14.270 6.146 6.154 1.00 90.56 317 ASN A CA 1
ATOM 2384 C C . ASN A 1 317 ? -15.418 5.658 7.045 1.00 90.56 317 ASN A C 1
ATOM 2386 O O . ASN A 1 317 ? -15.952 4.579 6.808 1.00 90.56 317 ASN A O 1
ATOM 2390 N N . VAL A 1 318 ? -15.873 6.483 7.995 1.00 93.75 318 VAL A N 1
ATOM 2391 C CA . VAL A 1 318 ? -17.037 6.149 8.837 1.00 93.75 318 VAL A CA 1
ATOM 2392 C C . VAL A 1 318 ? -18.303 6.010 7.990 1.00 93.75 318 VAL A C 1
ATOM 2394 O O . VAL A 1 318 ? -19.019 5.017 8.097 1.00 93.75 318 VAL A O 1
ATOM 2397 N N . GLN A 1 319 ? -18.570 6.970 7.100 1.00 92.50 319 GLN A N 1
ATOM 2398 C CA . GLN A 1 319 ? -19.755 6.919 6.242 1.00 92.50 319 GLN A CA 1
ATOM 2399 C C . GLN A 1 319 ? -19.721 5.750 5.257 1.00 92.50 319 GLN A C 1
ATOM 2401 O O . GLN A 1 319 ? -20.761 5.149 5.018 1.00 92.50 319 GLN A O 1
ATOM 2406 N N . ARG A 1 320 ? -18.551 5.397 4.712 1.00 90.06 320 ARG A N 1
ATOM 2407 C CA . ARG A 1 320 ? -18.397 4.241 3.825 1.00 90.06 320 ARG A CA 1
ATOM 2408 C C . ARG A 1 320 ? -18.559 2.927 4.582 1.00 90.06 320 ARG A C 1
ATOM 2410 O O . ARG A 1 320 ? -19.152 2.009 4.038 1.00 90.06 320 ARG A O 1
ATOM 2417 N N . GLY A 1 321 ? -18.117 2.862 5.838 1.00 93.00 321 GLY A N 1
ATOM 2418 C CA . GLY A 1 321 ? -18.420 1.735 6.719 1.00 93.00 321 GLY A CA 1
ATOM 2419 C C . GLY A 1 321 ? -19.925 1.521 6.889 1.00 93.00 321 GLY A C 1
ATOM 2420 O O . GLY A 1 321 ? -20.409 0.402 6.760 1.00 93.00 321 GLY A O 1
ATOM 2421 N N . ARG A 1 322 ? -20.679 2.605 7.094 1.00 93.88 322 ARG A N 1
ATOM 2422 C CA . ARG A 1 322 ? -22.147 2.560 7.192 1.00 93.88 322 ARG A CA 1
ATOM 2423 C C . ARG A 1 322 ? -22.817 2.201 5.864 1.00 93.88 322 ARG A C 1
ATOM 2425 O O . ARG A 1 322 ? -23.757 1.419 5.862 1.00 93.88 322 ARG A O 1
ATOM 2432 N N . ASP A 1 323 ? -22.333 2.762 4.757 1.00 89.50 323 ASP A N 1
ATOM 2433 C CA . ASP A 1 323 ? -22.828 2.494 3.397 1.00 89.50 323 ASP A CA 1
ATOM 2434 C C . ASP A 1 323 ? -22.658 1.019 3.005 1.00 89.50 323 ASP A C 1
ATOM 2436 O O . ASP A 1 323 ? -23.586 0.399 2.495 1.00 89.50 323 ASP A O 1
ATOM 2440 N N . ASN A 1 324 ? -21.499 0.441 3.333 1.00 89.19 324 ASN A N 1
ATOM 2441 C CA . ASN A 1 324 ? -21.176 -0.963 3.081 1.00 89.19 324 ASN A CA 1
ATOM 2442 C C . ASN A 1 324 ? -21.768 -1.922 4.131 1.00 89.19 324 ASN A C 1
ATOM 2444 O O . ASN A 1 324 ? -21.481 -3.114 4.087 1.00 89.19 324 ASN A O 1
ATOM 2448 N N . GLY A 1 325 ? -22.551 -1.420 5.094 1.00 91.50 325 GLY A N 1
ATOM 2449 C CA . GLY A 1 325 ? -23.209 -2.254 6.099 1.00 91.50 325 GLY A CA 1
ATOM 2450 C C . GLY A 1 325 ? -22.248 -2.979 7.044 1.00 91.50 325 GLY A C 1
ATOM 2451 O O . GLY A 1 325 ? -22.529 -4.110 7.435 1.00 91.50 325 GLY A O 1
ATOM 2452 N N . LEU A 1 326 ? -21.119 -2.359 7.410 1.00 94.81 326 LEU A N 1
ATOM 2453 C CA . LEU A 1 326 ? -20.186 -2.970 8.356 1.00 94.81 326 LEU A CA 1
ATOM 2454 C C . LEU A 1 326 ? -20.864 -3.276 9.705 1.00 94.81 326 LEU A C 1
ATOM 2456 O O . LEU A 1 326 ? -21.680 -2.474 10.173 1.00 94.81 326 LEU A O 1
ATOM 2460 N N . PRO A 1 327 ? -20.485 -4.385 10.371 1.00 96.31 327 PRO A N 1
ATOM 2461 C CA . PRO A 1 327 ? -20.956 -4.689 11.717 1.00 96.31 327 PRO A CA 1
ATOM 2462 C C . PRO A 1 327 ? -20.558 -3.598 12.721 1.00 96.31 327 PRO A C 1
ATOM 2464 O O . PRO A 1 327 ? -19.656 -2.782 12.475 1.00 96.31 327 PRO A O 1
ATOM 2467 N N . SER A 1 328 ? -21.209 -3.602 13.888 1.00 98.12 328 SER A N 1
ATOM 2468 C CA . SER A 1 328 ? -20.745 -2.802 15.022 1.00 98.12 328 SER A CA 1
ATOM 2469 C C . SER A 1 328 ? -19.361 -3.274 15.472 1.00 98.12 328 SER A C 1
ATOM 2471 O O . SER A 1 328 ? -18.980 -4.424 15.250 1.00 98.12 328 SER A O 1
ATOM 2473 N N . TYR A 1 329 ? -18.615 -2.398 16.138 1.00 98.62 329 TYR A N 1
ATOM 2474 C CA . TYR A 1 329 ? -17.281 -2.708 16.644 1.00 98.62 329 TYR A CA 1
ATOM 2475 C C . TYR A 1 329 ? -17.240 -3.990 17.493 1.00 98.62 329 TYR A C 1
ATOM 2477 O O . TYR A 1 329 ? -16.378 -4.841 17.287 1.00 98.62 329 TYR A O 1
ATOM 2485 N N . ASN A 1 330 ? -18.185 -4.164 18.420 1.00 98.50 330 ASN A N 1
ATOM 2486 C CA . ASN A 1 330 ? -18.205 -5.347 19.276 1.00 98.50 330 ASN A CA 1
ATOM 2487 C C . ASN A 1 330 ? -18.627 -6.621 18.528 1.00 98.50 330 ASN A C 1
ATOM 2489 O O . ASN A 1 330 ? -18.101 -7.689 18.832 1.00 98.50 330 ASN A O 1
ATOM 2493 N N . ASP A 1 331 ? -19.529 -6.520 17.549 1.00 98.50 331 ASP A N 1
ATOM 2494 C CA . ASP A 1 331 ? -19.901 -7.677 16.725 1.00 98.50 331 ASP A CA 1
ATOM 2495 C C . ASP A 1 331 ? -18.733 -8.101 15.824 1.00 98.50 331 ASP A C 1
ATOM 2497 O O . ASP A 1 331 ? -18.477 -9.290 15.660 1.00 98.50 331 ASP A O 1
ATOM 2501 N N . ALA A 1 332 ? -17.964 -7.136 15.307 1.00 98.38 332 ALA A N 1
ATOM 2502 C CA . ALA A 1 332 ? -16.731 -7.411 14.577 1.00 98.38 332 ALA A CA 1
ATOM 2503 C C . ALA A 1 332 ? -15.680 -8.093 15.464 1.00 98.38 332 ALA A C 1
ATOM 2505 O O . ALA A 1 332 ? -15.043 -9.052 15.036 1.00 98.38 332 ALA A O 1
ATOM 2506 N N . ARG A 1 333 ? -15.511 -7.641 16.714 1.00 98.56 333 ARG A N 1
ATOM 2507 C CA . ARG A 1 333 ? -14.617 -8.308 17.674 1.00 98.56 333 ARG A CA 1
ATOM 2508 C C . ARG A 1 333 ? -15.004 -9.762 17.879 1.00 98.56 333 ARG A C 1
ATOM 2510 O O . ARG A 1 333 ? -14.149 -10.627 17.746 1.00 98.56 333 ARG A O 1
ATOM 2517 N N . GLU A 1 334 ? -16.279 -10.027 18.136 1.00 98.25 334 GLU A N 1
ATOM 2518 C CA . GLU A 1 334 ? -16.781 -11.388 18.321 1.00 98.25 334 GLU A CA 1
ATOM 2519 C C . GLU A 1 334 ? -16.569 -12.257 17.072 1.00 98.25 334 GLU A C 1
ATOM 2521 O O . GLU A 1 334 ? -16.118 -13.393 17.199 1.00 98.25 334 GLU A O 1
ATOM 2526 N N . TRP A 1 335 ? -16.790 -11.705 15.873 1.00 96.81 335 TRP A N 1
ATOM 2527 C CA . TRP A 1 335 ? -16.519 -12.388 14.602 1.00 96.81 335 TRP A CA 1
ATOM 2528 C C . TRP A 1 335 ? -15.056 -12.833 14.465 1.00 96.81 335 TRP A C 1
ATOM 2530 O O . TRP A 1 335 ? -14.782 -13.958 14.053 1.00 96.81 335 TRP A O 1
ATOM 2540 N N . PHE A 1 336 ? -14.110 -11.982 14.870 1.00 97.44 336 PHE A N 1
ATOM 2541 C CA . PHE A 1 336 ? -12.678 -12.303 14.897 1.00 97.44 336 PHE A CA 1
ATOM 2542 C C . PHE A 1 336 ? -12.235 -13.043 16.175 1.00 97.44 336 PHE A C 1
ATOM 2544 O O . PHE A 1 336 ? -11.042 -13.108 16.466 1.00 97.44 336 PHE A O 1
ATOM 2551 N N . ASN A 1 337 ? -13.169 -13.626 16.937 1.00 98.00 337 ASN A N 1
ATOM 2552 C CA . ASN A 1 337 ? -12.915 -14.353 18.189 1.00 98.00 337 ASN A CA 1
ATOM 2553 C C . ASN A 1 337 ? -12.228 -13.515 19.287 1.00 98.00 337 ASN A C 1
ATOM 2555 O O . ASN A 1 337 ? -11.511 -14.042 20.141 1.00 98.00 337 ASN A O 1
ATOM 2559 N N . LEU A 1 338 ? -12.454 -12.203 19.287 1.00 98.06 338 LEU A N 1
ATOM 2560 C CA . LEU A 1 338 ? -11.983 -11.269 20.305 1.00 98.06 338 LEU A CA 1
ATOM 2561 C C . LEU A 1 338 ? -13.096 -10.981 21.322 1.00 98.06 338 LEU A C 1
ATOM 2563 O O . LEU A 1 338 ? -14.273 -10.863 20.981 1.00 98.06 338 LEU A O 1
ATOM 2567 N N . SER A 1 339 ? -12.725 -10.800 22.591 1.00 98.12 339 SER A N 1
ATOM 2568 C CA . SER A 1 339 ? -13.680 -10.443 23.648 1.00 98.12 339 SER A CA 1
ATOM 2569 C C . SER A 1 339 ? -14.325 -9.086 23.381 1.00 98.12 339 SER A C 1
ATOM 2571 O O . SER A 1 339 ? -13.611 -8.107 23.162 1.00 98.12 339 SER A O 1
ATOM 2573 N N . ARG A 1 340 ? -15.654 -8.991 23.469 1.00 98.25 340 ARG A N 1
ATOM 2574 C CA . ARG A 1 340 ? -16.378 -7.708 23.429 1.00 98.25 340 ARG A CA 1
ATOM 2575 C C . ARG A 1 340 ? -15.887 -6.777 24.544 1.00 98.25 340 ARG A C 1
ATOM 2577 O O . ARG A 1 340 ? -15.632 -7.244 25.653 1.00 98.25 340 ARG A O 1
ATOM 2584 N N . VAL A 1 341 ? -15.812 -5.475 24.270 1.00 97.69 341 VAL A N 1
ATOM 2585 C CA . VAL A 1 341 ? -15.605 -4.466 25.321 1.00 97.69 341 VAL A CA 1
ATOM 2586 C C . VAL A 1 341 ? -16.942 -4.140 25.987 1.00 97.69 341 VAL A C 1
ATOM 2588 O O . VAL A 1 341 ? -17.990 -4.106 25.337 1.00 97.69 341 VAL A O 1
ATOM 2591 N N . THR A 1 342 ? -16.926 -3.894 27.292 1.00 97.44 342 THR A N 1
ATOM 2592 C CA . THR A 1 342 ? -18.141 -3.784 28.118 1.00 97.44 342 THR A CA 1
ATOM 2593 C C . THR A 1 342 ? -18.578 -2.347 28.397 1.00 97.44 342 THR A C 1
ATOM 2595 O O . THR A 1 342 ? -19.708 -2.112 28.831 1.00 97.44 342 THR A O 1
ATOM 2598 N N . SER A 1 343 ? -17.711 -1.363 28.144 1.00 97.69 343 SER A N 1
ATOM 2599 C CA . SER A 1 343 ? -18.003 0.056 28.369 1.00 97.69 343 SER A CA 1
ATOM 2600 C C . SER A 1 343 ? -17.238 0.973 27.411 1.00 97.69 343 SER A C 1
ATOM 2602 O O . SER A 1 343 ? -16.235 0.584 26.816 1.00 97.69 343 SER A O 1
ATOM 2604 N N . LEU A 1 344 ? -17.706 2.217 27.263 1.00 97.75 344 LEU A N 1
ATOM 2605 C CA . LEU A 1 344 ? -17.005 3.227 26.459 1.00 97.75 344 LEU A CA 1
ATOM 2606 C C . LEU A 1 344 ? -15.719 3.707 27.140 1.00 97.75 344 LEU A C 1
ATOM 2608 O O . LEU A 1 344 ? -14.801 4.158 26.468 1.00 97.75 344 LEU A O 1
ATOM 2612 N N . GLU A 1 345 ? -15.664 3.620 28.465 1.00 96.81 345 GLU A N 1
ATOM 2613 C CA . GLU A 1 345 ? -14.480 3.864 29.280 1.00 96.81 345 GLU A CA 1
ATOM 2614 C C . GLU A 1 345 ? -13.397 2.818 29.013 1.00 96.81 345 GLU A C 1
ATOM 2616 O O . GLU A 1 345 ? -12.237 3.179 28.847 1.00 96.81 345 GLU A O 1
ATOM 2621 N N . GLU A 1 346 ? -13.782 1.542 28.932 1.00 96.44 346 GLU A N 1
ATOM 2622 C CA . GLU A 1 346 ? -12.877 0.452 28.559 1.00 96.44 346 GLU A CA 1
ATOM 2623 C C . GLU A 1 346 ? -12.339 0.644 27.138 1.00 96.44 346 GLU A C 1
ATOM 2625 O O . GLU A 1 346 ? -11.132 0.562 26.940 1.00 96.44 346 GLU A O 1
ATOM 2630 N N . LEU A 1 347 ? -13.211 0.975 26.175 1.00 96.31 347 LEU A N 1
ATOM 2631 C CA . LEU A 1 347 ? -12.796 1.255 24.797 1.00 96.31 347 LEU A CA 1
ATOM 2632 C C . LEU A 1 347 ? -11.855 2.462 24.702 1.00 96.31 347 LEU A C 1
ATOM 2634 O O . LEU A 1 347 ? -10.873 2.431 23.969 1.00 96.31 347 LEU A O 1
ATOM 2638 N N . ALA A 1 348 ? -12.167 3.549 25.411 1.00 95.12 348 ALA A N 1
ATOM 2639 C CA . ALA A 1 348 ? -11.306 4.722 25.421 1.00 95.12 348 ALA A CA 1
ATOM 2640 C C . ALA A 1 348 ? -9.943 4.397 26.041 1.00 95.12 348 ALA A C 1
ATOM 2642 O O . ALA A 1 348 ? -8.930 4.868 25.529 1.00 95.12 348 ALA A O 1
ATOM 2643 N N . GLY A 1 349 ? -9.911 3.596 27.110 1.00 92.50 349 GLY A N 1
ATOM 2644 C CA . GLY A 1 349 ? -8.679 3.129 27.738 1.00 92.50 349 GLY A CA 1
ATOM 2645 C C . GLY A 1 349 ? -7.692 4.269 28.004 1.00 92.50 349 GLY A C 1
ATOM 2646 O O . GLY A 1 349 ? -8.034 5.291 28.606 1.00 92.50 349 GLY A O 1
ATOM 2647 N N . GLU A 1 350 ? -6.463 4.114 27.512 1.00 90.62 350 GLU A N 1
ATOM 2648 C CA . GLU A 1 350 ? -5.382 5.092 27.695 1.00 90.62 350 GLU A CA 1
ATOM 2649 C C . GLU A 1 350 ? -5.514 6.343 26.810 1.00 90.62 350 GLU A C 1
ATOM 2651 O O . GLU A 1 350 ? -4.810 7.327 27.033 1.00 90.62 350 GLU A O 1
ATOM 2656 N N . ASN A 1 351 ? -6.459 6.371 25.861 1.00 88.69 351 ASN A N 1
ATOM 2657 C CA . ASN A 1 351 ? -6.728 7.555 25.037 1.00 88.69 351 ASN A CA 1
ATOM 2658 C C . ASN A 1 351 ? -7.350 8.716 25.852 1.00 88.69 351 ASN A C 1
ATOM 2660 O O . ASN A 1 351 ? -7.401 9.862 25.396 1.00 88.69 351 ASN A O 1
ATOM 2664 N N . GLY A 1 352 ? -7.804 8.439 27.081 1.00 90.94 352 GLY A N 1
ATOM 2665 C CA . GLY A 1 352 ? -8.117 9.440 28.098 1.00 90.94 352 GLY A CA 1
ATOM 2666 C C . GLY A 1 352 ? -9.541 10.010 28.073 1.00 90.94 352 GLY A C 1
ATOM 2667 O O . GLY A 1 352 ? -10.383 9.704 27.229 1.00 90.94 352 GLY A O 1
ATOM 2668 N N . GLU A 1 353 ? -9.816 10.892 29.040 1.00 94.44 353 GLU A N 1
ATOM 2669 C CA . GLU A 1 353 ? -11.165 11.405 29.340 1.00 94.44 353 GLU A CA 1
ATOM 2670 C C . GLU A 1 353 ? -11.812 12.163 28.169 1.00 94.44 353 GLU A C 1
ATOM 2672 O O . GLU A 1 353 ? -13.034 12.142 28.000 1.00 94.44 353 GLU A O 1
ATOM 2677 N N . ALA A 1 354 ? -11.008 12.825 27.331 1.00 94.75 354 ALA A N 1
ATOM 2678 C CA . ALA A 1 354 ? -11.512 13.540 26.162 1.00 94.75 354 ALA A CA 1
ATOM 2679 C C . ALA A 1 354 ? -12.176 12.583 25.157 1.00 94.75 354 ALA A C 1
ATOM 2681 O O . ALA A 1 354 ? -13.273 12.875 24.671 1.00 94.75 354 ALA A O 1
ATOM 2682 N N . VAL A 1 355 ? -11.555 11.425 24.908 1.00 95.56 355 VAL A N 1
ATOM 2683 C CA . VAL A 1 355 ? -12.096 10.381 24.029 1.00 95.56 355 VAL A CA 1
ATOM 2684 C C . VAL A 1 355 ? -13.326 9.739 24.660 1.00 95.56 355 VAL A C 1
ATOM 2686 O O . VAL A 1 355 ? -14.366 9.666 24.007 1.00 95.56 355 VAL A O 1
ATOM 2689 N N . THR A 1 356 ? -13.279 9.393 25.951 1.00 96.69 356 THR A N 1
ATOM 2690 C CA . THR A 1 356 ? -14.446 8.881 26.693 1.00 96.69 356 THR A CA 1
ATOM 2691 C C . THR A 1 356 ? -15.653 9.813 26.567 1.00 96.69 356 THR A C 1
ATOM 2693 O O . THR A 1 356 ? -16.772 9.380 26.274 1.00 96.69 356 THR A O 1
ATOM 2696 N N . LYS A 1 357 ? -15.447 11.121 26.766 1.00 97.25 357 LYS A N 1
ATOM 2697 C CA . LYS A 1 357 ? -16.505 12.129 26.653 1.00 97.25 357 LYS A CA 1
ATOM 2698 C C . LYS A 1 357 ? -17.045 12.229 25.226 1.00 97.25 357 LYS A C 1
ATOM 2700 O O . LYS A 1 357 ? -18.262 12.330 25.059 1.00 97.25 357 LYS A O 1
ATOM 2705 N N . ALA A 1 358 ? -16.171 12.195 24.220 1.00 96.62 358 ALA A N 1
ATOM 2706 C CA . ALA A 1 358 ? -16.571 12.220 22.815 1.00 96.62 358 ALA A CA 1
ATOM 2707 C C . ALA A 1 358 ? -17.417 10.991 22.454 1.00 96.62 358 ALA A C 1
ATOM 2709 O O . ALA A 1 358 ? -18.525 11.146 21.941 1.00 96.62 358 ALA A O 1
ATOM 2710 N N . LEU A 1 359 ? -16.962 9.789 22.818 1.00 97.69 359 LEU A N 1
ATOM 2711 C CA . LEU A 1 359 ? -17.693 8.540 22.602 1.00 97.69 359 LEU A CA 1
ATOM 2712 C C . LEU A 1 359 ? -19.078 8.570 23.254 1.00 97.69 359 LEU A C 1
ATOM 2714 O O . LEU A 1 359 ? -20.076 8.283 22.597 1.00 97.69 359 LEU A O 1
ATOM 2718 N N . LYS A 1 360 ? -19.169 8.986 24.523 1.00 97.75 360 LYS A N 1
ATOM 2719 C CA . LYS A 1 360 ? -20.457 9.112 25.230 1.00 97.75 360 LYS A CA 1
ATOM 2720 C C . LYS A 1 360 ? -21.383 10.138 24.583 1.00 97.75 360 LYS A C 1
ATOM 2722 O O . LYS A 1 360 ? -22.599 9.958 24.624 1.00 97.75 360 LYS A O 1
ATOM 2727 N N . GLY A 1 361 ? -20.828 11.214 24.027 1.00 98.06 361 GLY A N 1
ATOM 2728 C CA . GLY A 1 361 ? -21.585 12.225 23.294 1.00 98.06 361 GLY A CA 1
ATOM 2729 C C . GLY A 1 361 ? -22.136 11.711 21.963 1.00 98.06 361 GLY A C 1
ATOM 2730 O O . GLY A 1 361 ? -23.262 12.048 21.612 1.00 98.06 361 GLY A O 1
ATOM 2731 N N . LEU A 1 362 ? -21.366 10.880 21.253 1.00 96.69 362 LEU A N 1
ATOM 2732 C CA . LEU A 1 362 ? -21.715 10.352 19.931 1.00 96.69 362 LEU A CA 1
ATOM 2733 C C . LEU A 1 362 ? -22.631 9.124 19.999 1.00 96.69 362 LEU A C 1
ATOM 2735 O O . LEU A 1 362 ? -23.642 9.070 19.304 1.00 96.69 362 LEU A O 1
ATOM 2739 N N . TYR A 1 363 ? -22.300 8.154 20.851 1.00 97.75 363 TYR A N 1
ATOM 2740 C CA . TYR A 1 363 ? -22.978 6.853 20.913 1.00 97.75 363 TYR A CA 1
ATOM 2741 C C . TYR A 1 363 ? -23.934 6.724 22.110 1.00 97.75 363 TYR A C 1
ATOM 2743 O O . TYR A 1 363 ? -24.747 5.799 22.175 1.00 97.75 363 TYR A O 1
ATOM 2751 N N . GLY A 1 364 ? -23.901 7.681 23.042 1.00 97.62 364 GLY A N 1
ATOM 2752 C CA . GLY A 1 364 ? -24.658 7.646 24.292 1.00 97.62 364 GLY A CA 1
ATOM 2753 C C . GLY A 1 364 ? -23.913 6.903 25.403 1.00 97.62 364 GLY A C 1
ATOM 2754 O O . GLY A 1 364 ? -23.050 6.071 25.154 1.00 97.62 364 GLY A O 1
ATOM 2755 N N . LYS A 1 365 ? -24.265 7.178 26.667 1.00 93.94 365 LYS A N 1
ATOM 2756 C CA . LYS A 1 365 ? -23.525 6.682 27.849 1.00 93.94 365 LYS A CA 1
ATOM 2757 C C . LYS A 1 365 ? -23.388 5.157 27.943 1.00 93.94 365 LYS A C 1
ATOM 2759 O O . LYS A 1 365 ? -22.441 4.687 28.555 1.00 93.94 365 LYS A O 1
ATOM 2764 N N . SER A 1 366 ? -24.324 4.414 27.358 1.00 94.25 366 SER A N 1
ATOM 2765 C CA . SER A 1 366 ? -24.351 2.944 27.351 1.00 94.25 366 SER A CA 1
ATOM 2766 C C . SER A 1 366 ? -24.309 2.383 25.925 1.00 94.25 366 SER A C 1
ATOM 2768 O O . SER A 1 366 ? -24.750 1.268 25.685 1.00 94.25 366 SER A O 1
ATOM 2770 N N . GLY A 1 367 ? -23.852 3.181 24.956 1.00 96.25 367 GLY A N 1
ATOM 2771 C CA . GLY A 1 367 ? -23.869 2.840 23.533 1.00 96.25 367 GLY A CA 1
ATOM 2772 C C . GLY A 1 367 ? -22.635 2.095 23.040 1.00 96.25 367 GLY A C 1
ATOM 2773 O O . GLY A 1 367 ? -22.254 2.298 21.894 1.00 96.25 367 GLY A O 1
ATOM 2774 N N . VAL A 1 368 ? -21.991 1.282 23.880 1.00 97.88 368 VAL A N 1
ATOM 2775 C CA . VAL A 1 368 ? -20.748 0.584 23.512 1.00 97.88 368 VAL A CA 1
ATOM 2776 C C . VAL A 1 368 ? -20.940 -0.356 22.313 1.00 97.88 368 VAL A C 1
ATOM 2778 O O . VAL A 1 368 ? -20.144 -0.329 21.382 1.00 97.88 368 VAL A O 1
ATOM 2781 N N . ASP A 1 369 ? -22.073 -1.056 22.241 1.00 98.12 369 ASP A N 1
ATOM 2782 C CA . ASP A 1 369 ? -22.432 -1.924 21.107 1.00 98.12 369 ASP A CA 1
ATOM 2783 C C . ASP A 1 369 ? -22.918 -1.160 19.859 1.00 98.12 369 ASP A C 1
ATOM 2785 O O . ASP A 1 369 ? -23.348 -1.763 18.883 1.00 98.12 369 ASP A O 1
ATOM 2789 N N . LYS A 1 370 ? -22.892 0.179 19.875 1.00 97.81 370 LYS A N 1
ATOM 2790 C CA . LYS A 1 370 ? -23.271 1.024 18.727 1.00 97.81 370 LYS A CA 1
ATOM 2791 C C . LYS A 1 370 ? -22.073 1.665 18.036 1.00 97.81 370 LYS A C 1
ATOM 2793 O O . LYS A 1 370 ? -22.267 2.405 17.075 1.00 97.81 370 LYS A O 1
ATOM 2798 N N . VAL A 1 371 ? -20.866 1.452 18.558 1.00 98.44 371 VAL A N 1
ATOM 2799 C CA . VAL A 1 371 ? -19.651 2.071 18.028 1.00 98.44 371 VAL A CA 1
ATOM 2800 C C . VAL A 1 371 ? -19.398 1.557 16.611 1.00 98.44 371 VAL A C 1
ATOM 2802 O O . VAL A 1 371 ? -19.417 0.350 16.370 1.00 98.44 371 VAL A O 1
ATOM 2805 N N . ASP A 1 372 ? -19.168 2.476 15.670 1.00 98.44 372 ASP A N 1
ATOM 2806 C CA . ASP A 1 372 ? -18.785 2.122 14.302 1.00 98.44 372 ASP A CA 1
ATOM 2807 C C . ASP A 1 372 ? -17.444 1.372 14.329 1.00 98.44 372 ASP A C 1
ATOM 2809 O O . ASP A 1 372 ? -16.500 1.820 14.985 1.00 98.44 372 ASP A O 1
ATOM 2813 N N . SER A 1 373 ? -17.327 0.276 13.575 1.00 97.81 373 SER A N 1
ATOM 2814 C CA . SER A 1 373 ? -16.123 -0.569 13.579 1.00 97.81 373 SER A CA 1
ATOM 2815 C C . SER A 1 373 ? -14.826 0.204 13.342 1.00 97.81 373 SER A C 1
ATOM 2817 O O . SER A 1 373 ? -13.874 0.018 14.090 1.00 97.81 373 SER A O 1
ATOM 2819 N N . TYR A 1 374 ? -14.804 1.138 12.384 1.00 96.69 374 TYR A N 1
ATOM 2820 C CA . TYR A 1 374 ? -13.613 1.948 12.101 1.00 96.69 374 TYR A CA 1
ATOM 2821 C C . TYR A 1 374 ? -13.190 2.831 13.285 1.00 96.69 374 TYR A C 1
ATOM 2823 O O . TYR A 1 374 ? -12.001 2.999 13.534 1.00 96.69 374 TYR A O 1
ATOM 2831 N N . VAL A 1 375 ? -14.152 3.372 14.043 1.00 97.00 375 VAL A N 1
ATOM 2832 C CA . VAL A 1 375 ? -13.865 4.199 15.225 1.00 97.00 375 VAL A CA 1
ATOM 2833 C C . VAL A 1 375 ? -13.317 3.337 16.353 1.00 97.00 375 VAL A C 1
ATOM 2835 O O . VAL A 1 375 ? -12.290 3.681 16.929 1.00 97.00 375 VAL A O 1
ATOM 2838 N N . GLY A 1 376 ? -13.980 2.219 16.659 1.00 97.50 376 GLY A N 1
ATOM 2839 C CA . GLY A 1 376 ? -13.531 1.327 17.726 1.00 97.50 376 GLY A CA 1
ATOM 2840 C C . GLY A 1 376 ? -12.169 0.699 17.424 1.00 97.50 376 GLY A C 1
ATOM 2841 O O . GLY A 1 376 ? -11.296 0.704 18.283 1.00 97.50 376 GLY A O 1
ATOM 2842 N N . ALA A 1 377 ? -11.948 0.258 16.184 1.00 97.25 377 ALA A N 1
ATOM 2843 C CA . ALA A 1 377 ? -10.697 -0.362 15.754 1.00 97.25 377 ALA A CA 1
ATOM 2844 C C . ALA A 1 377 ? -9.480 0.577 15.872 1.00 97.25 377 ALA A C 1
ATOM 2846 O O . ALA A 1 377 ? -8.403 0.124 16.240 1.00 97.25 377 ALA A O 1
ATOM 2847 N N . LEU A 1 378 ? -9.641 1.880 15.603 1.00 95.81 378 LEU A N 1
ATOM 2848 C CA . LEU A 1 378 ? -8.566 2.879 15.742 1.00 95.81 378 LEU A CA 1
ATOM 2849 C C . LEU A 1 378 ? -8.254 3.269 17.193 1.00 95.81 378 LEU A C 1
ATOM 2851 O O . LEU A 1 378 ? -7.237 3.912 17.441 1.00 95.81 378 LEU A O 1
ATOM 2855 N N . LEU A 1 379 ? -9.149 2.958 18.132 1.00 96.75 379 LEU A N 1
ATOM 2856 C CA . LEU A 1 379 ? -8.947 3.232 19.557 1.00 96.75 379 LEU A CA 1
ATOM 2857 C C . LEU A 1 379 ? -8.250 2.082 20.284 1.00 96.75 379 LEU A C 1
ATOM 2859 O O . LEU A 1 379 ? -7.780 2.271 21.407 1.00 96.75 379 LEU A O 1
ATOM 2863 N N . GLU A 1 380 ? -8.172 0.909 19.658 1.00 96.06 380 GLU A N 1
ATOM 2864 C CA . GLU A 1 380 ? -7.444 -0.222 20.206 1.00 96.06 380 GLU A CA 1
ATOM 2865 C C . GLU A 1 380 ? -5.938 0.027 20.201 1.00 96.06 380 GLU A C 1
ATOM 2867 O O . GLU A 1 380 ? -5.344 0.382 19.184 1.00 96.06 380 GLU A O 1
ATOM 2872 N N . LEU A 1 381 ? -5.308 -0.240 21.341 1.00 91.88 381 LEU A N 1
ATOM 2873 C CA . LEU A 1 381 ? -3.859 -0.204 21.457 1.00 91.88 381 LEU A CA 1
ATOM 2874 C C . LEU A 1 381 ? -3.240 -1.506 20.926 1.00 91.88 381 LEU A C 1
ATOM 2876 O O . LEU A 1 381 ? -3.836 -2.579 21.090 1.00 91.88 381 LEU A O 1
ATOM 2880 N N . PRO A 1 382 ? -2.030 -1.446 20.343 1.00 91.38 382 PRO A N 1
ATOM 2881 C CA . PRO A 1 382 ? -1.285 -2.642 19.980 1.00 91.38 382 PRO A CA 1
ATOM 2882 C C . PRO A 1 382 ? -1.070 -3.578 21.174 1.00 91.38 382 PRO A C 1
ATOM 2884 O O . PRO A 1 382 ? -0.785 -3.136 22.286 1.00 91.38 382 PRO A O 1
ATOM 2887 N N . SER A 1 383 ? -1.179 -4.890 20.945 1.00 88.38 383 SER A N 1
ATOM 2888 C CA . SER A 1 383 ? -1.000 -5.897 22.009 1.00 88.38 383 SER A CA 1
ATOM 2889 C C . SER A 1 383 ? 0.459 -6.140 22.389 1.00 88.38 383 SER A C 1
ATOM 2891 O O . SER A 1 383 ? 0.739 -6.721 23.438 1.00 88.38 383 SER A O 1
ATOM 2893 N N . SER A 1 384 ? 1.397 -5.712 21.547 1.00 87.25 384 SER A N 1
ATOM 2894 C CA . SER A 1 384 ? 2.828 -5.806 21.803 1.00 87.25 384 SER A CA 1
ATOM 2895 C C . SER A 1 384 ? 3.551 -4.579 21.242 1.00 87.25 384 SER A C 1
ATOM 2897 O O . SER A 1 384 ? 3.042 -3.927 20.329 1.00 87.25 384 SER A O 1
ATOM 2899 N N . PRO A 1 385 ? 4.782 -4.302 21.707 1.00 83.62 385 PRO A N 1
ATOM 2900 C CA . PRO A 1 385 ? 5.624 -3.277 21.111 1.00 83.62 385 PRO A CA 1
ATOM 2901 C C . PRO A 1 385 ? 6.083 -3.590 19.687 1.00 83.62 385 PRO A C 1
ATOM 2903 O O . PRO A 1 385 ? 6.781 -2.764 19.137 1.00 83.62 385 PRO A O 1
ATOM 2906 N N . THR A 1 386 ? 5.808 -4.759 19.104 1.00 84.25 386 THR A N 1
ATOM 2907 C CA . THR A 1 386 ? 6.161 -5.050 17.700 1.00 84.25 386 THR A CA 1
ATOM 2908 C C . THR A 1 386 ? 4.992 -4.818 16.749 1.00 84.25 386 THR A C 1
ATOM 2910 O O . THR A 1 386 ? 5.205 -4.676 15.551 1.00 84.25 386 THR A O 1
ATOM 2913 N N . MET A 1 387 ? 3.768 -4.754 17.274 1.00 86.06 387 MET A N 1
ATOM 2914 C CA . MET A 1 387 ? 2.557 -4.479 16.509 1.00 86.06 387 MET A CA 1
ATOM 2915 C C . MET A 1 387 ? 2.363 -2.975 16.327 1.00 86.06 387 MET A C 1
ATOM 2917 O O . MET A 1 387 ? 2.565 -2.194 17.258 1.00 86.06 387 MET A O 1
ATOM 2921 N N . VAL A 1 388 ? 1.901 -2.568 15.143 1.00 88.31 388 VAL A N 1
ATOM 2922 C CA . VAL A 1 388 ? 1.601 -1.152 14.857 1.00 88.31 388 VAL A CA 1
ATOM 2923 C C . VAL A 1 388 ? 0.112 -0.820 14.981 1.00 88.31 388 VAL A C 1
ATOM 2925 O O . VAL A 1 388 ? -0.252 0.347 14.884 1.00 88.31 388 VAL A O 1
ATOM 2928 N N . MET A 1 389 ? -0.746 -1.824 15.200 1.00 91.94 389 MET A N 1
ATOM 2929 C CA . MET A 1 389 ? -2.211 -1.707 15.228 1.00 91.94 389 MET A CA 1
ATOM 2930 C C . MET A 1 389 ? -2.819 -2.536 16.365 1.00 91.94 389 MET A C 1
ATOM 2932 O O . MET A 1 389 ? -2.193 -3.472 16.870 1.00 91.94 389 MET A O 1
ATOM 2936 N N . GLY A 1 390 ? -4.063 -2.222 16.729 1.00 94.62 390 GLY A N 1
ATOM 2937 C CA . GLY A 1 390 ? -4.838 -2.987 17.703 1.00 94.62 390 GLY A CA 1
ATOM 2938 C C . GLY A 1 390 ? -5.320 -4.366 17.210 1.00 94.62 390 GLY A C 1
ATOM 2939 O O . GLY A 1 390 ? -5.351 -4.619 15.999 1.00 94.62 390 GLY A O 1
ATOM 2940 N N . PRO A 1 391 ? -5.715 -5.264 18.137 1.00 96.69 391 PRO A N 1
ATOM 2941 C CA . PRO A 1 391 ? -6.132 -6.642 17.859 1.00 96.69 391 PRO A CA 1
ATOM 2942 C C . PRO A 1 391 ? -7.098 -6.844 16.689 1.00 96.69 391 PRO A C 1
ATOM 2944 O O . PRO A 1 391 ? -6.910 -7.772 15.906 1.00 96.69 391 PRO A O 1
ATOM 2947 N N . LEU A 1 392 ? -8.130 -6.009 16.561 1.00 97.94 392 LEU A N 1
ATOM 2948 C CA . LEU A 1 392 ? -9.185 -6.185 15.565 1.00 97.94 392 LEU A CA 1
ATOM 2949 C C . LEU A 1 392 ? -8.670 -5.960 14.140 1.00 97.94 392 LEU A C 1
ATOM 2951 O O . LEU A 1 392 ? -8.942 -6.770 13.253 1.00 97.94 392 LEU A O 1
ATOM 2955 N N . MET A 1 393 ? -7.893 -4.892 13.920 1.00 97.12 393 MET A N 1
ATOM 2956 C CA . MET A 1 393 ? -7.275 -4.644 12.612 1.00 97.12 393 MET A CA 1
ATOM 2957 C C . MET A 1 393 ? -6.239 -5.721 12.292 1.00 97.12 393 MET A C 1
ATOM 2959 O O . MET A 1 393 ? -6.228 -6.235 11.176 1.00 97.12 393 MET A O 1
ATOM 2963 N N . THR A 1 394 ? -5.420 -6.105 13.276 1.00 96.56 394 THR A N 1
ATOM 2964 C CA . THR A 1 394 ? -4.407 -7.160 13.132 1.00 96.56 394 THR A CA 1
ATOM 2965 C C . THR A 1 394 ? -5.036 -8.495 12.732 1.00 96.56 394 THR A C 1
ATOM 2967 O O . THR A 1 394 ? -4.579 -9.104 11.769 1.00 96.56 394 THR A O 1
ATOM 2970 N N . ALA A 1 395 ? -6.114 -8.928 13.396 1.00 97.56 395 ALA A N 1
ATOM 2971 C CA . ALA A 1 395 ? -6.802 -10.183 13.080 1.00 97.56 395 ALA A CA 1
ATOM 2972 C C . ALA A 1 395 ? -7.387 -10.181 11.659 1.00 97.56 395 ALA A C 1
ATOM 2974 O O . ALA A 1 395 ? -7.178 -11.120 10.896 1.00 97.56 395 ALA A O 1
ATOM 2975 N N . SER A 1 396 ? -8.060 -9.093 11.284 1.00 98.12 396 SER A N 1
ATOM 2976 C CA . SER A 1 396 ? -8.654 -8.919 9.957 1.00 98.12 396 SER A CA 1
ATOM 2977 C C . SER A 1 396 ? -7.613 -8.865 8.832 1.00 98.12 396 SER A C 1
ATOM 2979 O O . SER A 1 396 ? -7.818 -9.458 7.775 1.00 98.12 396 SER A O 1
ATOM 2981 N N . ILE A 1 397 ? -6.484 -8.183 9.046 1.00 97.31 397 ILE A N 1
ATOM 2982 C CA . ILE A 1 397 ? -5.398 -8.092 8.061 1.00 97.31 397 ILE A CA 1
ATOM 2983 C C . ILE A 1 397 ? -4.654 -9.425 7.936 1.00 97.31 397 ILE A C 1
ATOM 2985 O O . ILE A 1 397 ? -4.367 -9.848 6.816 1.00 97.31 397 ILE A O 1
ATOM 2989 N N . LYS A 1 398 ? -4.391 -10.111 9.057 1.00 97.38 398 LYS A N 1
ATOM 2990 C CA . LYS A 1 398 ? -3.775 -11.446 9.068 1.00 97.38 398 LYS A CA 1
ATOM 2991 C C . LYS A 1 398 ? -4.628 -12.461 8.302 1.00 97.38 398 LYS A C 1
ATOM 2993 O O . LYS A 1 398 ? -4.092 -13.150 7.440 1.00 97.38 398 LYS A O 1
ATOM 2998 N N . ASP A 1 399 ? -5.938 -12.497 8.563 1.00 98.06 399 ASP A N 1
ATOM 2999 C CA . ASP A 1 399 ? -6.889 -13.353 7.839 1.00 98.06 399 ASP A CA 1
ATOM 3000 C C . ASP A 1 399 ? -6.866 -13.084 6.328 1.00 98.06 399 ASP A C 1
ATOM 3002 O O . ASP A 1 399 ? -6.665 -14.004 5.533 1.00 98.06 399 ASP A O 1
ATOM 3006 N N . GLN A 1 400 ? -7.007 -11.818 5.918 1.00 98.19 400 GLN A N 1
ATOM 3007 C CA . GLN A 1 400 ? -7.063 -11.487 4.498 1.00 98.19 400 GLN A CA 1
ATOM 3008 C C . GLN A 1 400 ? -5.768 -11.852 3.768 1.00 98.19 400 GLN A C 1
ATOM 3010 O O . GLN A 1 400 ? -5.840 -12.438 2.691 1.00 98.19 400 GLN A O 1
ATOM 3015 N N . PHE A 1 401 ? -4.593 -11.517 4.314 1.00 98.56 401 PHE A N 1
ATOM 3016 C CA . PHE A 1 401 ? -3.328 -11.845 3.647 1.00 98.56 401 PHE A CA 1
ATOM 3017 C C . PHE A 1 401 ? -3.064 -13.353 3.595 1.00 98.56 401 PHE A C 1
ATOM 3019 O O . PHE A 1 401 ? -2.535 -13.821 2.589 1.00 98.56 401 PHE A O 1
ATOM 3026 N N . ALA A 1 402 ? -3.476 -14.116 4.614 1.00 98.44 402 ALA A N 1
ATOM 3027 C CA . ALA A 1 402 ? -3.422 -15.575 4.563 1.00 98.44 402 ALA A CA 1
ATOM 3028 C C . ALA A 1 402 ? -4.300 -16.119 3.424 1.00 98.44 402 ALA A 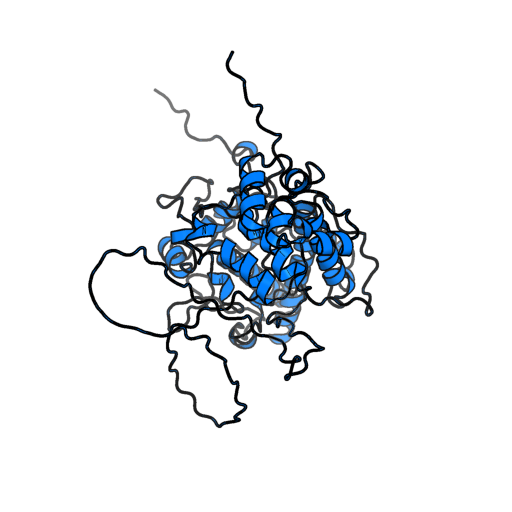C 1
ATOM 3030 O O . ALA A 1 402 ? -3.804 -16.857 2.579 1.00 98.44 402 ALA A O 1
ATOM 3031 N N . ARG A 1 403 ? -5.558 -15.667 3.301 1.00 98.44 403 ARG A N 1
ATOM 3032 C CA . ARG A 1 403 ? -6.447 -16.093 2.202 1.00 98.44 403 ARG A CA 1
ATOM 3033 C C . ARG A 1 403 ? -5.946 -15.679 0.819 1.00 98.44 403 ARG A C 1
ATOM 3035 O O . ARG A 1 403 ? -6.058 -16.460 -0.122 1.00 98.44 403 ARG A O 1
ATOM 3042 N N . LEU A 1 404 ? -5.371 -14.480 0.693 1.00 98.12 404 LEU A N 1
ATOM 3043 C CA . LEU A 1 404 ? -4.755 -14.013 -0.556 1.00 98.12 404 LEU A CA 1
ATOM 3044 C C . LEU A 1 404 ? -3.592 -14.901 -0.993 1.00 98.12 404 LEU A C 1
ATOM 3046 O O . LEU A 1 404 ? -3.441 -15.148 -2.183 1.00 98.12 404 LEU A O 1
ATOM 3050 N N . ARG A 1 405 ? -2.780 -15.371 -0.045 1.00 98.19 405 ARG A N 1
ATOM 3051 C CA . ARG A 1 405 ? -1.665 -16.282 -0.310 1.00 98.19 405 ARG A CA 1
ATOM 3052 C C . ARG A 1 405 ? -2.151 -17.697 -0.623 1.00 98.19 405 ARG A C 1
ATOM 3054 O O . ARG A 1 405 ? -1.738 -18.293 -1.616 1.00 98.19 405 ARG A O 1
ATOM 3061 N N . ASP A 1 406 ? -3.006 -18.237 0.237 1.00 98.56 406 ASP A N 1
ATOM 3062 C CA . ASP A 1 406 ? -3.381 -19.652 0.228 1.00 98.56 406 ASP A CA 1
ATOM 3063 C C . ASP A 1 406 ? -4.346 -19.974 -0.923 1.00 98.56 406 ASP A C 1
ATOM 3065 O O . ASP A 1 406 ? -4.229 -21.031 -1.542 1.00 98.56 406 ASP A O 1
ATOM 3069 N N . GLY A 1 407 ? -5.207 -19.021 -1.300 1.00 98.12 407 GLY A N 1
ATOM 3070 C CA . GLY A 1 407 ? -6.120 -19.122 -2.443 1.00 98.12 407 GLY A CA 1
ATOM 3071 C C . GLY A 1 407 ? -5.540 -18.662 -3.789 1.00 98.12 407 GLY A C 1
ATOM 3072 O O . GLY A 1 407 ? -6.241 -18.713 -4.805 1.00 98.12 407 GLY A O 1
ATOM 3073 N N . ASP A 1 408 ? -4.279 -18.215 -3.853 1.00 98.06 408 ASP A N 1
ATOM 3074 C CA . ASP A 1 408 ? -3.640 -17.820 -5.114 1.00 98.06 408 ASP A CA 1
ATOM 3075 C C . ASP A 1 408 ? -2.864 -18.986 -5.746 1.00 98.06 408 ASP A C 1
ATOM 3077 O O . ASP A 1 408 ? -1.716 -19.291 -5.412 1.00 98.06 408 ASP A O 1
ATOM 3081 N N . ARG A 1 409 ? -3.458 -19.606 -6.772 1.00 97.12 409 ARG A N 1
ATOM 3082 C CA . ARG A 1 409 ? -2.778 -20.617 -7.607 1.00 97.12 409 ARG A CA 1
ATOM 3083 C C . ARG A 1 409 ? -1.494 -20.070 -8.243 1.00 97.12 409 ARG A C 1
ATOM 3085 O O . ARG A 1 409 ? -0.608 -20.832 -8.632 1.00 97.12 409 ARG A O 1
ATOM 3092 N N . LEU A 1 410 ? -1.420 -18.753 -8.409 1.00 96.50 410 LEU A N 1
ATOM 3093 C CA . LEU A 1 410 ? -0.296 -18.014 -8.952 1.00 96.50 410 LEU A CA 1
ATOM 3094 C C . LEU A 1 410 ? 0.610 -17.422 -7.857 1.00 96.50 410 LEU A C 1
ATOM 3096 O O . LEU A 1 410 ? 1.415 -16.546 -8.177 1.00 96.50 410 LEU A O 1
ATOM 3100 N N . TRP A 1 411 ? 0.573 -17.932 -6.628 1.00 98.12 411 TRP A N 1
ATOM 3101 C CA . TRP A 1 411 ? 1.536 -17.535 -5.607 1.00 98.12 411 TRP A CA 1
ATOM 3102 C C . TRP A 1 411 ? 2.976 -17.906 -6.000 1.00 98.12 411 TRP A C 1
ATOM 3104 O O . TRP A 1 411 ? 3.225 -18.979 -6.563 1.00 98.12 411 TRP A O 1
ATOM 3114 N N . TYR A 1 412 ? 3.951 -17.040 -5.716 1.00 98.00 412 TYR A N 1
ATOM 3115 C CA . TYR A 1 412 ? 5.339 -17.238 -6.154 1.00 98.00 412 TYR A CA 1
ATOM 3116 C C . TYR A 1 412 ? 5.977 -18.537 -5.625 1.00 98.00 412 TYR A C 1
ATOM 3118 O O . TYR A 1 412 ? 6.669 -19.217 -6.387 1.00 98.00 412 TYR A O 1
ATOM 3126 N N . LYS A 1 413 ? 5.681 -18.958 -4.383 1.00 97.50 413 LYS A N 1
ATOM 3127 C CA . LYS A 1 413 ? 6.189 -20.226 -3.807 1.00 97.50 413 LYS A CA 1
ATOM 3128 C C . LYS A 1 413 ? 5.678 -21.480 -4.537 1.00 97.50 413 LYS A C 1
ATOM 3130 O O . LYS A 1 413 ? 6.271 -22.542 -4.394 1.00 97.50 413 LYS A O 1
ATOM 3135 N N . ASN A 1 414 ? 4.632 -21.366 -5.366 1.00 96.00 414 ASN A N 1
ATOM 3136 C CA . ASN A 1 414 ? 4.153 -22.463 -6.223 1.00 96.00 414 ASN A CA 1
ATOM 3137 C C . ASN A 1 414 ? 4.905 -22.571 -7.557 1.00 96.00 414 ASN A C 1
ATOM 3139 O O . ASN A 1 414 ? 4.675 -23.511 -8.319 1.00 96.00 414 ASN A O 1
ATOM 3143 N N . ARG A 1 415 ? 5.763 -21.598 -7.880 1.00 93.69 415 ARG A N 1
ATOM 3144 C CA . ARG A 1 415 ? 6.483 -21.536 -9.161 1.00 93.69 415 ARG A CA 1
ATOM 3145 C C . ARG A 1 415 ? 7.989 -21.560 -9.033 1.00 93.69 415 ARG A C 1
ATOM 3147 O O . ARG A 1 415 ? 8.648 -22.051 -9.942 1.00 93.69 415 ARG A O 1
ATOM 3154 N N . TYR A 1 416 ? 8.501 -21.010 -7.943 1.00 96.44 416 TYR A N 1
ATOM 3155 C CA . TYR A 1 416 ? 9.924 -20.891 -7.691 1.00 96.44 416 TYR A CA 1
ATOM 3156 C C . TYR A 1 416 ? 10.315 -21.823 -6.555 1.00 96.44 416 TYR A C 1
ATOM 3158 O O . TYR A 1 416 ? 9.613 -21.944 -5.549 1.00 96.44 416 TYR A O 1
ATOM 3166 N N . SER A 1 417 ? 11.449 -22.487 -6.724 1.00 96.19 417 SER A N 1
ATOM 3167 C CA . SER A 1 417 ? 12.092 -23.224 -5.651 1.00 96.19 417 SER A CA 1
ATOM 3168 C C . SER A 1 417 ? 12.538 -22.275 -4.540 1.00 96.19 417 SER A C 1
ATOM 3170 O O . SER A 1 417 ? 12.708 -21.071 -4.739 1.00 96.19 417 SER A O 1
ATOM 3172 N N . ARG A 1 418 ? 12.783 -22.848 -3.362 1.00 94.75 418 ARG A N 1
ATOM 3173 C CA . ARG A 1 418 ? 13.281 -22.103 -2.208 1.00 94.75 418 ARG A CA 1
ATOM 3174 C C . ARG A 1 418 ? 14.560 -21.325 -2.486 1.00 94.75 418 ARG A C 1
ATOM 3176 O O . ARG A 1 418 ? 14.644 -20.164 -2.116 1.00 94.75 418 ARG A O 1
ATOM 3183 N N . GLU A 1 419 ? 15.509 -21.947 -3.173 1.00 96.19 419 GLU A N 1
ATOM 3184 C CA . GLU A 1 419 ? 16.769 -21.302 -3.549 1.00 96.19 419 GLU A CA 1
ATOM 3185 C C . GLU A 1 419 ? 16.541 -20.091 -4.470 1.00 96.19 419 GLU A C 1
ATOM 3187 O O . GLU A 1 419 ? 17.197 -19.065 -4.314 1.00 96.19 419 GLU A O 1
ATOM 3192 N N . GLU A 1 420 ? 15.582 -20.181 -5.396 1.00 96.25 420 GLU A N 1
ATOM 3193 C CA . GLU A 1 420 ? 15.264 -19.084 -6.311 1.00 96.25 420 GLU A CA 1
ATOM 3194 C C . GLU A 1 420 ? 14.618 -17.909 -5.580 1.00 96.25 420 GLU A C 1
ATOM 3196 O O . GLU A 1 420 ? 15.088 -16.781 -5.730 1.00 96.25 420 GLU A O 1
ATOM 3201 N N . TYR A 1 421 ? 13.576 -18.142 -4.775 1.00 95.44 421 TYR A N 1
ATOM 3202 C CA . TYR A 1 421 ? 12.892 -17.026 -4.121 1.00 95.44 421 TYR A CA 1
ATOM 3203 C C . TYR A 1 421 ? 13.682 -16.430 -2.950 1.00 95.44 421 TYR A C 1
ATOM 3205 O O . TYR A 1 421 ? 13.571 -15.235 -2.711 1.00 95.44 421 TYR A O 1
ATOM 3213 N N . GLU A 1 422 ? 14.549 -17.195 -2.273 1.00 93.75 422 GLU A N 1
ATOM 3214 C CA . GLU A 1 422 ? 15.481 -16.639 -1.272 1.00 93.75 422 GLU A CA 1
ATOM 3215 C C . GLU A 1 422 ? 16.521 -15.692 -1.904 1.00 93.75 422 GLU A C 1
ATOM 3217 O O . GLU A 1 422 ? 17.164 -14.920 -1.194 1.00 93.75 422 GLU A O 1
ATOM 3222 N N . SER A 1 423 ? 16.675 -15.721 -3.235 1.00 95.50 423 SER A N 1
ATOM 3223 C CA . SER A 1 423 ? 17.526 -14.796 -3.993 1.00 95.50 423 SER A CA 1
ATOM 3224 C C . SER A 1 423 ? 16.785 -13.574 -4.554 1.00 95.50 423 SER A C 1
ATOM 3226 O O . SER A 1 423 ? 17.403 -12.742 -5.224 1.00 95.50 423 SER A O 1
ATOM 3228 N N . PHE A 1 424 ? 15.472 -13.452 -4.322 1.00 97.25 424 PHE A N 1
ATOM 3229 C CA . PHE A 1 424 ? 14.700 -12.318 -4.824 1.00 97.25 424 PHE A CA 1
ATOM 3230 C C . PHE A 1 424 ? 15.151 -11.001 -4.181 1.00 97.25 424 PHE A C 1
ATOM 3232 O O . PHE A 1 424 ? 15.462 -10.968 -2.988 1.00 97.25 424 PHE A O 1
ATOM 3239 N N . PRO A 1 425 ? 15.165 -9.897 -4.951 1.00 96.38 425 PRO A N 1
ATOM 3240 C CA . PRO A 1 425 ? 15.624 -8.621 -4.435 1.00 96.38 425 PRO A CA 1
ATOM 3241 C C . PRO A 1 425 ? 14.621 -8.036 -3.438 1.00 96.38 425 PRO A C 1
ATOM 3243 O O . PRO A 1 425 ? 13.403 -8.149 -3.589 1.00 96.38 425 PRO A O 1
ATOM 3246 N N . SER A 1 426 ? 15.148 -7.333 -2.445 1.00 95.81 426 SER A N 1
ATOM 3247 C CA . SER A 1 426 ? 14.379 -6.428 -1.593 1.00 95.81 426 SER A CA 1
ATOM 3248 C C . SER A 1 426 ? 13.878 -5.207 -2.376 1.00 95.81 426 SER A C 1
ATOM 3250 O O . SER A 1 426 ? 14.440 -4.824 -3.406 1.00 95.81 426 SER A O 1
ATOM 3252 N N . LEU A 1 427 ? 12.868 -4.508 -1.844 1.00 95.81 427 LEU A N 1
ATOM 3253 C CA . LEU A 1 427 ? 12.384 -3.254 -2.438 1.00 95.81 427 LEU A CA 1
ATOM 3254 C C . LEU A 1 427 ? 13.509 -2.210 -2.568 1.00 95.81 427 LEU A C 1
ATOM 3256 O O . LEU A 1 427 ? 13.611 -1.520 -3.579 1.00 95.81 427 LEU A O 1
ATOM 3260 N N . SER A 1 428 ? 14.391 -2.127 -1.571 1.00 95.06 428 SER A N 1
ATOM 3261 C CA . SER A 1 428 ? 15.558 -1.243 -1.590 1.00 95.06 428 SER A CA 1
ATOM 3262 C C . SER A 1 428 ? 16.600 -1.609 -2.647 1.00 95.06 428 SER A C 1
ATOM 3264 O O . SER A 1 428 ? 17.320 -0.729 -3.116 1.00 95.06 428 SER A O 1
ATOM 3266 N N . GLU A 1 429 ? 16.749 -2.887 -2.994 1.00 95.44 429 GLU A N 1
ATOM 3267 C CA . GLU A 1 429 ? 17.609 -3.316 -4.105 1.00 95.44 429 GLU A CA 1
ATOM 3268 C C . GLU A 1 429 ? 16.986 -2.941 -5.441 1.00 95.44 429 GLU A C 1
ATOM 3270 O O . GLU A 1 429 ? 17.653 -2.274 -6.225 1.00 95.44 429 GLU A O 1
ATOM 3275 N N . ILE A 1 430 ? 15.694 -3.230 -5.632 1.00 97.06 430 ILE A N 1
ATOM 3276 C CA . ILE A 1 430 ? 14.953 -2.821 -6.831 1.00 97.06 430 ILE A CA 1
ATOM 3277 C C . ILE A 1 430 ? 15.073 -1.308 -7.047 1.00 97.06 430 ILE A C 1
ATOM 3279 O O . ILE A 1 430 ? 15.452 -0.872 -8.128 1.00 97.06 430 ILE A O 1
ATOM 3283 N N . ILE A 1 431 ? 14.805 -0.496 -6.017 1.00 96.38 431 ILE A N 1
ATOM 3284 C CA . ILE A 1 431 ? 14.889 0.971 -6.098 1.00 96.38 431 ILE A CA 1
ATOM 3285 C C . ILE A 1 431 ? 16.282 1.440 -6.534 1.00 96.38 431 ILE A C 1
ATOM 3287 O O . ILE A 1 431 ? 16.382 2.346 -7.356 1.00 96.38 431 ILE A O 1
ATOM 3291 N N . ARG A 1 432 ? 17.352 0.852 -5.987 1.00 94.19 432 ARG A N 1
ATOM 3292 C CA . ARG A 1 432 ? 18.735 1.226 -6.330 1.00 94.19 432 ARG A CA 1
ATOM 3293 C C . ARG A 1 432 ? 19.152 0.761 -7.722 1.00 94.19 432 ARG A C 1
ATOM 3295 O O . ARG A 1 432 ? 20.023 1.385 -8.308 1.00 94.19 432 ARG A O 1
ATOM 3302 N N . GLU A 1 433 ? 18.565 -0.325 -8.213 1.00 94.12 433 GLU A N 1
ATOM 3303 C CA . GLU A 1 433 ? 18.877 -0.899 -9.522 1.00 94.12 433 GLU A CA 1
ATOM 3304 C C . GLU A 1 433 ? 18.161 -0.164 -10.663 1.00 94.12 433 GLU A C 1
ATOM 3306 O O . GLU A 1 433 ? 18.724 0.010 -11.740 1.00 94.12 433 GLU A O 1
ATOM 3311 N N . VAL A 1 434 ? 16.915 0.272 -10.440 1.00 96.19 434 VAL A N 1
ATOM 3312 C CA . VAL A 1 434 ? 16.077 0.863 -11.500 1.00 96.19 434 VAL A CA 1
ATOM 3313 C C . VAL A 1 434 ? 16.098 2.388 -11.540 1.00 96.19 434 VAL A C 1
ATOM 3315 O O . VAL A 1 434 ? 15.635 2.980 -12.516 1.00 96.19 434 VAL A O 1
ATOM 3318 N N . LEU A 1 435 ? 16.568 3.032 -10.473 1.00 94.94 435 LEU A N 1
ATOM 3319 C CA . LEU A 1 435 ? 16.801 4.475 -10.421 1.00 94.94 435 LEU A CA 1
ATOM 3320 C C . LEU A 1 435 ? 18.307 4.753 -10.526 1.00 94.94 435 LEU A C 1
ATOM 3322 O O . LEU A 1 435 ? 19.111 3.827 -10.516 1.00 94.94 435 LEU A O 1
ATOM 3326 N N . ASP A 1 436 ? 18.695 6.023 -10.640 1.00 85.44 436 ASP A N 1
ATOM 3327 C CA . ASP A 1 436 ? 20.104 6.401 -10.788 1.00 85.44 436 ASP A CA 1
ATOM 3328 C C . ASP A 1 436 ? 20.973 5.858 -9.630 1.00 85.44 436 ASP A C 1
ATOM 3330 O O . ASP A 1 436 ? 20.771 6.206 -8.460 1.00 85.44 436 ASP A O 1
ATOM 3334 N N . GLU A 1 437 ? 21.933 4.984 -9.960 1.00 76.44 437 GLU A N 1
ATOM 3335 C CA . GLU A 1 437 ? 22.759 4.270 -8.978 1.00 76.44 437 GLU A CA 1
ATOM 3336 C C . GLU A 1 437 ? 23.617 5.234 -8.139 1.00 76.44 437 GLU A C 1
ATOM 3338 O O . GLU A 1 437 ? 23.783 5.036 -6.929 1.00 76.44 437 GLU A O 1
ATOM 3343 N N . GLU A 1 438 ? 24.142 6.306 -8.745 1.00 81.81 438 GLU A N 1
ATOM 3344 C CA . GLU A 1 438 ? 24.976 7.280 -8.037 1.00 81.81 438 GLU A CA 1
ATOM 3345 C C . GLU A 1 438 ? 24.141 8.121 -7.062 1.00 81.81 438 GLU A C 1
ATOM 3347 O O . GLU A 1 438 ? 24.564 8.346 -5.919 1.00 81.81 438 GLU A O 1
ATOM 3352 N N . GLU A 1 439 ? 22.938 8.535 -7.464 1.00 84.00 439 GLU A N 1
ATOM 3353 C CA . GLU A 1 439 ? 22.025 9.302 -6.615 1.00 84.00 439 GLU A CA 1
ATOM 3354 C C . GLU A 1 439 ? 21.384 8.464 -5.504 1.00 84.00 439 GLU A C 1
ATOM 3356 O O . GLU A 1 439 ? 21.151 8.970 -4.400 1.00 84.00 439 GLU A O 1
ATOM 3361 N N . MET A 1 440 ? 21.122 7.181 -5.762 1.00 91.56 440 MET A N 1
ATOM 3362 C CA . MET A 1 440 ? 20.517 6.260 -4.796 1.00 91.56 440 MET A CA 1
ATOM 3363 C C . MET A 1 440 ? 21.555 5.487 -3.973 1.00 91.56 440 MET A C 1
ATOM 3365 O O . MET A 1 440 ? 21.192 4.674 -3.122 1.00 91.56 440 MET A O 1
ATOM 3369 N N . ARG A 1 441 ? 22.852 5.793 -4.116 1.00 87.38 441 ARG A N 1
ATOM 3370 C CA . ARG A 1 441 ? 23.953 5.136 -3.384 1.00 87.38 441 ARG A CA 1
ATOM 3371 C C . ARG A 1 441 ? 23.802 5.168 -1.859 1.00 87.38 441 ARG A C 1
ATOM 3373 O O . ARG A 1 441 ? 24.324 4.296 -1.166 1.00 87.38 441 ARG A O 1
ATOM 3380 N N . ARG A 1 442 ? 23.135 6.196 -1.322 1.00 88.38 442 ARG A N 1
ATOM 3381 C CA . ARG A 1 442 ? 22.861 6.360 0.120 1.00 88.38 442 ARG A CA 1
ATOM 3382 C C . ARG A 1 442 ? 21.487 5.848 0.550 1.00 88.38 442 ARG A C 1
ATOM 3384 O O . ARG A 1 442 ? 21.154 5.975 1.724 1.00 88.38 442 ARG A O 1
ATOM 3391 N N . PHE A 1 443 ? 20.687 5.321 -0.373 1.00 92.00 443 PHE A N 1
ATOM 3392 C CA . PHE A 1 443 ? 19.361 4.808 -0.060 1.00 92.00 443 PHE A CA 1
ATOM 3393 C C . PHE A 1 443 ? 19.452 3.643 0.945 1.00 92.00 443 PHE A C 1
ATOM 3395 O O . PHE A 1 443 ? 20.377 2.828 0.834 1.00 92.00 443 PHE A O 1
ATOM 3402 N N . PRO A 1 444 ? 18.548 3.559 1.941 1.00 90.38 444 PRO A N 1
ATOM 3403 C CA . PRO A 1 444 ? 18.577 2.498 2.941 1.00 90.38 444 PRO A CA 1
ATOM 3404 C C . PRO A 1 444 ? 18.546 1.103 2.323 1.00 90.38 444 PRO A C 1
ATOM 3406 O O . PRO A 1 444 ? 17.879 0.864 1.318 1.00 90.38 444 PRO A O 1
ATOM 3409 N N . ARG A 1 445 ? 19.222 0.156 2.983 1.00 89.50 445 ARG A N 1
ATOM 3410 C CA . ARG A 1 445 ? 19.161 -1.272 2.628 1.00 89.50 445 ARG A CA 1
ATOM 3411 C C . ARG A 1 445 ? 17.821 -1.916 2.968 1.00 89.50 445 ARG A C 1
ATOM 3413 O O . ARG A 1 445 ? 17.455 -2.881 2.318 1.00 89.50 445 ARG A O 1
ATOM 3420 N N . ASP A 1 446 ? 17.127 -1.371 3.958 1.00 88.69 446 ASP A N 1
ATOM 3421 C CA . ASP A 1 446 ? 15.779 -1.765 4.341 1.00 88.69 446 ASP A CA 1
ATOM 3422 C C . ASP A 1 446 ? 14.906 -0.510 4.353 1.00 88.69 446 ASP A C 1
ATOM 3424 O O . ASP A 1 446 ? 15.092 0.376 5.187 1.00 88.69 446 ASP A O 1
ATOM 3428 N N . SER A 1 447 ? 14.001 -0.411 3.382 1.00 88.12 447 SER A N 1
ATOM 3429 C CA . SER A 1 447 ? 13.095 0.723 3.246 1.00 88.12 447 SER A CA 1
ATOM 3430 C C . SER A 1 447 ? 11.991 0.740 4.302 1.00 88.12 447 SER A C 1
ATOM 3432 O O . SER A 1 447 ? 11.383 1.783 4.490 1.00 88.12 447 SER A O 1
ATOM 3434 N N . PHE A 1 448 ? 11.704 -0.374 4.979 1.00 84.62 448 PHE A N 1
ATOM 3435 C CA . PHE A 1 448 ? 10.619 -0.453 5.961 1.00 84.62 448 PHE A CA 1
ATOM 3436 C C . PHE A 1 448 ? 11.083 -0.097 7.384 1.00 84.62 448 PHE A C 1
ATOM 3438 O O . PHE A 1 448 ? 10.269 0.316 8.212 1.00 84.62 448 PHE A O 1
ATOM 3445 N N . ALA A 1 449 ? 12.388 -0.163 7.656 1.00 78.56 449 ALA A N 1
ATOM 3446 C CA . ALA A 1 449 ? 12.985 0.248 8.924 1.00 78.56 449 ALA A CA 1
ATOM 3447 C C . ALA A 1 449 ? 13.249 1.764 9.015 1.00 78.56 449 ALA A C 1
ATOM 3449 O O . ALA A 1 449 ? 13.484 2.433 8.009 1.00 78.56 449 ALA A O 1
ATOM 3450 N N . VAL A 1 450 ? 13.287 2.300 10.246 1.00 68.12 450 VAL A N 1
ATOM 3451 C CA . VAL A 1 450 ? 13.693 3.694 10.517 1.00 68.12 450 VAL A CA 1
ATOM 3452 C C . VAL A 1 450 ? 15.106 3.946 9.997 1.00 68.12 450 VAL A C 1
ATOM 3454 O O . VAL A 1 450 ? 16.080 3.401 10.516 1.00 68.12 450 VAL A O 1
ATOM 3457 N N . PHE A 1 451 ? 15.222 4.800 8.981 1.00 62.56 451 PHE A N 1
ATOM 3458 C CA . PHE A 1 451 ? 16.503 5.169 8.394 1.00 62.56 451 PHE A CA 1
ATOM 3459 C C . PHE A 1 451 ? 17.186 6.286 9.194 1.00 62.56 451 PHE A C 1
ATOM 3461 O O . PHE A 1 451 ? 16.670 7.398 9.296 1.00 62.56 451 PHE A O 1
ATOM 3468 N N . ASP A 1 452 ? 18.391 6.016 9.704 1.00 61.03 452 ASP A N 1
ATOM 3469 C CA . ASP A 1 452 ? 19.294 7.037 10.243 1.00 61.03 452 ASP A CA 1
ATOM 3470 C C . ASP A 1 452 ? 20.466 7.275 9.268 1.00 61.03 452 ASP A C 1
ATOM 3472 O O . ASP A 1 452 ? 21.396 6.457 9.212 1.00 61.03 452 ASP A O 1
ATOM 3476 N N . PRO A 1 453 ? 20.492 8.402 8.529 1.00 55.47 453 PRO A N 1
ATOM 3477 C CA . PRO A 1 453 ? 21.573 8.716 7.597 1.00 55.47 453 PRO A CA 1
ATOM 3478 C C . PRO A 1 453 ? 22.951 8.808 8.268 1.00 55.47 453 PRO A C 1
ATOM 3480 O O . PRO A 1 453 ? 23.967 8.577 7.606 1.00 55.47 453 PRO A O 1
ATOM 3483 N N . SER A 1 454 ? 23.012 9.128 9.568 1.00 55.97 454 SER A N 1
ATOM 3484 C CA . SER A 1 454 ? 24.267 9.259 10.317 1.00 55.97 454 SER A CA 1
ATOM 3485 C C . SER A 1 454 ? 24.932 7.904 10.592 1.00 55.97 454 SER A C 1
ATOM 3487 O O . SER A 1 454 ? 26.161 7.814 10.639 1.00 55.97 454 SER A O 1
ATOM 3489 N N . SER A 1 455 ? 24.134 6.833 10.659 1.00 48.06 455 SER A N 1
ATOM 3490 C CA . SER A 1 455 ? 24.590 5.454 10.878 1.00 48.06 455 SER A CA 1
ATOM 3491 C C . SER A 1 455 ? 25.231 4.811 9.638 1.00 48.06 455 SER A C 1
ATOM 3493 O O . SER A 1 455 ? 25.972 3.836 9.753 1.00 48.06 455 SER A O 1
ATOM 3495 N N . SER A 1 456 ? 25.025 5.390 8.447 1.00 50.66 456 SER A N 1
ATOM 3496 C CA . SER A 1 456 ? 25.518 4.858 7.163 1.00 50.66 456 SER A CA 1
ATOM 3497 C C . SER A 1 456 ? 27.036 4.995 6.939 1.00 50.66 456 SER A C 1
ATOM 3499 O O . SER A 1 456 ? 27.544 4.661 5.868 1.00 50.66 456 SER A O 1
ATOM 3501 N N . GLY A 1 457 ? 27.788 5.497 7.927 1.00 41.81 457 GLY A N 1
ATOM 3502 C CA . GLY A 1 457 ? 29.257 5.533 7.907 1.00 41.81 457 GLY A CA 1
ATOM 3503 C C . GLY A 1 457 ? 29.886 6.459 6.855 1.00 41.81 457 GLY A C 1
ATOM 3504 O O . GLY A 1 457 ? 31.106 6.474 6.708 1.00 41.81 457 GLY A O 1
ATOM 3505 N N . LEU A 1 458 ? 29.089 7.254 6.133 1.00 45.22 458 LEU A N 1
ATOM 3506 C CA . LEU A 1 458 ? 29.558 8.225 5.130 1.00 45.22 458 LEU A CA 1
ATOM 3507 C C . LEU A 1 458 ? 29.478 9.685 5.608 1.00 45.22 458 LEU A C 1
ATOM 3509 O O . LEU A 1 458 ? 29.710 10.614 4.827 1.00 45.22 458 LEU A O 1
ATOM 3513 N N . ALA A 1 459 ? 29.201 9.901 6.896 1.00 37.69 459 ALA A N 1
ATOM 3514 C CA . ALA A 1 459 ? 29.352 11.198 7.536 1.00 37.69 459 ALA A CA 1
ATOM 3515 C C . ALA A 1 459 ? 30.847 11.504 7.747 1.00 37.69 459 ALA A C 1
ATOM 3517 O O . ALA A 1 459 ? 31.463 11.041 8.702 1.00 37.69 459 ALA A O 1
ATOM 3518 N N . GLY A 1 460 ? 31.429 12.305 6.848 1.00 39.16 460 GLY A N 1
ATOM 3519 C CA . GLY A 1 460 ? 32.662 13.041 7.141 1.00 39.16 460 GLY A CA 1
ATOM 3520 C C . GLY A 1 460 ? 33.744 13.006 6.067 1.00 39.16 460 GLY A C 1
ATOM 3521 O O . GLY A 1 460 ? 34.751 12.329 6.233 1.00 39.16 460 GLY A O 1
ATOM 3522 N N . ARG A 1 461 ? 33.609 13.848 5.034 1.00 36.12 461 ARG A N 1
ATOM 3523 C CA . ARG A 1 461 ? 34.740 14.601 4.446 1.00 36.12 461 ARG A CA 1
ATOM 3524 C C . ARG A 1 461 ? 34.264 15.977 3.968 1.00 36.12 461 ARG A C 1
ATOM 3526 O O . ARG A 1 461 ? 34.315 16.303 2.789 1.00 36.12 461 ARG A O 1
ATOM 3533 N N . GLY A 1 462 ? 33.778 16.785 4.907 1.00 32.38 462 GLY A N 1
ATOM 3534 C CA . GLY A 1 462 ? 33.549 18.219 4.723 1.00 32.38 462 GLY A CA 1
ATOM 3535 C C . GLY A 1 462 ? 34.632 19.011 5.452 1.00 32.38 462 GLY A C 1
ATOM 3536 O O . GLY A 1 462 ? 34.487 19.279 6.634 1.00 32.38 462 GLY A O 1
ATOM 3537 N N . LYS A 1 463 ? 35.728 19.291 4.738 1.00 35.00 463 LYS A N 1
ATOM 3538 C CA . LYS A 1 463 ? 36.792 20.287 4.988 1.00 35.00 463 LYS A CA 1
ATOM 3539 C C . LYS A 1 463 ? 37.104 20.671 6.447 1.00 35.00 463 LYS A C 1
ATOM 3541 O O . LYS A 1 463 ? 36.554 21.624 6.988 1.00 35.00 463 LYS A O 1
ATOM 3546 N N . SER A 1 464 ? 38.140 20.038 6.993 1.00 38.16 464 SER A N 1
ATOM 3547 C CA . SER A 1 464 ? 39.074 20.692 7.913 1.00 38.16 464 SER A CA 1
ATOM 3548 C C . SER A 1 464 ? 40.261 21.253 7.116 1.00 38.16 464 SER A C 1
ATOM 3550 O O . SER A 1 464 ? 41.241 20.551 6.887 1.00 38.16 464 SER A O 1
ATOM 3552 N N . GLU A 1 465 ? 40.168 22.504 6.684 1.00 34.38 465 GLU A N 1
ATOM 3553 C CA . GLU A 1 465 ? 41.292 23.377 6.305 1.00 34.38 465 GLU A CA 1
ATOM 3554 C C . GLU A 1 465 ? 40.815 24.776 6.733 1.00 34.38 465 GLU A C 1
ATOM 3556 O O . GLU A 1 465 ? 39.734 25.180 6.321 1.00 34.38 465 GLU A O 1
ATOM 3561 N N . GLY A 1 466 ? 41.418 25.539 7.640 1.00 32.41 466 GLY A N 1
ATOM 3562 C CA . GLY A 1 466 ? 42.806 25.662 8.064 1.00 32.41 466 GLY A CA 1
ATOM 3563 C C . GLY A 1 466 ? 43.140 27.158 7.966 1.00 32.41 466 GLY A C 1
ATOM 3564 O O . GLY A 1 466 ? 43.131 27.683 6.857 1.00 32.41 466 GLY A O 1
ATOM 3565 N N . GLY A 1 467 ? 43.400 27.830 9.097 1.00 29.88 467 GLY A N 1
ATOM 3566 C CA . GLY A 1 467 ? 43.815 29.243 9.157 1.00 29.88 467 GLY A CA 1
ATOM 3567 C C . GLY A 1 467 ? 42.955 30.111 10.057 1.00 29.88 467 GLY A C 1
ATOM 3568 O O . GLY A 1 467 ? 41.952 30.644 9.540 1.00 29.88 467 GLY A O 1
#

pLDDT: mean 80.43, std 25.28, range [20.33, 98.69]

InterPro domains:
  IPR010255 Haem peroxidase superfamily [SSF48113] (82-452)
  IPR019791 Haem peroxidase, animal-type [PF03098] (87-439)
  IPR019791 Haem peroxidase, animal-type [PR00457] (142-160)
  IPR019791 Haem peroxidase, animal-type [PR00457] (160-180)
  IPR019791 Haem peroxidase, animal-type [PR00457] (185-211)
  IPR019791 Haem peroxidase, animal-type [PR00457] (234-244)
  IPR019791 Haem peroxidase, animal-type [PS50292] (1-467)
  IPR037120 Haem peroxidase domain superfamily, animal type [G3DSA:1.10.640.10] (32-459)